Protein AF-0000000086877017 (afdb_homodimer)

Structure (mmCIF, N/CA/C/O backbone):
data_AF-0000000086877017-model_v1
#
loop_
_entity.id
_entity.type
_entity.pdbx_description
1 polymer 'TIGR02391 family protein'
#
loop_
_atom_site.group_PDB
_atom_site.id
_atom_site.type_symbol
_atom_site.label_atom_id
_atom_site.label_alt_id
_atom_site.label_comp_id
_atom_site.label_asym_id
_atom_site.label_entity_id
_atom_site.label_seq_id
_atom_site.pdbx_PDB_ins_code
_atom_site.Cartn_x
_atom_site.Cartn_y
_atom_site.Cartn_z
_atom_site.occupancy
_atom_site.B_iso_or_equiv
_atom_site.auth_seq_id
_atom_site.auth_comp_id
_atom_site.auth_asym_id
_atom_site.auth_atom_id
_atom_site.pdbx_PDB_model_num
ATOM 1 N N . MET A 1 1 ? -16.703 -33.188 6.344 1 78.12 1 MET A N 1
ATOM 2 C CA . MET A 1 1 ? -17.344 -32 5.785 1 78.12 1 MET A CA 1
ATOM 3 C C . MET A 1 1 ? -18.734 -32.312 5.281 1 78.12 1 MET A C 1
ATOM 5 O O . MET A 1 1 ? -18.953 -33.375 4.66 1 78.12 1 MET A O 1
ATOM 9 N N . ASN A 1 2 ? -19.75 -31.562 5.836 1 84.25 2 ASN A N 1
ATOM 10 C CA . ASN A 1 2 ? -21.141 -31.766 5.438 1 84.25 2 ASN A CA 1
ATOM 11 C C . ASN A 1 2 ? -21.469 -31.047 4.137 1 84.25 2 ASN A C 1
ATOM 13 O O . ASN A 1 2 ? -21.984 -29.922 4.156 1 84.25 2 ASN A O 1
ATOM 17 N N . TYR A 1 3 ? -21.203 -31.781 3.043 1 90.75 3 TYR A N 1
ATOM 18 C CA . TYR A 1 3 ? -21.391 -31.188 1.721 1 90.75 3 TYR A CA 1
ATOM 19 C C . TYR A 1 3 ? -22.844 -30.828 1.474 1 90.75 3 TYR A C 1
ATOM 21 O O . TYR A 1 3 ? -23.141 -29.844 0.791 1 90.75 3 TYR A O 1
ATOM 29 N N . LYS A 1 4 ? -23.719 -31.688 2.062 1 89.94 4 LYS A N 1
ATOM 30 C CA . LYS A 1 4 ? -25.141 -31.422 1.882 1 89.94 4 LYS A CA 1
ATOM 31 C C . LYS A 1 4 ? -25.531 -30.078 2.486 1 89.94 4 LYS A C 1
ATOM 33 O O . LYS A 1 4 ? -26.203 -29.281 1.837 1 89.94 4 LYS A O 1
ATOM 38 N N . LEU A 1 5 ? -25.125 -29.828 3.676 1 88.88 5 LEU A N 1
ATOM 39 C CA . LEU A 1 5 ? -25.406 -28.578 4.348 1 88.88 5 LEU A CA 1
ATOM 40 C C . LEU A 1 5 ? -24.766 -27.406 3.611 1 88.88 5 LEU A C 1
ATOM 42 O O . LEU A 1 5 ? -25.391 -26.359 3.438 1 88.88 5 LEU A O 1
ATOM 46 N N . ILE A 1 6 ? -23.531 -27.594 3.188 1 93.19 6 ILE A N 1
ATOM 47 C CA . ILE A 1 6 ? -22.828 -26.562 2.443 1 93.19 6 ILE A CA 1
ATOM 48 C C . ILE A 1 6 ? -23.594 -26.234 1.164 1 93.19 6 ILE A C 1
ATOM 50 O O . ILE A 1 6 ? -23.812 -25.062 0.851 1 93.19 6 ILE A O 1
ATOM 54 N N . ALA A 1 7 ? -24.047 -27.25 0.493 1 93.5 7 ALA A N 1
ATOM 55 C CA . ALA A 1 7 ? -24.766 -27.078 -0.765 1 93.5 7 ALA A CA 1
ATOM 56 C C . ALA A 1 7 ? -26.047 -26.281 -0.555 1 93.5 7 ALA A C 1
ATOM 58 O O . ALA A 1 7 ? -26.375 -25.391 -1.347 1 93.5 7 ALA A O 1
ATOM 59 N N . ILE A 1 8 ? -26.734 -26.562 0.492 1 90.94 8 ILE A N 1
ATOM 60 C CA . ILE A 1 8 ? -27.984 -25.906 0.794 1 90.94 8 ILE A CA 1
ATOM 61 C C . ILE A 1 8 ? -27.734 -24.438 1.128 1 90.94 8 ILE A C 1
ATOM 63 O O . ILE A 1 8 ? -28.391 -23.547 0.59 1 90.94 8 ILE A O 1
ATOM 67 N N . LYS A 1 9 ? -26.75 -24.219 1.949 1 91.38 9 LYS A N 1
ATOM 68 C CA . LYS A 1 9 ? -26.453 -22.859 2.395 1 91.38 9 LYS A CA 1
ATOM 69 C C . LYS A 1 9 ? -25.922 -22 1.246 1 91.38 9 LYS A C 1
ATOM 71 O O . LYS A 1 9 ? -26.344 -20.859 1.081 1 91.38 9 LYS A O 1
ATOM 76 N N . ILE A 1 10 ? -25.016 -22.562 0.462 1 93.19 10 ILE A N 1
ATOM 77 C CA . ILE A 1 10 ? -24.453 -21.828 -0.669 1 93.19 10 ILE A CA 1
ATOM 78 C C . ILE A 1 10 ? -25.547 -21.547 -1.693 1 93.19 10 ILE A C 1
ATOM 80 O O . ILE A 1 10 ? -25.609 -20.453 -2.266 1 93.19 10 ILE A O 1
ATOM 84 N N . GLY A 1 11 ? -26.391 -22.484 -1.927 1 91.75 11 GLY A N 1
ATOM 85 C CA . GLY A 1 11 ? -27.516 -22.281 -2.822 1 91.75 11 GLY A CA 1
ATOM 86 C C . GLY A 1 11 ? -28.391 -21.109 -2.426 1 91.75 11 GLY A C 1
ATOM 87 O O . GLY A 1 11 ? -28.859 -20.359 -3.283 1 91.75 11 GLY A O 1
ATOM 88 N N . SER A 1 12 ? -28.562 -20.906 -1.195 1 89.31 12 SER A N 1
ATOM 89 C CA . SER A 1 12 ? -29.422 -19.844 -0.686 1 89.31 12 SER A CA 1
ATOM 90 C C . SER A 1 12 ? -28.781 -18.469 -0.893 1 89.31 12 SER A C 1
ATOM 92 O O . SER A 1 12 ? -29.484 -17.453 -0.874 1 89.31 12 SER A O 1
ATOM 94 N N . VAL A 1 13 ? -27.438 -18.453 -1.007 1 89.5 13 VAL A N 1
ATOM 95 C CA . VAL A 1 13 ? -26.734 -17.188 -1.194 1 89.5 13 VAL A CA 1
ATOM 96 C C . VAL A 1 13 ? -27 -16.641 -2.592 1 89.5 13 VAL A C 1
ATOM 98 O O . VAL A 1 13 ? -27.062 -15.422 -2.789 1 89.5 13 VAL A O 1
ATOM 101 N N . PHE A 1 14 ? -27.188 -17.469 -3.613 1 85.94 14 PHE A N 1
ATOM 102 C CA . PHE A 1 14 ? -27.234 -17.047 -5.008 1 85.94 14 PHE A CA 1
ATOM 103 C C . PHE A 1 14 ? -28.641 -17.25 -5.586 1 85.94 14 PHE A C 1
ATOM 105 O O . PHE A 1 14 ? -28.781 -17.625 -6.75 1 85.94 14 PHE A O 1
ATOM 112 N N . THR A 1 15 ? -29.656 -16.969 -4.926 1 73.69 15 THR A N 1
ATOM 113 C CA . THR A 1 15 ? -31.031 -17.172 -5.395 1 73.69 15 THR A CA 1
ATOM 114 C C . THR A 1 15 ? -31.406 -16.125 -6.43 1 73.69 15 THR A C 1
ATOM 116 O O . THR A 1 15 ? -32.281 -16.375 -7.273 1 73.69 15 THR A O 1
ATOM 119 N N . SER A 1 16 ? -30.703 -14.953 -6.48 1 68.44 16 SER A N 1
ATOM 120 C CA . SER A 1 16 ? -31.156 -13.891 -7.371 1 68.44 16 SER A CA 1
ATOM 121 C C . SER A 1 16 ? -30.016 -13.367 -8.227 1 68.44 16 SER A C 1
ATOM 123 O O . SER A 1 16 ? -30.234 -12.562 -9.141 1 68.44 16 SER A O 1
ATOM 125 N N . SER A 1 17 ? -28.828 -13.836 -8.125 1 63.28 17 SER A N 1
ATOM 126 C CA . SER A 1 17 ? -27.703 -13.094 -8.68 1 63.28 17 SER A CA 1
ATOM 127 C C . SER A 1 17 ? -27.156 -13.766 -9.93 1 63.28 17 SER A C 1
ATOM 129 O O . SER A 1 17 ? -26.516 -13.117 -10.766 1 63.28 17 SER A O 1
ATOM 131 N N . SER A 1 18 ? -27.344 -15.047 -10.109 1 70.25 18 SER A N 1
ATOM 132 C CA . SER A 1 18 ? -26.75 -15.742 -11.242 1 70.25 18 SER A CA 1
ATOM 133 C C . SER A 1 18 ? -27.797 -16.469 -12.062 1 70.25 18 SER A C 1
ATOM 135 O O . SER A 1 18 ? -28.859 -16.844 -11.547 1 70.25 18 SER A O 1
ATOM 137 N N . THR A 1 19 ? -27.578 -16.453 -13.391 1 76.31 19 THR A N 1
ATOM 138 C CA . THR A 1 19 ? -28.469 -17.266 -14.227 1 76.31 19 THR A CA 1
ATOM 139 C C . THR A 1 19 ? -28.078 -18.734 -14.156 1 76.31 19 THR A C 1
ATOM 141 O O . THR A 1 19 ? -26.953 -19.078 -13.789 1 76.31 19 THR A O 1
ATOM 144 N N . GLY A 1 20 ? -29.094 -19.625 -14.266 1 85.94 20 GLY A N 1
ATOM 145 C CA . GLY A 1 20 ? -28.844 -21.047 -14.297 1 85.94 20 GLY A CA 1
ATOM 146 C C . GLY A 1 20 ? -27.734 -21.438 -15.266 1 85.94 20 GLY A C 1
ATOM 147 O O . GLY A 1 20 ? -26.875 -22.25 -14.945 1 85.94 20 GLY A O 1
ATOM 148 N N . LYS A 1 21 ? -27.719 -20.766 -16.438 1 85.94 21 LYS A N 1
ATOM 149 C CA . LYS A 1 21 ? -26.703 -21.047 -17.453 1 85.94 21 LYS A CA 1
ATOM 150 C C . LYS A 1 21 ? -25.312 -20.656 -16.953 1 85.94 21 LYS A C 1
ATOM 152 O O . LYS A 1 21 ? -24.328 -21.359 -17.219 1 85.94 21 LYS A O 1
ATOM 157 N N . GLU A 1 22 ? -25.266 -19.594 -16.297 1 88.38 22 GLU A N 1
ATOM 158 C CA . GLU A 1 22 ? -23.984 -19.141 -15.75 1 88.38 22 GLU A CA 1
ATOM 159 C C . GLU A 1 22 ? -23.469 -20.109 -14.688 1 88.38 22 GLU A C 1
ATOM 161 O O . GLU A 1 22 ? -22.266 -20.406 -14.648 1 88.38 22 GLU A O 1
ATOM 166 N N . ILE A 1 23 ? -24.359 -20.562 -13.906 1 91.69 23 ILE A N 1
ATOM 167 C CA . ILE A 1 23 ? -24 -21.531 -12.867 1 91.69 23 ILE A CA 1
ATOM 168 C C . ILE A 1 23 ? -23.453 -22.797 -13.5 1 91.69 23 ILE A C 1
ATOM 170 O O . ILE A 1 23 ? -22.422 -23.328 -13.062 1 91.69 23 ILE A O 1
ATOM 174 N N . ASP A 1 24 ? -24.062 -23.266 -14.555 1 91.12 24 ASP A N 1
ATOM 175 C CA . ASP A 1 24 ? -23.641 -24.484 -15.258 1 91.12 24 ASP A CA 1
ATOM 176 C C . ASP A 1 24 ? -22.281 -24.266 -15.93 1 91.12 24 ASP A C 1
ATOM 178 O O . ASP A 1 24 ? -21.438 -25.156 -15.922 1 91.12 24 ASP A O 1
ATOM 182 N N . ARG A 1 25 ? -22.141 -23.125 -16.5 1 88.5 25 ARG A N 1
ATOM 183 C CA . ARG A 1 25 ? -20.875 -22.812 -17.125 1 88.5 25 ARG A CA 1
ATOM 184 C C . ARG A 1 25 ? -19.734 -22.828 -16.109 1 88.5 25 ARG A C 1
ATOM 186 O O . ARG A 1 25 ? -18.672 -23.391 -16.375 1 88.5 25 ARG A O 1
ATOM 193 N N . ILE A 1 26 ? -19.984 -22.25 -14.977 1 89.75 26 ILE A N 1
ATOM 194 C CA . ILE A 1 26 ? -18.969 -22.188 -13.922 1 89.75 26 ILE A CA 1
ATOM 195 C C . ILE A 1 26 ? -18.703 -23.578 -13.383 1 89.75 26 ILE A C 1
ATOM 197 O O . ILE A 1 26 ? -17.547 -23.984 -13.219 1 89.75 26 ILE A O 1
ATOM 201 N N . GLY A 1 27 ? -19.766 -24.359 -13.164 1 92.94 27 GLY A N 1
ATOM 202 C CA . GLY A 1 27 ? -19.594 -25.719 -12.672 1 92.94 27 GLY A CA 1
ATOM 203 C C . GLY A 1 27 ? -18.781 -26.594 -13.594 1 92.94 27 GLY A C 1
ATOM 204 O O . GLY A 1 27 ? -17.828 -27.234 -13.164 1 92.94 27 GLY A O 1
ATOM 205 N N . ASN A 1 28 ? -19.156 -26.531 -14.82 1 88.06 28 ASN A N 1
ATOM 206 C CA . ASN A 1 28 ? -18.438 -27.312 -15.828 1 88.06 28 ASN A CA 1
ATOM 207 C C . ASN A 1 28 ? -16.969 -26.875 -15.93 1 88.06 28 ASN A C 1
ATOM 209 O O . ASN A 1 28 ? -16.078 -27.719 -16.078 1 88.06 28 ASN A O 1
ATOM 213 N N . GLY A 1 29 ? -16.781 -25.656 -15.961 1 87.62 29 GLY A N 1
ATOM 214 C CA . GLY A 1 29 ? -15.438 -25.109 -16.078 1 87.62 29 GLY A CA 1
ATOM 215 C C . GLY A 1 29 ? -14.555 -25.438 -14.891 1 87.62 29 GLY A C 1
ATOM 216 O O . GLY A 1 29 ? -13.367 -25.734 -15.062 1 87.62 29 GLY A O 1
ATOM 217 N N . VAL A 1 30 ? -15.062 -25.375 -13.703 1 88.38 30 VAL A N 1
ATOM 218 C CA . VAL A 1 30 ? -14.289 -25.547 -12.477 1 88.38 30 VAL A CA 1
ATOM 219 C C . VAL A 1 30 ? -14.078 -27.031 -12.195 1 88.38 30 VAL A C 1
ATOM 221 O O . VAL A 1 30 ? -12.961 -27.453 -11.867 1 88.38 30 VAL A O 1
ATOM 224 N N . PHE A 1 31 ? -15.07 -27.875 -12.367 1 89.81 31 PHE A N 1
ATOM 225 C CA . PHE A 1 31 ? -15.008 -29.266 -11.93 1 89.81 31 PHE A CA 1
ATOM 226 C C . PHE A 1 31 ? -14.539 -30.156 -13.062 1 89.81 31 PHE A C 1
ATOM 228 O O . PHE A 1 31 ? -13.82 -31.141 -12.836 1 89.81 31 PHE A O 1
ATOM 235 N N . GLY A 1 32 ? -14.953 -29.875 -14.289 1 86.62 32 GLY A N 1
ATOM 236 C CA . GLY A 1 32 ? -14.516 -30.656 -15.438 1 86.62 32 GLY A CA 1
ATOM 237 C C . GLY A 1 32 ? -15.258 -31.969 -15.586 1 86.62 32 GLY A C 1
ATOM 238 O O . GLY A 1 32 ? -14.781 -32.875 -16.266 1 86.62 32 GLY A O 1
ATOM 239 N N . PHE A 1 33 ? -16.234 -32.25 -14.789 1 90.06 33 PHE A N 1
ATOM 240 C CA . PHE A 1 33 ? -17.078 -33.438 -14.914 1 90.06 33 PHE A CA 1
ATOM 241 C C . PHE A 1 33 ? -18.531 -33.031 -15.07 1 90.06 33 PHE A C 1
ATOM 243 O O . PHE A 1 33 ? -18.891 -31.875 -14.914 1 90.06 33 PHE A O 1
ATOM 250 N N . GLU A 1 34 ? -19.359 -34 -15.422 1 90.88 34 GLU A N 1
ATOM 251 C CA . GLU A 1 34 ? -20.781 -33.75 -15.625 1 90.88 34 GLU A CA 1
ATOM 252 C C . GLU A 1 34 ? -21.531 -33.719 -14.297 1 90.88 34 GLU A C 1
ATOM 254 O O . GLU A 1 34 ? -21.203 -34.469 -13.367 1 90.88 34 GLU A O 1
ATOM 259 N N . ARG A 1 35 ? -22.516 -32.875 -14.281 1 94.44 35 ARG A N 1
ATOM 260 C CA . ARG A 1 35 ? -23.344 -32.719 -13.094 1 94.44 35 ARG A CA 1
ATOM 261 C C . ARG A 1 35 ? -24.359 -33.844 -12.984 1 94.44 35 ARG A C 1
ATOM 263 O O . ARG A 1 35 ? -25.016 -34.219 -13.977 1 94.44 35 ARG A O 1
ATOM 270 N N . ASP A 1 36 ? -24.469 -34.438 -11.828 1 94.25 36 ASP A N 1
ATOM 271 C CA . ASP A 1 36 ? -25.5 -35.438 -11.547 1 94.25 36 ASP A CA 1
ATOM 272 C C . ASP A 1 36 ? -26.75 -34.781 -10.969 1 94.25 36 ASP A C 1
ATOM 274 O O . ASP A 1 36 ? -26.719 -33.625 -10.523 1 94.25 36 ASP A O 1
ATOM 278 N N . SER A 1 37 ? -27.844 -35.5 -11.094 1 92.5 37 SER A N 1
ATOM 279 C CA . SER A 1 37 ? -29.109 -35.031 -10.539 1 92.5 37 SER A CA 1
ATOM 280 C C . SER A 1 37 ? -29.312 -35.5 -9.109 1 92.5 37 SER A C 1
ATOM 282 O O . SER A 1 37 ? -29.156 -36.719 -8.836 1 92.5 37 SER A O 1
ATOM 284 N N . PHE A 1 38 ? -29.406 -34.594 -8.219 1 91.94 38 PHE A N 1
ATOM 285 C CA . PHE A 1 38 ? -29.734 -34.875 -6.828 1 91.94 38 PHE A CA 1
ATOM 286 C C . PHE A 1 38 ? -31.016 -34.156 -6.418 1 91.94 38 PHE A C 1
ATOM 288 O O . PHE A 1 38 ? -30.984 -33.125 -5.75 1 91.94 38 PHE A O 1
ATOM 295 N N . PRO A 1 39 ? -32.125 -34.719 -6.785 1 87.06 39 PRO A N 1
ATOM 296 C CA . PRO A 1 39 ? -33.406 -34.031 -6.52 1 87.06 39 PRO A CA 1
ATOM 297 C C . PRO A 1 39 ? -33.656 -33.844 -5.031 1 87.06 39 PRO A C 1
ATOM 299 O O . PRO A 1 39 ? -33.406 -34.75 -4.234 1 87.06 39 PRO A O 1
ATOM 302 N N . MET A 1 40 ? -33.938 -32.594 -4.633 1 84.25 40 MET A N 1
ATOM 303 C CA . MET A 1 40 ? -34.344 -32.219 -3.285 1 84.25 40 MET A CA 1
ATOM 304 C C . MET A 1 40 ? -35.594 -31.344 -3.33 1 84.25 40 MET A C 1
ATOM 306 O O . MET A 1 40 ? -35.5 -30.172 -3.734 1 84.25 40 MET A O 1
ATOM 310 N N . GLU A 1 41 ? -36.688 -31.812 -2.889 1 85.38 41 GLU A N 1
ATOM 311 C CA . GLU A 1 41 ? -38 -31.156 -3.035 1 85.38 41 GLU A CA 1
ATOM 312 C C . GLU A 1 41 ? -38.062 -29.875 -2.211 1 85.38 41 GLU A C 1
ATOM 314 O O . GLU A 1 41 ? -38.719 -28.906 -2.588 1 85.38 41 GLU A O 1
ATOM 319 N N . SER A 1 42 ? -37.344 -29.797 -1.201 1 85.62 42 SER A N 1
ATOM 320 C CA . SER A 1 42 ? -37.406 -28.672 -0.285 1 85.62 42 SER A CA 1
ATOM 321 C C . SER A 1 42 ? -36.719 -27.438 -0.862 1 85.62 42 SER A C 1
ATOM 323 O O . SER A 1 42 ? -36.906 -26.328 -0.37 1 85.62 42 SER A O 1
ATOM 325 N N . ILE A 1 43 ? -35.938 -27.641 -1.897 1 86.38 43 ILE A N 1
ATOM 326 C CA . ILE A 1 43 ? -35.312 -26.516 -2.57 1 86.38 43 ILE A CA 1
ATOM 327 C C . ILE A 1 43 ? -36.188 -26.047 -3.74 1 86.38 43 ILE A C 1
ATOM 329 O O . ILE A 1 43 ? -36.375 -26.797 -4.707 1 86.38 43 ILE A O 1
ATOM 333 N N . THR A 1 44 ? -36.688 -24.812 -3.652 1 85.31 44 THR A N 1
ATOM 334 C CA . THR A 1 44 ? -37.688 -24.344 -4.629 1 85.31 44 THR A CA 1
ATOM 335 C C . THR A 1 44 ? -37 -23.516 -5.711 1 85.31 44 THR A C 1
ATOM 337 O O . THR A 1 44 ? -37.438 -23.5 -6.859 1 85.31 44 THR A O 1
ATOM 340 N N . SER A 1 45 ? -35.938 -22.875 -5.355 1 87.44 45 SER A N 1
ATOM 341 C CA . SER A 1 45 ? -35.25 -22.031 -6.316 1 87.44 45 SER A CA 1
ATOM 342 C C . SER A 1 45 ? -34.469 -22.859 -7.332 1 87.44 45 SER A C 1
ATOM 344 O O . SER A 1 45 ? -33.719 -23.766 -6.957 1 87.44 45 SER A O 1
ATOM 346 N N . SER A 1 46 ? -34.719 -22.641 -8.578 1 88.31 46 SER A N 1
ATOM 347 C CA . SER A 1 46 ? -34.031 -23.359 -9.641 1 88.31 46 SER A CA 1
ATOM 348 C C . SER A 1 46 ? -32.5 -23.172 -9.539 1 88.31 46 SER A C 1
ATOM 350 O O . SER A 1 46 ? -31.75 -24.109 -9.789 1 88.31 46 SER A O 1
ATOM 352 N N . ARG A 1 47 ? -32.094 -22.031 -9.211 1 91.38 47 ARG A N 1
ATOM 353 C CA . ARG A 1 47 ? -30.656 -21.734 -9.078 1 91.38 47 ARG A CA 1
ATOM 354 C C . ARG A 1 47 ? -30.047 -22.5 -7.906 1 91.38 47 ARG A C 1
ATOM 356 O O . ARG A 1 47 ? -28.984 -23.094 -8.039 1 91.38 47 ARG A O 1
ATOM 363 N N . ALA A 1 48 ? -30.812 -22.453 -6.852 1 91.75 48 ALA A N 1
ATOM 364 C CA . ALA A 1 48 ? -30.359 -23.172 -5.668 1 91.75 48 ALA A CA 1
ATOM 365 C C . ALA A 1 48 ? -30.25 -24.656 -5.941 1 91.75 48 ALA A C 1
ATOM 367 O O . ALA A 1 48 ? -29.328 -25.328 -5.457 1 91.75 48 ALA A O 1
ATOM 368 N N . LYS A 1 49 ? -31.172 -25.156 -6.691 1 91.88 49 LYS A N 1
ATOM 369 C CA . LYS A 1 49 ? -31.156 -26.562 -7.059 1 91.88 49 LYS A CA 1
ATOM 370 C C . LYS A 1 49 ? -29.906 -26.906 -7.863 1 91.88 49 LYS A C 1
ATOM 372 O O . LYS A 1 49 ? -29.266 -27.938 -7.613 1 91.88 49 LYS A O 1
ATOM 377 N N . LEU A 1 50 ? -29.625 -26.094 -8.805 1 92.62 50 LEU A N 1
ATOM 378 C CA . LEU A 1 50 ? -28.453 -26.312 -9.648 1 92.62 50 LEU A CA 1
ATOM 379 C C . LEU A 1 50 ? -27.188 -26.312 -8.812 1 92.62 50 LEU A C 1
ATOM 381 O O . LEU A 1 50 ? -26.328 -27.188 -8.977 1 92.62 50 LEU A O 1
ATOM 385 N N . ILE A 1 51 ? -27.031 -25.344 -7.945 1 94.38 51 ILE A N 1
ATOM 386 C CA . ILE A 1 51 ? -25.859 -25.219 -7.094 1 94.38 51 ILE A CA 1
ATOM 387 C C . ILE A 1 51 ? -25.75 -26.438 -6.184 1 94.38 51 ILE A C 1
ATOM 389 O O . ILE A 1 51 ? -24.672 -27.016 -6.027 1 94.38 51 ILE A O 1
ATOM 393 N N . TYR A 1 52 ? -26.859 -26.859 -5.648 1 93.88 52 TYR A N 1
ATOM 394 C CA . TYR A 1 52 ? -26.922 -28.047 -4.816 1 93.88 52 TYR A CA 1
ATOM 395 C C . TYR A 1 52 ? -26.438 -29.266 -5.574 1 93.88 52 TYR A C 1
ATOM 397 O O . TYR A 1 52 ? -25.594 -30.031 -5.07 1 93.88 52 TYR A O 1
ATOM 405 N N . GLU A 1 53 ? -26.922 -29.422 -6.723 1 94.62 53 GLU A N 1
ATOM 406 C CA . GLU A 1 53 ? -26.578 -30.578 -7.531 1 94.62 53 GLU A CA 1
ATOM 407 C C . GLU A 1 53 ? -25.094 -30.578 -7.883 1 94.62 53 GLU A C 1
ATOM 409 O O . GLU A 1 53 ? -24.438 -31.641 -7.867 1 94.62 53 GLU A O 1
ATOM 414 N N . TRP A 1 54 ? -24.578 -29.484 -8.18 1 94.94 54 TRP A N 1
ATOM 415 C CA . TRP A 1 54 ? -23.156 -29.375 -8.5 1 94.94 54 TRP A CA 1
ATOM 416 C C . TRP A 1 54 ? -22.297 -29.75 -7.297 1 94.94 54 TRP A C 1
ATOM 418 O O . TRP A 1 54 ? -21.344 -30.531 -7.422 1 94.94 54 TRP A O 1
ATOM 428 N N . ILE A 1 55 ? -22.578 -29.219 -6.172 1 95.38 55 ILE A N 1
ATOM 429 C CA . ILE A 1 55 ? -21.781 -29.453 -4.973 1 95.38 55 ILE A CA 1
ATOM 430 C C . ILE A 1 55 ? -21.922 -30.906 -4.539 1 95.38 55 ILE A C 1
ATOM 432 O O . ILE A 1 55 ? -20.938 -31.547 -4.152 1 95.38 55 ILE A O 1
ATOM 436 N N . MET A 1 56 ? -23.094 -31.438 -4.684 1 94.25 56 MET A N 1
ATOM 437 C CA . MET A 1 56 ? -23.297 -32.844 -4.336 1 94.25 56 MET A CA 1
ATOM 438 C C . MET A 1 56 ? -22.562 -33.75 -5.309 1 94.25 56 MET A C 1
ATOM 440 O O . MET A 1 56 ? -22.078 -34.812 -4.918 1 94.25 56 MET A O 1
ATOM 444 N N . THR A 1 57 ? -22.562 -33.375 -6.582 1 95.06 57 THR A N 1
ATOM 445 C CA . THR A 1 57 ? -21.797 -34.125 -7.566 1 95.06 57 THR A CA 1
ATOM 446 C C . THR A 1 57 ? -20.328 -34.156 -7.195 1 95.06 57 THR A C 1
ATOM 448 O O . THR A 1 57 ? -19.688 -35.219 -7.227 1 95.06 57 THR A O 1
ATOM 451 N N . LEU A 1 58 ? -19.828 -32.969 -6.828 1 95.19 58 LEU A N 1
ATOM 452 C CA . LEU A 1 58 ? -18.438 -32.875 -6.383 1 95.19 58 LEU A CA 1
ATOM 453 C C . LEU A 1 58 ? -18.172 -33.812 -5.203 1 95.19 58 LEU A C 1
ATOM 455 O O . LEU A 1 58 ? -17.125 -34.469 -5.141 1 95.19 58 LEU A O 1
ATOM 459 N N . ALA A 1 59 ? -19.078 -33.906 -4.309 1 92.94 59 ALA A N 1
ATOM 460 C CA . ALA A 1 59 ? -18.953 -34.688 -3.098 1 92.94 59 ALA A CA 1
ATOM 461 C C . ALA A 1 59 ? -18.875 -36.188 -3.434 1 92.94 59 ALA A C 1
ATOM 463 O O . ALA A 1 59 ? -18.266 -36.969 -2.701 1 92.94 59 ALA A O 1
ATOM 464 N N . LYS A 1 60 ? -19.5 -36.5 -4.496 1 93.38 60 LYS A N 1
ATOM 465 C CA . LYS A 1 60 ? -19.609 -37.906 -4.887 1 93.38 60 LYS A CA 1
ATOM 466 C C . LYS A 1 60 ? -18.359 -38.375 -5.641 1 93.38 60 LYS A C 1
ATOM 468 O O . LYS A 1 60 ? -17.984 -39.531 -5.574 1 93.38 60 LYS A O 1
ATOM 473 N N . VAL A 1 61 ? -17.703 -37.5 -6.355 1 93.06 61 VAL A N 1
ATOM 474 C CA . VAL A 1 61 ? -16.547 -37.844 -7.188 1 93.06 61 VAL A CA 1
ATOM 475 C C . VAL A 1 61 ? -15.367 -38.25 -6.301 1 93.06 61 VAL A C 1
ATOM 477 O O . VAL A 1 61 ? -15.102 -37.594 -5.285 1 93.06 61 VAL A O 1
ATOM 480 N N . SER A 1 62 ? -14.695 -39.375 -6.621 1 92.31 62 SER A N 1
ATOM 481 C CA . SER A 1 62 ? -13.547 -39.844 -5.855 1 92.31 62 SER A CA 1
ATOM 482 C C . SER A 1 62 ? -12.32 -39 -6.109 1 92.31 62 SER A C 1
ATOM 484 O O . SER A 1 62 ? -11.82 -38.906 -7.234 1 92.31 62 SER A O 1
ATOM 486 N N . MET A 1 63 ? -11.914 -38.312 -5.125 1 91.56 63 MET A N 1
ATOM 487 C CA . MET A 1 63 ? -10.703 -37.5 -5.141 1 91.56 63 MET A CA 1
ATOM 488 C C . MET A 1 63 ? -10.211 -37.219 -3.723 1 91.56 63 MET A C 1
ATOM 490 O O . MET A 1 63 ? -10.891 -37.562 -2.752 1 91.56 63 MET A O 1
ATOM 494 N N . ASP A 1 64 ? -8.992 -36.844 -3.566 1 90.31 64 ASP A N 1
ATOM 495 C CA . ASP A 1 64 ? -8.484 -36.469 -2.244 1 90.31 64 ASP A CA 1
ATOM 496 C C . ASP A 1 64 ? -9.195 -35.25 -1.699 1 90.31 64 ASP A C 1
ATOM 498 O O . ASP A 1 64 ? -9.633 -34.375 -2.467 1 90.31 64 ASP A O 1
ATOM 502 N N . ASN A 1 65 ? -9.32 -35.062 -0.415 1 86.94 65 ASN A N 1
ATOM 503 C CA . ASN A 1 65 ? -10.086 -34.031 0.255 1 86.94 65 ASN A CA 1
ATOM 504 C C . ASN A 1 65 ? -9.547 -32.625 -0.063 1 86.94 65 ASN A C 1
ATOM 506 O O . ASN A 1 65 ? -10.312 -31.688 -0.21 1 86.94 65 ASN A O 1
ATOM 510 N N . GLU A 1 66 ? -8.227 -32.531 -0.14 1 84.12 66 GLU A N 1
ATOM 511 C CA . GLU A 1 66 ? -7.633 -31.219 -0.414 1 84.12 66 GLU A CA 1
ATOM 512 C C . GLU A 1 66 ? -8.039 -30.703 -1.79 1 84.12 66 GLU A C 1
ATOM 514 O O . GLU A 1 66 ? -8.422 -29.547 -1.936 1 84.12 66 GLU A O 1
ATOM 519 N N . SER A 1 67 ? -7.961 -31.547 -2.754 1 86.5 67 SER A N 1
ATOM 520 C CA . SER A 1 67 ? -8.375 -31.203 -4.109 1 86.5 67 SER A CA 1
ATOM 521 C C . SER A 1 67 ? -9.859 -30.875 -4.164 1 86.5 67 SER A C 1
ATOM 523 O O . SER A 1 67 ? -10.266 -29.906 -4.816 1 86.5 67 SER A O 1
ATOM 525 N N . ARG A 1 68 ? -10.641 -31.641 -3.443 1 90.94 68 ARG A N 1
ATOM 526 C CA . ARG A 1 68 ? -12.086 -31.406 -3.387 1 90.94 68 ARG A CA 1
ATOM 527 C C . ARG A 1 68 ? -12.406 -30.062 -2.766 1 90.94 68 ARG A C 1
ATOM 529 O O . ARG A 1 68 ? -13.25 -29.312 -3.275 1 90.94 68 ARG A O 1
ATOM 536 N N . ASP A 1 69 ? -11.68 -29.781 -1.699 1 89.44 69 ASP A N 1
ATOM 537 C CA . ASP A 1 69 ? -11.883 -28.5 -1.012 1 89.44 69 ASP A CA 1
ATOM 538 C C . ASP A 1 69 ? -11.539 -27.328 -1.92 1 89.44 69 ASP A C 1
ATOM 540 O O . ASP A 1 69 ? -12.273 -26.344 -1.974 1 89.44 69 ASP A O 1
ATOM 544 N N . LYS A 1 70 ? -10.484 -27.438 -2.645 1 86.69 70 LYS A N 1
ATOM 545 C CA . LYS A 1 70 ? -10.039 -26.391 -3.545 1 86.69 70 LYS A CA 1
ATOM 546 C C . LYS A 1 70 ? -11.055 -26.141 -4.656 1 86.69 70 LYS A C 1
ATOM 548 O O . LYS A 1 70 ? -11.359 -25 -4.996 1 86.69 70 LYS A O 1
ATOM 553 N N . LEU A 1 71 ? -11.586 -27.156 -5.148 1 89.69 71 LEU A N 1
ATOM 554 C CA . LEU A 1 71 ? -12.586 -27.047 -6.207 1 89.69 71 LEU A CA 1
ATOM 555 C C . LEU A 1 71 ? -13.875 -26.438 -5.684 1 89.69 71 LEU A C 1
ATOM 557 O O . LEU A 1 71 ? -14.484 -25.594 -6.348 1 89.69 71 LEU A O 1
ATOM 561 N N . LEU A 1 72 ? -14.273 -26.906 -4.516 1 93.56 72 LEU A N 1
ATOM 562 C CA . LEU A 1 72 ? -15.461 -26.344 -3.885 1 93.56 72 LEU A CA 1
ATOM 563 C C . LEU A 1 72 ? -15.305 -24.828 -3.68 1 93.56 72 LEU A C 1
ATOM 565 O O . LEU A 1 72 ? -16.188 -24.062 -4.043 1 93.56 72 LEU A O 1
ATOM 569 N N . ILE A 1 73 ? -14.133 -24.484 -3.145 1 90.75 73 ILE A N 1
ATOM 570 C CA . ILE A 1 73 ? -13.852 -23.078 -2.881 1 90.75 73 ILE A CA 1
ATOM 571 C C . ILE A 1 73 ? -13.867 -22.297 -4.191 1 90.75 73 ILE A C 1
ATOM 573 O O . ILE A 1 73 ? -14.508 -21.25 -4.285 1 90.75 73 ILE A O 1
ATOM 577 N N . LYS A 1 74 ? -13.203 -22.812 -5.176 1 87.88 74 LYS A N 1
ATOM 578 C CA . LYS A 1 74 ? -13.125 -22.141 -6.469 1 87.88 74 LYS A CA 1
ATOM 579 C C . LYS A 1 74 ? -14.516 -21.969 -7.078 1 87.88 74 LYS A C 1
ATOM 581 O O . LYS A 1 74 ? -14.852 -20.875 -7.566 1 87.88 74 LYS A O 1
ATOM 586 N N . PHE A 1 75 ? -15.336 -23 -6.992 1 92.5 75 PHE A N 1
ATOM 587 C CA . PHE A 1 75 ? -16.688 -22.953 -7.523 1 92.5 75 PHE A CA 1
ATOM 588 C C . PHE A 1 75 ? -17.516 -21.875 -6.82 1 92.5 75 PHE A C 1
ATOM 590 O O . PHE A 1 75 ? -18.141 -21.047 -7.477 1 92.5 75 PHE A O 1
ATOM 597 N N . CYS A 1 76 ? -17.453 -21.859 -5.547 1 92.38 76 CYS A N 1
ATOM 598 C CA . CYS A 1 76 ? -18.266 -20.922 -4.762 1 92.38 76 CYS A CA 1
ATOM 599 C C . CYS A 1 76 ? -17.781 -19.484 -4.961 1 92.38 76 CYS A C 1
ATOM 601 O O . CYS A 1 76 ? -18.594 -18.578 -5.066 1 92.38 76 CYS A O 1
ATOM 603 N N . LYS A 1 77 ? -16.5 -19.344 -5.016 1 88.06 77 LYS A N 1
ATOM 604 C CA . LYS A 1 77 ? -15.945 -18 -5.18 1 88.06 77 LYS A CA 1
ATOM 605 C C . LYS A 1 77 ? -16.25 -17.453 -6.57 1 88.06 77 LYS A C 1
ATOM 607 O O . LYS A 1 77 ? -16.5 -16.25 -6.73 1 88.06 77 LYS A O 1
ATOM 612 N N . GLU A 1 78 ? -16.188 -18.344 -7.562 1 86.31 78 GLU A N 1
ATOM 613 C CA . GLU A 1 78 ? -16.516 -17.922 -8.922 1 86.31 78 GLU A CA 1
ATOM 614 C C . GLU A 1 78 ? -17.969 -17.484 -9.031 1 86.31 78 GLU A C 1
ATOM 616 O O . GLU A 1 78 ? -18.312 -16.625 -9.828 1 86.31 78 GLU A O 1
ATOM 621 N N . LEU A 1 79 ? -18.812 -18.031 -8.234 1 89.56 79 LEU A N 1
ATOM 622 C CA . LEU A 1 79 ? -20.234 -17.688 -8.227 1 89.56 79 LEU A CA 1
ATOM 623 C C . LEU A 1 79 ? -20.453 -16.328 -7.555 1 89.56 79 LEU A C 1
ATOM 625 O O . LEU A 1 79 ? -21.406 -15.617 -7.887 1 89.56 79 LEU A O 1
ATOM 629 N N . ALA A 1 80 ? -19.531 -16.016 -6.609 1 87.31 80 ALA A N 1
ATOM 630 C CA . ALA A 1 80 ? -19.688 -14.789 -5.82 1 87.31 80 ALA A CA 1
ATOM 631 C C . ALA A 1 80 ? -19.156 -13.578 -6.582 1 87.31 80 ALA A C 1
ATOM 633 O O . ALA A 1 80 ? -17.938 -13.344 -6.617 1 87.31 80 ALA A O 1
ATOM 634 N N . THR A 1 81 ? -20.062 -12.797 -7.078 1 78.31 81 THR A N 1
ATOM 635 C CA . THR A 1 81 ? -19.656 -11.703 -7.945 1 78.31 81 THR A CA 1
ATOM 636 C C . THR A 1 81 ? -19.609 -10.383 -7.18 1 78.31 81 THR A C 1
ATOM 638 O O . THR A 1 81 ? -19.188 -9.359 -7.715 1 78.31 81 THR A O 1
ATOM 641 N N . THR A 1 82 ? -20.094 -10.375 -6 1 77.56 82 THR A N 1
ATOM 642 C CA . THR A 1 82 ? -20.078 -9.172 -5.172 1 77.56 82 THR A CA 1
ATOM 643 C C . THR A 1 82 ? -19.297 -9.414 -3.885 1 77.56 82 THR A C 1
ATOM 645 O O . THR A 1 82 ? -19.141 -10.555 -3.455 1 77.56 82 THR A O 1
ATOM 648 N N . ASP A 1 83 ? -18.875 -8.32 -3.287 1 74.81 83 ASP A N 1
ATOM 649 C CA . ASP A 1 83 ? -18.172 -8.414 -2.012 1 74.81 83 ASP A CA 1
ATOM 650 C C . ASP A 1 83 ? -19.047 -9.062 -0.946 1 74.81 83 ASP A C 1
ATOM 652 O O . ASP A 1 83 ? -18.562 -9.844 -0.122 1 74.81 83 ASP A O 1
ATOM 656 N N . GLU A 1 84 ? -20.281 -8.734 -0.994 1 79.12 84 GLU A N 1
ATOM 657 C CA . GLU A 1 84 ? -21.219 -9.258 -0.006 1 79.12 84 GLU A CA 1
ATOM 658 C C . GLU A 1 84 ? -21.375 -10.773 -0.144 1 79.12 84 GLU A C 1
ATOM 660 O O . GLU A 1 84 ? -21.297 -11.5 0.848 1 79.12 84 GLU A O 1
ATOM 665 N N . THR A 1 85 ? -21.531 -11.219 -1.38 1 86.19 85 THR A N 1
ATOM 666 C CA . THR A 1 85 ? -21.719 -12.656 -1.596 1 86.19 85 THR A CA 1
ATOM 667 C C . THR A 1 85 ? -20.422 -13.414 -1.301 1 86.19 85 THR A C 1
ATOM 669 O O . THR A 1 85 ? -20.453 -14.539 -0.797 1 86.19 85 THR A O 1
ATOM 672 N N . GLU A 1 86 ? -19.359 -12.789 -1.641 1 83.56 86 GLU A N 1
ATOM 673 C CA . GLU A 1 86 ? -18.078 -13.43 -1.342 1 83.56 86 GLU A CA 1
ATOM 674 C C . GLU A 1 86 ? -17.891 -13.617 0.162 1 83.56 86 GLU A C 1
ATOM 676 O O . GLU A 1 86 ? -17.453 -14.68 0.611 1 83.56 86 GLU A O 1
ATOM 681 N N . LYS A 1 87 ? -18.234 -12.695 0.944 1 81.75 87 LYS A N 1
ATOM 682 C CA . LYS A 1 87 ? -18.125 -12.781 2.398 1 81.75 87 LYS A CA 1
ATOM 683 C C . LYS A 1 87 ? -19.016 -13.898 2.947 1 81.75 87 LYS A C 1
ATOM 685 O O . LYS A 1 87 ? -18.609 -14.648 3.836 1 81.75 87 LYS A O 1
ATOM 690 N N . GLU A 1 88 ? -20.188 -13.938 2.395 1 85.44 88 GLU A N 1
ATOM 691 C CA . GLU A 1 88 ? -21.125 -14.969 2.832 1 85.44 88 GLU A CA 1
ATOM 692 C C . GLU A 1 88 ? -20.609 -16.359 2.488 1 85.44 88 GLU A C 1
ATOM 694 O O . GLU A 1 88 ? -20.688 -17.281 3.305 1 85.44 88 GLU A O 1
ATOM 699 N N . VAL A 1 89 ? -20.094 -16.5 1.317 1 89.38 89 VAL A N 1
ATOM 700 C CA . VAL A 1 89 ? -19.562 -17.781 0.863 1 89.38 89 VAL A CA 1
ATOM 701 C C . VAL A 1 89 ? -18.406 -18.203 1.765 1 89.38 89 VAL A C 1
ATOM 703 O O . VAL A 1 89 ? -18.359 -19.344 2.238 1 89.38 89 VAL A O 1
ATOM 706 N N . VAL A 1 90 ? -17.547 -17.281 1.989 1 86.12 90 VAL A N 1
ATOM 707 C CA . VAL A 1 90 ? -16.375 -17.562 2.82 1 86.12 90 VAL A CA 1
ATOM 708 C C . VAL A 1 90 ? -16.828 -17.969 4.223 1 86.12 90 VAL A C 1
ATOM 710 O O . VAL A 1 90 ? -16.297 -18.922 4.801 1 86.12 90 VAL A O 1
ATOM 713 N N . LYS A 1 91 ? -17.766 -17.281 4.715 1 84.19 91 LYS A N 1
ATOM 714 C CA . LYS A 1 91 ? -18.297 -17.578 6.039 1 84.19 91 LYS A CA 1
ATOM 715 C C . LYS A 1 91 ? -18.891 -18.984 6.09 1 84.19 91 LYS A C 1
ATOM 717 O O . LYS A 1 91 ? -18.578 -19.766 7.004 1 84.19 91 LYS A O 1
ATOM 722 N N . ILE A 1 92 ? -19.688 -19.312 5.125 1 88.81 92 ILE A N 1
ATOM 723 C CA . ILE A 1 92 ? -20.344 -20.625 5.062 1 88.81 92 ILE A CA 1
ATOM 724 C C . ILE A 1 92 ? -19.297 -21.719 4.984 1 88.81 92 ILE A C 1
ATOM 726 O O . ILE A 1 92 ? -19.359 -22.703 5.738 1 88.81 92 ILE A O 1
ATOM 730 N N . LEU A 1 93 ? -18.328 -21.547 4.152 1 90 93 LEU A N 1
ATOM 731 C CA . LEU A 1 93 ? -17.297 -22.562 3.959 1 90 93 LEU A CA 1
ATOM 732 C C . LEU A 1 93 ? -16.438 -22.719 5.207 1 90 93 LEU A C 1
ATOM 734 O O . LEU A 1 93 ? -16.188 -23.844 5.652 1 90 93 LEU A O 1
ATOM 738 N N . SER A 1 94 ? -16.078 -21.641 5.789 1 83.94 94 SER A N 1
ATOM 739 C CA . SER A 1 94 ? -15.227 -21.672 6.969 1 83.94 94 SER A CA 1
ATOM 740 C C . SER A 1 94 ? -15.945 -22.266 8.164 1 83.94 94 SER A C 1
ATOM 742 O O . SER A 1 94 ? -15.344 -22.969 8.977 1 83.94 94 SER A O 1
ATOM 744 N N . GLU A 1 95 ? -17.172 -22.016 8.242 1 82.69 95 GLU A N 1
ATOM 745 C CA . GLU A 1 95 ? -17.969 -22.516 9.359 1 82.69 95 GLU A CA 1
ATOM 746 C C . GLU A 1 95 ? -18.297 -24 9.188 1 82.69 95 GLU A C 1
ATOM 748 O O . GLU A 1 95 ? -18.688 -24.672 10.141 1 82.69 95 GLU A O 1
ATOM 753 N N . ASN A 1 96 ? -18.109 -24.5 7.988 1 84.44 96 ASN A N 1
ATOM 754 C CA . ASN A 1 96 ? -18.516 -25.875 7.719 1 84.44 96 ASN A CA 1
ATOM 755 C C . ASN A 1 96 ? -17.328 -26.766 7.367 1 84.44 96 ASN A C 1
ATOM 757 O O . ASN A 1 96 ? -17.438 -27.656 6.516 1 84.44 96 ASN A O 1
ATOM 761 N N . GLY A 1 97 ? -16.188 -26.406 7.91 1 78.25 97 GLY A N 1
ATOM 762 C CA . GLY A 1 97 ? -15.125 -27.391 7.969 1 78.25 97 GLY A CA 1
ATOM 763 C C . GLY A 1 97 ? -13.945 -27.062 7.078 1 78.25 97 GLY A C 1
ATOM 764 O O . GLY A 1 97 ? -12.922 -27.734 7.117 1 78.25 97 GLY A O 1
ATOM 765 N N . LEU A 1 98 ? -14.07 -26.141 6.215 1 84.31 98 LEU A N 1
ATOM 766 C CA . LEU A 1 98 ? -12.922 -25.766 5.395 1 84.31 98 LEU A CA 1
ATOM 767 C C . LEU A 1 98 ? -12.008 -24.812 6.152 1 84.31 98 LEU A C 1
ATOM 769 O O . LEU A 1 98 ? -12.477 -23.953 6.895 1 84.31 98 LEU A O 1
ATOM 773 N N . SER A 1 99 ? -10.727 -25.141 5.934 1 75.94 99 SER A N 1
ATOM 774 C CA . SER A 1 99 ? -9.734 -24.297 6.598 1 75.94 99 SER A CA 1
ATOM 775 C C . SER A 1 99 ? -9.867 -22.844 6.172 1 75.94 99 SER A C 1
ATOM 777 O O . SER A 1 99 ? -10.016 -22.547 4.984 1 75.94 99 SER A O 1
ATOM 779 N N . TYR A 1 100 ? -9.836 -22.031 7.219 1 74.19 100 TYR A N 1
ATOM 780 C CA . TYR A 1 100 ? -9.938 -20.594 6.988 1 74.19 100 TYR A CA 1
ATOM 781 C C . TYR A 1 100 ? -8.844 -20.109 6.043 1 74.19 100 TYR A C 1
ATOM 783 O O . TYR A 1 100 ? -9.094 -19.297 5.152 1 74.19 100 TYR A O 1
ATOM 791 N N . ASN A 1 101 ? -7.723 -20.703 6.176 1 71.12 101 ASN A N 1
ATOM 792 C CA . ASN A 1 101 ? -6.582 -20.312 5.352 1 71.12 101 ASN A CA 1
ATOM 793 C C . ASN A 1 101 ? -6.773 -20.734 3.896 1 71.12 101 ASN A C 1
ATOM 795 O O . ASN A 1 101 ? -6.348 -20.016 2.984 1 71.12 101 ASN A O 1
ATOM 799 N N . LEU A 1 102 ? -7.352 -21.812 3.801 1 75.31 102 LEU A N 1
ATOM 800 C CA . LEU A 1 102 ? -7.598 -22.281 2.443 1 75.31 102 LEU A CA 1
ATOM 801 C C . LEU A 1 102 ? -8.664 -21.438 1.76 1 75.31 102 LEU A C 1
ATOM 803 O O . LEU A 1 102 ? -8.516 -21.062 0.595 1 75.31 102 LEU A O 1
ATOM 807 N N . VAL A 1 103 ? -9.656 -21.062 2.516 1 77.88 103 VAL A N 1
ATOM 808 C CA . VAL A 1 103 ? -10.797 -20.328 1.971 1 77.88 103 VAL A CA 1
ATOM 809 C C . VAL A 1 103 ? -10.383 -18.891 1.668 1 77.88 103 VAL A C 1
ATOM 811 O O . VAL A 1 103 ? -10.812 -18.312 0.668 1 77.88 103 VAL A O 1
ATOM 814 N N . ASN A 1 104 ? -9.492 -18.391 2.486 1 77.38 104 ASN A N 1
ATOM 815 C CA . ASN A 1 104 ? -9.117 -16.984 2.363 1 77.38 104 ASN A CA 1
ATOM 816 C C . ASN A 1 104 ? -7.715 -16.828 1.781 1 77.38 104 ASN A C 1
ATOM 818 O O . ASN A 1 104 ? -7.047 -15.82 2.027 1 77.38 104 ASN A O 1
ATOM 822 N N . LYS A 1 105 ? -7.234 -17.812 1.091 1 75.5 105 LYS A N 1
ATOM 823 C CA . LYS A 1 105 ? -5.867 -17.828 0.583 1 75.5 105 LYS A CA 1
ATOM 824 C C . LYS A 1 105 ? -5.547 -16.531 -0.172 1 75.5 105 LYS A C 1
ATOM 826 O O . LYS A 1 105 ? -4.48 -15.953 0.014 1 75.5 105 LYS A O 1
ATOM 831 N N . ASP A 1 106 ? -6.492 -16.125 -0.992 1 75.81 106 ASP A N 1
ATOM 832 C CA . ASP A 1 106 ? -6.27 -14.93 -1.795 1 75.81 106 ASP A CA 1
ATOM 833 C C . ASP A 1 106 ? -6.168 -13.688 -0.913 1 75.81 106 ASP A C 1
ATOM 835 O O . ASP A 1 106 ? -5.305 -12.836 -1.125 1 75.81 106 ASP A O 1
ATOM 839 N N . GLU A 1 107 ? -7.023 -13.625 0.041 1 82.06 107 GLU A N 1
ATOM 840 C CA . GLU A 1 107 ? -6.996 -12.492 0.96 1 82.06 107 GLU A CA 1
ATOM 841 C C . GLU A 1 107 ? -5.723 -12.492 1.803 1 82.06 107 GLU A C 1
ATOM 843 O O . GLU A 1 107 ? -5.148 -11.438 2.074 1 82.06 107 GLU A O 1
ATOM 848 N N . ILE A 1 108 ? -5.32 -13.617 2.18 1 84 108 ILE A N 1
ATOM 849 C CA . ILE A 1 108 ? -4.105 -13.758 2.975 1 84 108 ILE A CA 1
ATOM 850 C C . ILE A 1 108 ? -2.898 -13.312 2.15 1 84 108 ILE A C 1
ATOM 852 O O . ILE A 1 108 ? -2.068 -12.531 2.621 1 84 108 ILE A O 1
ATOM 856 N N . GLN A 1 109 ? -2.838 -13.797 0.958 1 84.75 109 GLN A N 1
ATOM 857 C CA . GLN A 1 109 ? -1.732 -13.43 0.078 1 84.75 109 GLN A CA 1
ATOM 858 C C . GLN A 1 109 ? -1.727 -11.93 -0.207 1 84.75 109 GLN A C 1
ATOM 860 O O . GLN A 1 109 ? -0.67 -11.297 -0.201 1 84.75 109 GLN A O 1
ATOM 865 N N . THR A 1 110 ? -2.881 -11.406 -0.449 1 88.75 110 THR A N 1
ATOM 866 C CA . THR A 1 110 ? -3.018 -9.977 -0.711 1 88.75 110 THR A CA 1
ATOM 867 C C . THR A 1 110 ? -2.523 -9.164 0.478 1 88.75 110 THR A C 1
ATOM 869 O O . THR A 1 110 ? -1.802 -8.18 0.304 1 88.75 110 THR A O 1
ATOM 872 N N . PHE A 1 111 ? -2.869 -9.586 1.655 1 92.5 111 PHE A N 1
ATOM 873 C CA . PHE A 1 111 ? -2.482 -8.898 2.885 1 92.5 111 PHE A CA 1
ATOM 874 C C . PHE A 1 111 ? -0.97 -8.938 3.072 1 92.5 111 PHE A C 1
ATOM 876 O O . PHE A 1 111 ? -0.341 -7.91 3.312 1 92.5 111 PHE A O 1
ATOM 883 N N . TYR A 1 112 ? -0.342 -10.07 2.828 1 90 112 TYR A N 1
ATOM 884 C CA . TYR A 1 112 ? 1.076 -10.234 3.131 1 90 112 TYR A CA 1
ATOM 885 C C . TYR A 1 112 ? 1.941 -9.664 2.014 1 90 112 TYR A C 1
ATOM 887 O O . TYR A 1 112 ? 3.094 -9.289 2.242 1 90 112 TYR A O 1
ATOM 895 N N . ASN A 1 113 ? 1.369 -9.562 0.861 1 90.06 113 ASN A N 1
ATOM 896 C CA . ASN A 1 113 ? 2.092 -8.977 -0.262 1 90.06 113 ASN A CA 1
ATOM 897 C C . ASN A 1 113 ? 2.395 -7.504 -0.025 1 90.06 113 ASN A C 1
ATOM 899 O O . ASN A 1 113 ? 3.275 -6.934 -0.672 1 90.06 113 ASN A O 1
ATOM 903 N N . ARG A 1 114 ? 1.718 -6.926 0.894 1 94.75 114 ARG A N 1
ATOM 904 C CA . ARG A 1 114 ? 1.908 -5.504 1.16 1 94.75 114 ARG A CA 1
ATOM 905 C C . ARG A 1 114 ? 3.096 -5.273 2.088 1 94.75 114 ARG A C 1
ATOM 907 O O . ARG A 1 114 ? 3.604 -4.156 2.191 1 94.75 114 ARG A O 1
ATOM 914 N N . ASP A 1 115 ? 3.545 -6.289 2.781 1 95 115 ASP A N 1
ATOM 915 C CA . ASP A 1 115 ? 4.672 -6.219 3.707 1 95 115 ASP A CA 1
ATOM 916 C C . ASP A 1 115 ? 4.461 -5.117 4.746 1 95 115 ASP A C 1
ATOM 918 O O . ASP A 1 115 ? 5.316 -4.246 4.914 1 95 115 ASP A O 1
ATOM 922 N N . PHE A 1 116 ? 3.328 -5.219 5.367 1 97.88 116 PHE A N 1
ATOM 923 C CA . PHE A 1 116 ? 2.967 -4.254 6.395 1 97.88 116 PHE A CA 1
ATOM 924 C C . PHE A 1 116 ? 3.934 -4.328 7.57 1 97.88 116 PHE A C 1
ATOM 926 O O . PHE A 1 116 ? 4.562 -5.363 7.801 1 97.88 116 PHE A O 1
ATOM 933 N N . HIS A 1 117 ? 4.102 -3.236 8.258 1 98 117 HIS A N 1
ATOM 934 C CA . HIS A 1 117 ? 4.82 -3.213 9.523 1 98 117 HIS A CA 1
ATOM 935 C C . HIS A 1 117 ? 4.285 -4.27 10.484 1 98 117 HIS A C 1
ATOM 937 O O . HIS A 1 117 ? 3.072 -4.484 10.555 1 98 117 HIS A O 1
ATOM 943 N N . PRO A 1 118 ? 5.078 -4.91 11.281 1 97.62 118 PRO A N 1
ATOM 944 C CA . PRO A 1 118 ? 4.656 -5.984 12.18 1 97.62 118 PRO A CA 1
ATOM 945 C C . PRO A 1 118 ? 3.518 -5.559 13.109 1 97.62 118 PRO A C 1
ATOM 947 O O . PRO A 1 118 ? 2.617 -6.355 13.391 1 97.62 118 PRO A O 1
ATOM 950 N N . GLU A 1 119 ? 3.521 -4.371 13.586 1 98.19 119 GLU A N 1
ATOM 951 C CA . GLU A 1 119 ? 2.463 -3.9 14.477 1 98.19 119 GLU A CA 1
ATOM 952 C C . GLU A 1 119 ? 1.119 -3.852 13.75 1 98.19 119 GLU A C 1
ATOM 954 O O . GLU A 1 119 ? 0.073 -4.09 14.359 1 98.19 119 GLU A O 1
ATOM 959 N N . VAL A 1 120 ? 1.158 -3.488 12.492 1 98.56 120 VAL A N 1
ATOM 960 C CA . VAL A 1 120 ? -0.063 -3.475 11.695 1 98.56 120 VAL A CA 1
ATOM 961 C C . VAL A 1 120 ? -0.557 -4.902 11.477 1 98.56 120 VAL A C 1
ATOM 963 O O . VAL A 1 120 ? -1.753 -5.18 11.602 1 98.56 120 VAL A O 1
ATOM 966 N N . VAL A 1 121 ? 0.382 -5.777 11.188 1 97.12 121 VAL A N 1
ATOM 967 C CA . VAL A 1 121 ? 0.019 -7.18 11.008 1 97.12 121 VAL A CA 1
ATOM 968 C C . VAL A 1 121 ? -0.63 -7.715 12.281 1 97.12 121 VAL A C 1
ATOM 970 O O . VAL A 1 121 ? -1.695 -8.336 12.227 1 97.12 121 VAL A O 1
ATOM 973 N N . LYS A 1 122 ? -0.068 -7.469 13.383 1 96.81 122 LYS A N 1
ATOM 974 C CA . LYS A 1 122 ? -0.507 -7.953 14.688 1 96.81 122 LYS A CA 1
ATOM 975 C C . LYS A 1 122 ? -1.94 -7.523 14.984 1 96.81 122 LYS A C 1
ATOM 977 O O . LYS A 1 122 ? -2.746 -8.32 15.477 1 96.81 122 LYS A O 1
ATOM 982 N N . HIS A 1 123 ? -2.314 -6.352 14.57 1 97.5 123 HIS A N 1
ATOM 983 C CA . HIS A 1 123 ? -3.572 -5.781 15.039 1 97.5 123 HIS A CA 1
ATOM 984 C C . HIS A 1 123 ? -4.66 -5.895 13.977 1 97.5 123 HIS A C 1
ATOM 986 O O . HIS A 1 123 ? -5.848 -5.832 14.289 1 97.5 123 HIS A O 1
ATOM 992 N N . CYS A 1 124 ? -4.211 -6.105 12.719 1 97.31 124 CYS A N 1
ATOM 993 C CA . CYS A 1 124 ? -5.203 -5.871 11.68 1 97.31 124 CYS A CA 1
ATOM 994 C C . CYS A 1 124 ? -5.438 -7.129 10.852 1 97.31 124 CYS A C 1
ATOM 996 O O . CYS A 1 124 ? -6.445 -7.242 10.156 1 97.31 124 CYS A O 1
ATOM 998 N N . ARG A 1 125 ? -4.562 -8.117 10.867 1 93.81 125 ARG A N 1
ATOM 999 C CA . ARG A 1 125 ? -4.574 -9.266 9.969 1 93.81 125 ARG A CA 1
ATOM 1000 C C . ARG A 1 125 ? -5.918 -9.984 10.016 1 93.81 125 ARG A C 1
ATOM 1002 O O . ARG A 1 125 ? -6.547 -10.203 8.977 1 93.81 125 ARG A O 1
ATOM 1009 N N . GLU A 1 126 ? -6.379 -10.305 11.156 1 90.25 126 GLU A N 1
ATOM 1010 C CA . GLU A 1 126 ? -7.605 -11.086 11.305 1 90.25 126 GLU A CA 1
ATOM 1011 C C . GLU A 1 126 ? -8.812 -10.328 10.758 1 90.25 126 GLU A C 1
ATOM 1013 O O . GLU A 1 126 ? -9.656 -10.906 10.07 1 90.25 126 GLU A O 1
ATOM 1018 N N . PHE A 1 127 ? -8.875 -9.039 11.078 1 92.81 127 PHE A N 1
ATOM 1019 C CA . PHE A 1 127 ? -9.984 -8.227 10.602 1 92.81 127 PHE A CA 1
ATOM 1020 C C . PHE A 1 127 ? -9.992 -8.156 9.078 1 92.81 127 PHE A C 1
ATOM 1022 O O . PHE A 1 127 ? -11.039 -8.297 8.445 1 92.81 127 PHE A O 1
ATOM 1029 N N . PHE A 1 128 ? -8.844 -7.988 8.453 1 94.44 128 PHE A N 1
ATOM 1030 C CA . PHE A 1 128 ? -8.75 -7.875 7 1 94.44 128 PHE A CA 1
ATOM 1031 C C . PHE A 1 128 ? -9.156 -9.18 6.324 1 94.44 128 PHE A C 1
ATOM 1033 O O . PHE A 1 128 ? -9.938 -9.172 5.371 1 94.44 128 PHE A O 1
ATOM 1040 N N . ILE A 1 129 ? -8.609 -10.258 6.863 1 85.44 129 ILE A N 1
ATOM 1041 C CA . ILE A 1 129 ? -8.867 -11.555 6.258 1 85.44 129 ILE A CA 1
ATOM 1042 C C . ILE A 1 129 ? -10.352 -11.875 6.34 1 85.44 129 ILE A C 1
ATOM 1044 O O . ILE A 1 129 ? -10.922 -12.477 5.422 1 85.44 129 ILE A O 1
ATOM 1048 N N . GLN A 1 130 ? -11.016 -11.336 7.355 1 83.12 130 GLN A N 1
ATOM 1049 C CA . GLN A 1 130 ? -12.445 -11.562 7.543 1 83.12 130 GLN A CA 1
ATOM 1050 C C . GLN A 1 130 ? -13.266 -10.586 6.703 1 83.12 130 GLN A C 1
ATOM 1052 O O . GLN A 1 130 ? -14.5 -10.641 6.711 1 83.12 130 GLN A O 1
ATOM 1057 N N . GLY A 1 131 ? -12.625 -9.695 6.07 1 87.25 131 GLY A N 1
ATOM 1058 C CA . GLY A 1 131 ? -13.328 -8.742 5.223 1 87.25 131 GLY A CA 1
ATOM 1059 C C . GLY A 1 131 ? -13.859 -7.547 5.988 1 87.25 131 GLY A C 1
ATOM 1060 O O . GLY A 1 131 ? -14.688 -6.793 5.469 1 87.25 131 GLY A O 1
ATOM 1061 N N . ASN A 1 132 ? -13.445 -7.418 7.234 1 90.69 132 ASN A N 1
ATOM 1062 C CA . ASN A 1 132 ? -13.852 -6.27 8.039 1 90.69 132 ASN A CA 1
ATOM 1063 C C . ASN A 1 132 ? -12.852 -5.121 7.914 1 90.69 132 ASN A C 1
ATOM 1065 O O . ASN A 1 132 ? -12.125 -4.82 8.859 1 90.69 132 ASN A O 1
ATOM 1069 N N . TYR A 1 133 ? -12.891 -4.492 6.82 1 93.69 133 TYR A N 1
ATOM 1070 C CA . TYR A 1 133 ? -11.906 -3.469 6.488 1 93.69 133 TYR A CA 1
ATOM 1071 C C . TYR A 1 133 ? -12.047 -2.26 7.406 1 93.69 133 TYR A C 1
ATOM 1073 O O . TYR A 1 133 ? -11.047 -1.667 7.816 1 93.69 133 TYR A O 1
ATOM 1081 N N . PHE A 1 134 ? -13.266 -1.908 7.762 1 92.88 134 PHE A N 1
ATOM 1082 C CA . PHE A 1 134 ? -13.531 -0.802 8.672 1 92.88 134 PHE A CA 1
ATOM 1083 C C . PHE A 1 134 ? -12.828 -1.01 10 1 92.88 134 PHE A C 1
ATOM 1085 O O . PHE A 1 134 ? -12.094 -0.132 10.469 1 92.88 134 PHE A O 1
ATOM 1092 N N . HIS A 1 135 ? -12.953 -2.143 10.531 1 94.56 135 HIS A N 1
ATOM 1093 C CA . HIS A 1 135 ? -12.336 -2.443 11.82 1 94.56 135 HIS A CA 1
ATOM 1094 C C . HIS A 1 135 ? -10.82 -2.582 11.688 1 94.56 135 HIS A C 1
ATOM 1096 O O . HIS A 1 135 ? -10.086 -2.234 12.609 1 94.56 135 HIS A O 1
ATOM 1102 N N . ALA A 1 136 ? -10.367 -3.158 10.562 1 96.5 136 ALA A N 1
ATOM 1103 C CA . ALA A 1 136 ? -8.922 -3.266 10.344 1 96.5 136 ALA A CA 1
ATOM 1104 C C . ALA A 1 136 ? -8.258 -1.896 10.406 1 96.5 136 ALA A C 1
ATOM 1106 O O . ALA A 1 136 ? -7.27 -1.713 11.125 1 96.5 136 ALA A O 1
ATOM 1107 N N . VAL A 1 137 ? -8.82 -0.979 9.711 1 97.69 137 VAL A N 1
ATOM 1108 C CA . VAL A 1 137 ? -8.289 0.377 9.656 1 97.69 137 VAL A CA 1
ATOM 1109 C C . VAL A 1 137 ? -8.383 1.025 11.031 1 97.69 137 VAL A C 1
ATOM 1111 O O . VAL A 1 137 ? -7.441 1.681 11.492 1 97.69 137 VAL A O 1
ATOM 1114 N N . PHE A 1 138 ? -9.469 0.818 11.711 1 96.5 138 PHE A N 1
ATOM 1115 C CA . PHE A 1 138 ? -9.664 1.383 13.047 1 96.5 138 PHE A CA 1
ATOM 1116 C C . PHE A 1 138 ? -8.602 0.872 14.008 1 96.5 138 PHE A C 1
ATOM 1118 O O . PHE A 1 138 ? -7.977 1.656 14.727 1 96.5 138 PHE A O 1
ATOM 1125 N N . GLU A 1 139 ? -8.383 -0.403 14 1 97.62 139 GLU A N 1
ATOM 1126 C CA . GLU A 1 139 ? -7.406 -1.004 14.898 1 97.62 139 GLU A CA 1
ATOM 1127 C C . GLU A 1 139 ? -5.992 -0.514 14.586 1 97.62 139 GLU A C 1
ATOM 1129 O O . GLU A 1 139 ? -5.18 -0.331 15.492 1 97.62 139 GLU A O 1
ATOM 1134 N N . ALA A 1 140 ? -5.695 -0.364 13.328 1 98.44 140 ALA A N 1
ATOM 1135 C CA . ALA A 1 140 ? -4.387 0.146 12.938 1 98.44 140 ALA A CA 1
ATOM 1136 C C . ALA A 1 140 ? -4.141 1.536 13.516 1 98.44 140 ALA A C 1
ATOM 1138 O O . ALA A 1 140 ? -3.059 1.819 14.031 1 98.44 140 ALA A O 1
ATOM 1139 N N . THR A 1 141 ? -5.102 2.436 13.406 1 98.25 141 THR A N 1
ATOM 1140 C CA . THR A 1 141 ? -4.949 3.803 13.891 1 98.25 141 THR A CA 1
ATOM 1141 C C . THR A 1 141 ? -4.852 3.828 15.414 1 98.25 141 THR A C 1
ATOM 1143 O O . THR A 1 141 ? -4.098 4.625 15.977 1 98.25 141 THR A O 1
ATOM 1146 N N . LYS A 1 142 ? -5.602 2.953 16.094 1 97.88 142 LYS A N 1
ATOM 1147 C CA . LYS A 1 142 ? -5.5 2.838 17.547 1 97.88 142 LYS A CA 1
ATOM 1148 C C . LYS A 1 142 ? -4.102 2.402 17.969 1 97.88 142 LYS A C 1
ATOM 1150 O O . LYS A 1 142 ? -3.531 2.951 18.906 1 97.88 142 LYS A O 1
ATOM 1155 N N . ALA A 1 143 ? -3.686 1.401 17.266 1 98.56 143 ALA A N 1
ATOM 1156 C CA . ALA A 1 143 ? -2.354 0.884 17.578 1 98.56 143 ALA A CA 1
ATOM 1157 C C . ALA A 1 143 ? -1.294 1.971 17.422 1 98.56 143 ALA A C 1
ATOM 1159 O O . ALA A 1 143 ? -0.398 2.098 18.25 1 98.56 143 ALA A O 1
ATOM 1160 N N . TYR A 1 144 ? -1.351 2.709 16.391 1 98.75 144 TYR A N 1
ATOM 1161 C CA . TYR A 1 144 ? -0.391 3.781 16.156 1 98.75 144 TYR A CA 1
ATOM 1162 C C . TYR A 1 144 ? -0.496 4.852 17.234 1 98.75 144 TYR A C 1
ATOM 1164 O O . TYR A 1 144 ? 0.519 5.316 17.75 1 98.75 144 TYR A O 1
ATOM 1172 N N . ASN A 1 145 ? -1.741 5.238 17.531 1 98.56 145 ASN A N 1
ATOM 1173 C CA . ASN A 1 145 ? -1.98 6.215 18.578 1 98.56 145 ASN A CA 1
ATOM 1174 C C . ASN A 1 145 ? -1.375 5.762 19.906 1 98.56 145 ASN A C 1
ATOM 1176 O O . ASN A 1 145 ? -0.719 6.547 20.594 1 98.56 145 ASN A O 1
ATOM 1180 N N . TYR A 1 146 ? -1.567 4.566 20.219 1 98.19 146 TYR A N 1
ATOM 1181 C CA . TYR A 1 146 ? -1.053 4.016 21.469 1 98.19 146 TYR A CA 1
ATOM 1182 C C . TYR A 1 146 ? 0.471 4 21.469 1 98.19 146 TYR A C 1
ATOM 1184 O O . TYR A 1 146 ? 1.1 4.297 22.5 1 98.19 146 TYR A O 1
ATOM 1192 N N . ALA A 1 147 ? 1.035 3.623 20.391 1 98.44 147 ALA A N 1
ATOM 1193 C CA . ALA A 1 147 ? 2.49 3.564 20.297 1 98.44 147 ALA A CA 1
ATOM 1194 C C . ALA A 1 147 ? 3.111 4.945 20.5 1 98.44 147 ALA A C 1
ATOM 1196 O O . ALA A 1 147 ? 4.121 5.082 21.188 1 98.44 147 ALA A O 1
ATOM 1197 N N . ILE A 1 148 ? 2.506 5.957 19.875 1 98.56 148 ILE A N 1
ATOM 1198 C CA . ILE A 1 148 ? 2.986 7.328 20.016 1 98.56 148 ILE A CA 1
ATOM 1199 C C . ILE A 1 148 ? 2.84 7.77 21.469 1 98.56 148 ILE A C 1
ATOM 1201 O O . ILE A 1 148 ? 3.74 8.398 22.031 1 98.56 148 ILE A O 1
ATOM 1205 N N . LYS A 1 149 ? 1.713 7.457 22.047 1 97.75 149 LYS A N 1
ATOM 1206 C CA . LYS A 1 149 ? 1.456 7.801 23.438 1 97.75 149 LYS A CA 1
ATOM 1207 C C . LYS A 1 149 ? 2.504 7.184 24.359 1 97.75 149 LYS A C 1
ATOM 1209 O O . LYS A 1 149 ? 3.051 7.867 25.234 1 97.75 149 LYS A O 1
ATOM 1214 N N . ASP A 1 150 ? 2.752 6.027 24.141 1 97.69 150 ASP A N 1
ATOM 1215 C CA . ASP A 1 150 ? 3.691 5.285 24.969 1 97.69 150 ASP A CA 1
ATOM 1216 C C . ASP A 1 150 ? 5.109 5.828 24.812 1 97.69 150 ASP A C 1
ATOM 1218 O O . ASP A 1 150 ? 5.785 6.102 25.812 1 97.69 150 ASP A O 1
ATOM 1222 N N . LYS A 1 151 ? 5.551 6.008 23.578 1 97.5 151 LYS A N 1
ATOM 1223 C CA . LYS A 1 151 ? 6.922 6.438 23.312 1 97.5 151 LYS A CA 1
ATOM 1224 C C . LYS A 1 151 ? 7.145 7.875 23.766 1 97.5 151 LYS A C 1
ATOM 1226 O O . LYS A 1 151 ? 8.25 8.234 24.172 1 97.5 151 LYS A O 1
ATOM 1231 N N . SER A 1 152 ? 6.137 8.664 23.766 1 97.44 152 SER A N 1
ATOM 1232 C CA . SER A 1 152 ? 6.262 10.07 24.125 1 97.44 152 SER A CA 1
ATOM 1233 C C . SER A 1 152 ? 5.961 10.305 25.594 1 97.44 152 SER A C 1
ATOM 1235 O O . SER A 1 152 ? 6.156 11.414 26.109 1 97.44 152 SER A O 1
ATOM 1237 N N . LYS A 1 153 ? 5.336 9.305 26.266 1 96.12 153 LYS A N 1
ATOM 1238 C CA . LYS A 1 153 ? 4.938 9.398 27.656 1 96.12 153 LYS A CA 1
ATOM 1239 C C . LYS A 1 153 ? 3.943 10.539 27.875 1 96.12 153 LYS A C 1
ATOM 1241 O O . LYS A 1 153 ? 4.016 11.258 28.859 1 96.12 153 LYS A O 1
ATOM 1246 N N . SER A 1 154 ? 3.219 10.758 26.906 1 96.38 154 SER A N 1
ATOM 1247 C CA . SER A 1 154 ? 2.234 11.836 26.938 1 96.38 154 SER A CA 1
ATOM 1248 C C . SER A 1 154 ? 0.863 11.312 27.359 1 96.38 154 SER A C 1
ATOM 1250 O O . SER A 1 154 ? 0.553 10.141 27.156 1 96.38 154 SER A O 1
ATOM 1252 N N . GLN A 1 155 ? -0.014 12.211 27.828 1 96.31 155 GLN A N 1
ATOM 1253 C CA . GLN A 1 155 ? -1.375 11.859 28.203 1 96.31 155 GLN A CA 1
ATOM 1254 C C . GLN A 1 155 ? -2.389 12.367 27.188 1 96.31 155 GLN A C 1
ATOM 1256 O O . GLN A 1 155 ? -3.586 12.086 27.297 1 96.31 155 GLN A O 1
ATOM 1261 N N . ARG A 1 156 ? -1.899 13.023 26.234 1 96.81 156 ARG A N 1
ATOM 1262 C CA . ARG A 1 156 ? -2.793 13.516 25.203 1 96.81 156 ARG A CA 1
ATOM 1263 C C . ARG A 1 156 ? -3.256 12.391 24.281 1 96.81 156 ARG A C 1
ATOM 1265 O O . ARG A 1 156 ? -2.863 11.234 24.469 1 96.81 156 ARG A O 1
ATOM 1272 N N . ASP A 1 157 ? -4.195 12.812 23.391 1 97.38 157 ASP A N 1
ATOM 1273 C CA . ASP A 1 157 ? -4.77 11.789 22.531 1 97.38 157 ASP A CA 1
ATOM 1274 C C . ASP A 1 157 ? -5.074 12.344 21.141 1 97.38 157 ASP A C 1
ATOM 1276 O O . ASP A 1 157 ? -5.203 13.562 20.969 1 97.38 157 ASP A O 1
ATOM 1280 N N . GLY A 1 158 ? -5.086 11.43 20.172 1 96.94 158 GLY A N 1
ATOM 1281 C CA . GLY A 1 158 ? -5.57 11.766 18.844 1 96.94 158 GLY A CA 1
ATOM 1282 C C . GLY A 1 158 ? -4.734 12.82 18.156 1 96.94 158 GLY A C 1
ATOM 1283 O O . GLY A 1 158 ? -3.504 12.812 18.25 1 96.94 158 GLY A O 1
ATOM 1284 N N . SER A 1 159 ? -5.398 13.648 17.453 1 96.81 159 SER A N 1
ATOM 1285 C CA . SER A 1 159 ? -4.73 14.672 16.656 1 96.81 159 SER A CA 1
ATOM 1286 C C . SER A 1 159 ? -3.918 15.609 17.547 1 96.81 159 SER A C 1
ATOM 1288 O O . SER A 1 159 ? -2.811 16.016 17.188 1 96.81 159 SER A O 1
ATOM 1290 N N . SER A 1 160 ? -4.461 15.945 18.688 1 97.19 160 SER A N 1
ATOM 1291 C CA . SER A 1 160 ? -3.758 16.828 19.609 1 97.19 160 SER A CA 1
ATOM 1292 C C . SER A 1 160 ? -2.453 16.203 20.094 1 97.19 160 SER A C 1
ATOM 1294 O O . SER A 1 160 ? -1.45 16.906 20.266 1 97.19 160 SER A O 1
ATOM 1296 N N . LEU A 1 161 ? -2.447 14.969 20.359 1 98.25 161 LEU A N 1
ATOM 1297 C CA . LEU A 1 161 ? -1.241 14.227 20.719 1 98.25 161 LEU A CA 1
ATOM 1298 C C . LEU A 1 161 ? -0.175 14.367 19.641 1 98.25 161 LEU A C 1
ATOM 1300 O O . LEU A 1 161 ? 0.971 14.719 19.938 1 98.25 161 LEU A O 1
ATOM 1304 N N . MET A 1 162 ? -0.581 14.109 18.359 1 98.56 162 MET A N 1
ATOM 1305 C CA . MET A 1 162 ? 0.353 14.141 17.25 1 98.56 162 MET A CA 1
ATOM 1306 C C . MET A 1 162 ? 0.958 15.531 17.078 1 98.56 162 MET A C 1
ATOM 1308 O O . MET A 1 162 ? 2.17 15.672 16.906 1 98.56 162 MET A O 1
ATOM 1312 N N . MET A 1 163 ? 0.111 16.562 17.203 1 97.62 163 MET A N 1
ATOM 1313 C CA . MET A 1 163 ? 0.537 17.938 17.016 1 97.62 163 MET A CA 1
ATOM 1314 C C . MET A 1 163 ? 1.508 18.359 18.109 1 97.62 163 MET A C 1
ATOM 1316 O O . MET A 1 163 ? 2.389 19.188 17.891 1 97.62 163 MET A O 1
ATOM 1320 N N . ASP A 1 164 ? 1.364 17.781 19.172 1 97.62 164 ASP A N 1
ATOM 1321 C CA . ASP A 1 164 ? 2.182 18.156 20.328 1 97.62 164 ASP A CA 1
ATOM 1322 C C . ASP A 1 164 ? 3.518 17.422 20.312 1 97.62 164 ASP A C 1
ATOM 1324 O O . ASP A 1 164 ? 4.578 18.047 20.219 1 97.62 164 ASP A O 1
ATOM 1328 N N . VAL A 1 165 ? 3.527 16.172 20.25 1 98.25 165 VAL A N 1
ATOM 1329 C CA . VAL A 1 165 ? 4.711 15.383 20.562 1 98.25 165 VAL A CA 1
ATOM 1330 C C . VAL A 1 165 ? 5.637 15.32 19.359 1 98.25 165 VAL A C 1
ATOM 1332 O O . VAL A 1 165 ? 6.836 15.062 19.484 1 98.25 165 VAL A O 1
ATOM 1335 N N . LEU A 1 166 ? 5.137 15.594 18.141 1 98.12 166 LEU A N 1
ATOM 1336 C CA . LEU A 1 166 ? 5.938 15.461 16.938 1 98.12 166 LEU A CA 1
ATOM 1337 C C . LEU A 1 166 ? 6.355 16.844 16.406 1 98.12 166 LEU A C 1
ATOM 1339 O O . LEU A 1 166 ? 6.973 16.938 15.352 1 98.12 166 LEU A O 1
ATOM 1343 N N . ASP A 1 167 ? 5.992 17.875 17.156 1 97.5 167 ASP A N 1
ATOM 1344 C CA . ASP A 1 167 ? 6.359 19.219 16.75 1 97.5 167 ASP A CA 1
ATOM 1345 C C . ASP A 1 167 ? 7.879 19.375 16.656 1 97.5 167 ASP A C 1
ATOM 1347 O O . ASP A 1 167 ? 8.602 18.922 17.547 1 97.5 167 ASP A O 1
ATOM 1351 N N . ALA A 1 168 ? 8.352 19.984 15.586 1 96.31 168 ALA A N 1
ATOM 1352 C CA . ALA A 1 168 ? 9.789 20.078 15.359 1 96.31 168 ALA A CA 1
ATOM 1353 C C . ALA A 1 168 ? 10.461 20.906 16.453 1 96.31 168 ALA A C 1
ATOM 1355 O O . ALA A 1 168 ? 11.586 20.609 16.875 1 96.31 168 ALA A O 1
ATOM 1356 N N . LYS A 1 169 ? 9.82 21.875 16.938 1 94.94 169 LYS A N 1
ATOM 1357 C CA . LYS A 1 169 ? 10.43 22.812 17.875 1 94.94 169 LYS A CA 1
ATOM 1358 C C . LYS A 1 169 ? 10.273 22.328 19.312 1 94.94 169 LYS A C 1
ATOM 1360 O O . LYS A 1 169 ? 11.25 22.266 20.078 1 94.94 169 LYS A O 1
ATOM 1365 N N . ASN A 1 170 ? 9.047 21.875 19.656 1 94.44 170 ASN A N 1
ATOM 1366 C CA . ASN A 1 170 ? 8.75 21.672 21.062 1 94.44 170 ASN A CA 1
ATOM 1367 C C . ASN A 1 170 ? 8.391 20.203 21.344 1 94.44 170 ASN A C 1
ATOM 1369 O O . ASN A 1 170 ? 8.219 19.812 22.5 1 94.44 170 ASN A O 1
ATOM 1373 N N . GLY A 1 171 ? 8.297 19.359 20.359 1 96.62 171 GLY A N 1
ATOM 1374 C CA . GLY A 1 171 ? 7.863 17.984 20.562 1 96.62 171 GLY A CA 1
ATOM 1375 C C . GLY A 1 171 ? 8.922 17.125 21.219 1 96.62 171 GLY A C 1
ATOM 1376 O O . GLY A 1 171 ? 10.117 17.297 20.984 1 96.62 171 GLY A O 1
ATOM 1377 N N . VAL A 1 172 ? 8.461 16.125 21.875 1 97.5 172 VAL A N 1
ATOM 1378 C CA . VAL A 1 172 ? 9.375 15.297 22.641 1 97.5 172 VAL A CA 1
ATOM 1379 C C . VAL A 1 172 ? 9.82 14.094 21.812 1 97.5 172 VAL A C 1
ATOM 1381 O O . VAL A 1 172 ? 10.719 13.352 22.219 1 97.5 172 VAL A O 1
ATOM 1384 N N . LEU A 1 173 ? 9.164 13.852 20.703 1 97.81 173 LEU A N 1
ATOM 1385 C CA . LEU A 1 173 ? 9.57 12.773 19.812 1 97.81 173 LEU A CA 1
ATOM 1386 C C . LEU A 1 173 ? 10.18 13.328 18.531 1 97.81 173 LEU A C 1
ATOM 1388 O O . LEU A 1 173 ? 9.523 14.047 17.781 1 97.81 173 LEU A O 1
ATOM 1392 N N . LYS A 1 174 ? 11.422 12.984 18.297 1 97.88 174 LYS A N 1
ATOM 1393 C CA . LYS A 1 174 ? 12.117 13.484 17.109 1 97.88 174 LYS A CA 1
ATOM 1394 C C . LYS A 1 174 ? 12.445 12.352 16.141 1 97.88 174 LYS A C 1
ATOM 1396 O O . LYS A 1 174 ? 13.195 11.43 16.484 1 97.88 174 LYS A O 1
ATOM 1401 N N . ILE A 1 175 ? 11.891 12.445 14.961 1 95.88 175 ILE A N 1
ATOM 1402 C CA . ILE A 1 175 ? 12.164 11.477 13.898 1 95.88 175 ILE A CA 1
ATOM 1403 C C . ILE A 1 175 ? 13.43 11.891 13.141 1 95.88 175 ILE A C 1
ATOM 1405 O O . ILE A 1 175 ? 14.109 11.039 12.555 1 95.88 175 ILE A O 1
ATOM 1409 N N . THR A 1 176 ? 13.633 13.18 13.062 1 94.19 176 THR A N 1
ATOM 1410 C CA . THR A 1 176 ? 14.859 13.758 12.523 1 94.19 176 THR A CA 1
ATOM 1411 C C . THR A 1 176 ? 15.594 14.562 13.586 1 94.19 176 THR A C 1
ATOM 1413 O O . THR A 1 176 ? 15.07 14.781 14.68 1 94.19 176 THR A O 1
ATOM 1416 N N . LYS A 1 177 ? 16.922 15.055 13.344 1 92.81 177 LYS A N 1
ATOM 1417 C CA . LYS A 1 177 ? 17.672 15.883 14.281 1 92.81 177 LYS A CA 1
ATOM 1418 C C . LYS A 1 177 ? 17.156 17.312 14.273 1 92.81 177 LYS A C 1
ATOM 1420 O O . LYS A 1 177 ? 17.469 18.094 15.18 1 92.81 177 LYS A O 1
ATOM 1425 N N . CYS A 1 178 ? 16.328 17.656 13.328 1 94.38 178 CYS A N 1
ATOM 1426 C CA . CYS A 1 178 ? 15.766 18.984 13.18 1 94.38 178 CYS A CA 1
ATOM 1427 C C . CYS A 1 178 ? 16.859 20.047 13.156 1 94.38 178 CYS A C 1
ATOM 1429 O O . CYS A 1 178 ? 16.703 21.109 13.742 1 94.38 178 CYS A O 1
ATOM 1431 N N . SER A 1 179 ? 17.922 19.719 12.508 1 93.19 179 SER A N 1
ATOM 1432 C CA . SER A 1 179 ? 19.078 20.609 12.445 1 93.19 179 SER A CA 1
ATOM 1433 C C . SER A 1 179 ? 19.078 21.406 11.141 1 93.19 179 SER A C 1
ATOM 1435 O O . SER A 1 179 ? 19.688 22.484 11.07 1 93.19 179 SER A O 1
ATOM 1437 N N . THR A 1 180 ? 18.484 20.906 10.125 1 90.44 180 THR A N 1
ATOM 1438 C CA . THR A 1 180 ? 18.375 21.578 8.836 1 90.44 180 THR A CA 1
ATOM 1439 C C . THR A 1 180 ? 16.922 21.875 8.508 1 90.44 180 THR A C 1
ATOM 1441 O O . THR A 1 180 ? 16 21.344 9.133 1 90.44 180 THR A O 1
ATOM 1444 N N . GLU A 1 181 ? 16.75 22.75 7.598 1 89.38 181 GLU A N 1
ATOM 1445 C CA . GLU A 1 181 ? 15.398 23.094 7.16 1 89.38 181 GLU A CA 1
ATOM 1446 C C . GLU A 1 181 ? 14.672 21.859 6.629 1 89.38 181 GLU A C 1
ATOM 1448 O O . GLU A 1 181 ? 13.477 21.688 6.875 1 89.38 181 GLU A O 1
ATOM 1453 N N . SER A 1 182 ? 15.32 21.031 5.914 1 89.44 182 S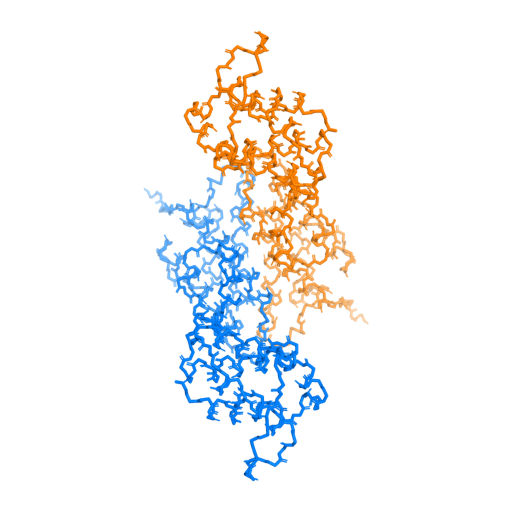ER A N 1
ATOM 1454 C CA . SER A 1 182 ? 14.734 19.812 5.355 1 89.44 182 SER A CA 1
ATOM 1455 C C . SER A 1 182 ? 14.305 18.859 6.457 1 89.44 182 SER A C 1
ATOM 1457 O O . SER A 1 182 ? 13.25 18.219 6.359 1 89.44 182 SER A O 1
ATOM 1459 N N . GLU A 1 183 ? 15.133 18.812 7.453 1 92.69 183 GLU A N 1
ATOM 1460 C CA . GLU A 1 183 ? 14.805 17.938 8.578 1 92.69 183 GLU A CA 1
ATOM 1461 C C . GLU A 1 183 ? 13.594 18.453 9.344 1 92.69 183 GLU A C 1
ATOM 1463 O O . GLU A 1 183 ? 12.758 17.672 9.797 1 92.69 183 GLU A O 1
ATOM 1468 N N . VAL A 1 184 ? 13.594 19.75 9.516 1 94.31 184 VAL A N 1
ATOM 1469 C CA . VAL A 1 184 ? 12.461 20.375 10.195 1 94.31 184 VAL A CA 1
ATOM 1470 C C . VAL A 1 184 ? 11.188 20.156 9.383 1 94.31 184 VAL A C 1
ATOM 1472 O O . VAL A 1 184 ? 10.133 19.844 9.945 1 94.31 184 VAL A O 1
ATOM 1475 N N . ASN A 1 185 ? 11.289 20.281 8.102 1 92.44 185 ASN A N 1
ATOM 1476 C CA . ASN A 1 185 ? 10.156 20.031 7.215 1 92.44 185 ASN A CA 1
ATOM 1477 C C . ASN A 1 185 ? 9.672 18.594 7.316 1 92.44 185 ASN A C 1
ATOM 1479 O O . ASN A 1 185 ? 8.469 18.328 7.375 1 92.44 185 ASN A O 1
ATOM 1483 N N . THR A 1 186 ? 10.586 17.688 7.305 1 94.25 186 THR A N 1
ATOM 1484 C CA . THR A 1 186 ? 10.234 16.281 7.402 1 94.25 186 THR A CA 1
ATOM 1485 C C . THR A 1 186 ? 9.547 15.977 8.734 1 94.25 186 THR A C 1
ATOM 1487 O O . THR A 1 186 ? 8.523 15.297 8.766 1 94.25 186 THR A O 1
ATOM 1490 N N . GLN A 1 187 ? 10.117 16.562 9.789 1 96.88 187 GLN A N 1
ATOM 1491 C CA . GLN A 1 187 ? 9.562 16.391 11.133 1 96.88 187 GLN A CA 1
ATOM 1492 C C . GLN A 1 187 ? 8.141 16.922 11.211 1 96.88 187 GLN A C 1
ATOM 1494 O O . GLN A 1 187 ? 7.234 16.234 11.664 1 96.88 187 GLN A O 1
ATOM 1499 N N . ASN A 1 188 ? 7.945 18.109 10.758 1 96.62 188 ASN A N 1
ATOM 1500 C CA . ASN A 1 188 ? 6.617 18.703 10.789 1 96.62 188 ASN A CA 1
ATOM 1501 C C . ASN A 1 188 ? 5.668 18.016 9.812 1 96.62 188 ASN A C 1
ATOM 1503 O O . ASN A 1 188 ? 4.469 17.906 10.078 1 96.62 188 ASN A O 1
ATOM 1507 N N . GLY A 1 189 ? 6.148 17.578 8.719 1 97.44 189 GLY A N 1
ATOM 1508 C CA . GLY A 1 189 ? 5.34 16.797 7.793 1 97.44 189 GLY A CA 1
ATOM 1509 C C . GLY A 1 189 ? 4.77 15.539 8.414 1 97.44 189 GLY A C 1
ATOM 1510 O O . GLY A 1 189 ? 3.59 15.234 8.234 1 97.44 189 GLY A O 1
ATOM 1511 N N . ILE A 1 190 ? 5.617 14.844 9.109 1 98.19 190 ILE A N 1
ATOM 1512 C CA . ILE A 1 190 ? 5.172 13.633 9.781 1 98.19 190 ILE A CA 1
ATOM 1513 C C . ILE A 1 190 ? 4.141 13.977 10.852 1 98.19 190 ILE A C 1
ATOM 1515 O O . ILE A 1 190 ? 3.186 13.227 11.062 1 98.19 190 ILE A O 1
ATOM 1519 N N . LYS A 1 191 ? 4.355 15.078 11.484 1 98 191 LYS A N 1
ATOM 1520 C CA . LYS A 1 191 ? 3.373 15.594 12.438 1 98 191 LYS A CA 1
ATOM 1521 C C . LYS A 1 191 ? 2.006 15.766 11.773 1 98 191 LYS A C 1
ATOM 1523 O O . LYS A 1 191 ? 0.994 15.305 12.305 1 98 191 LYS A O 1
ATOM 1528 N N . PHE A 1 192 ? 1.974 16.391 10.648 1 97.19 192 PHE A N 1
ATOM 1529 C CA . PHE A 1 192 ? 0.726 16.641 9.93 1 97.19 192 PHE A CA 1
ATOM 1530 C C . PHE A 1 192 ? 0.135 15.344 9.406 1 97.19 192 PHE A C 1
ATOM 1532 O O . PHE A 1 192 ? -1.078 15.133 9.469 1 97.19 192 PHE A O 1
ATOM 1539 N N . LEU A 1 193 ? 0.976 14.508 8.836 1 98.75 193 LEU A N 1
ATOM 1540 C CA . LEU A 1 193 ? 0.514 13.203 8.375 1 98.75 193 LEU A CA 1
ATOM 1541 C C . LEU A 1 193 ? -0.153 12.43 9.508 1 98.75 193 LEU A C 1
ATOM 1543 O O . LEU A 1 193 ? -1.241 11.883 9.328 1 98.75 193 LEU A O 1
ATOM 1547 N N . SER A 1 194 ? 0.525 12.438 10.656 1 98.75 194 SER A N 1
ATOM 1548 C CA . SER A 1 194 ? 0.008 11.711 11.805 1 98.75 194 SER A CA 1
ATOM 1549 C C . SER A 1 194 ? -1.293 12.32 12.312 1 98.75 194 SER A C 1
ATOM 1551 O O . SER A 1 194 ? -2.238 11.602 12.641 1 98.75 194 SER A O 1
ATOM 1553 N N . SER A 1 195 ? -1.314 13.586 12.383 1 98.19 195 SER A N 1
ATOM 1554 C CA . SER A 1 195 ? -2.529 14.273 12.82 1 98.19 195 SER A CA 1
ATOM 1555 C C . SER A 1 195 ? -3.678 14.023 11.844 1 98.19 195 SER A C 1
ATOM 1557 O O . SER A 1 195 ? -4.816 13.797 12.266 1 98.19 195 SER A O 1
ATOM 1559 N N . GLY A 1 196 ? -3.395 14.117 10.578 1 98.12 196 GLY A N 1
ATOM 1560 C CA . GLY A 1 196 ? -4.398 13.828 9.57 1 98.12 196 GLY A CA 1
ATOM 1561 C C . GLY A 1 196 ? -4.973 12.43 9.688 1 98.12 196 GLY A C 1
ATOM 1562 O O . GLY A 1 196 ? -6.172 12.227 9.492 1 98.12 196 GLY A O 1
ATOM 1563 N N . LEU A 1 197 ? -4.109 11.492 9.984 1 98.44 197 LEU A N 1
ATOM 1564 C CA . LEU A 1 197 ? -4.539 10.109 10.188 1 98.44 197 LEU A CA 1
ATOM 1565 C C . LEU A 1 197 ? -5.578 10.023 11.297 1 98.44 197 LEU A C 1
ATOM 1567 O O . LEU A 1 197 ? -6.598 9.352 11.156 1 98.44 197 LEU A O 1
ATOM 1571 N N . MET A 1 198 ? -5.383 10.688 12.375 1 98.19 198 MET A N 1
ATOM 1572 C CA . MET A 1 198 ? -6.305 10.672 13.508 1 98.19 198 MET A CA 1
ATOM 1573 C C . MET A 1 198 ? -7.633 11.32 13.141 1 98.19 198 MET A C 1
ATOM 1575 O O . MET A 1 198 ? -8.695 10.781 13.445 1 98.19 198 MET A O 1
ATOM 1579 N N . GLN A 1 199 ? -7.527 12.352 12.445 1 96.12 199 GLN A N 1
ATOM 1580 C CA . GLN A 1 199 ? -8.719 13.141 12.172 1 96.12 199 GLN A CA 1
ATOM 1581 C C . GLN A 1 199 ? -9.547 12.516 11.055 1 96.12 199 GLN A C 1
ATOM 1583 O O . GLN A 1 199 ? -10.766 12.383 11.172 1 96.12 199 GLN A O 1
ATOM 1588 N N . ALA A 1 200 ? -8.922 12.148 9.984 1 95.38 200 ALA A N 1
ATOM 1589 C CA . ALA A 1 200 ? -9.641 11.719 8.781 1 95.38 200 ALA A CA 1
ATOM 1590 C C . ALA A 1 200 ? -10.078 10.266 8.898 1 95.38 200 ALA A C 1
ATOM 1592 O O . ALA A 1 200 ? -11.055 9.852 8.273 1 95.38 200 ALA A O 1
ATOM 1593 N N . ILE A 1 201 ? -9.344 9.516 9.688 1 94.81 201 ILE A N 1
ATOM 1594 C CA . ILE A 1 201 ? -9.562 8.07 9.648 1 94.81 201 ILE A CA 1
ATOM 1595 C C . ILE A 1 201 ? -10 7.578 11.023 1 94.81 201 ILE A C 1
ATOM 1597 O O . ILE A 1 201 ? -11.078 6.988 11.172 1 94.81 201 ILE A O 1
ATOM 1601 N N . ARG A 1 202 ? -9.234 7.824 12.039 1 94.94 202 ARG A N 1
ATOM 1602 C CA . ARG A 1 202 ? -9.555 7.281 13.359 1 94.94 202 ARG A CA 1
ATOM 1603 C C . ARG A 1 202 ? -10.891 7.824 13.859 1 94.94 202 ARG A C 1
ATOM 1605 O O . ARG A 1 202 ? -11.72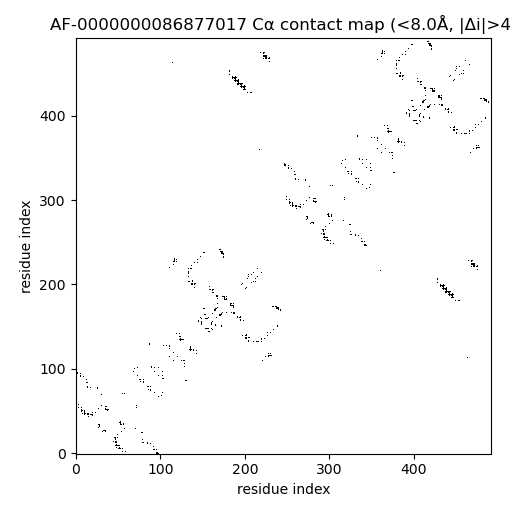7 7.062 14.352 1 94.94 202 ARG A O 1
ATOM 1612 N N . ASN A 1 203 ? -11.117 9.102 13.805 1 92.06 203 ASN A N 1
ATOM 1613 C CA . ASN A 1 203 ? -12.297 9.742 14.391 1 92.06 203 ASN A CA 1
ATOM 1614 C C . ASN A 1 203 ? -13.586 9.25 13.734 1 92.06 203 ASN A C 1
ATOM 1616 O O . ASN A 1 203 ? -14.5 8.805 14.422 1 92.06 203 ASN A O 1
ATOM 1620 N N . PRO A 1 204 ? -13.633 9.32 12.469 1 87.38 204 PRO A N 1
ATOM 1621 C CA . PRO A 1 204 ? -14.852 8.797 11.844 1 87.38 204 PRO A CA 1
ATOM 1622 C C . PRO A 1 204 ? -15.07 7.312 12.133 1 87.38 204 PRO A C 1
ATOM 1624 O O . PRO A 1 204 ? -16.219 6.875 12.312 1 87.38 204 PRO A O 1
ATOM 1627 N N . THR A 1 205 ? -14.016 6.562 12.195 1 86.06 205 THR A N 1
ATOM 1628 C CA . THR A 1 205 ? -14.156 5.137 12.469 1 86.06 205 THR A CA 1
ATOM 1629 C C . THR A 1 205 ? -14.609 4.902 13.906 1 86.06 205 THR A C 1
ATOM 1631 O O . THR A 1 205 ? -15.258 3.902 14.203 1 86.06 205 THR A O 1
ATOM 1634 N N . ALA A 1 206 ? -14.281 5.824 14.758 1 87.94 206 ALA A N 1
ATOM 1635 C CA . ALA A 1 206 ? -14.633 5.711 16.172 1 87.94 206 ALA A CA 1
ATOM 1636 C C . ALA A 1 206 ? -16.047 6.203 16.422 1 87.94 206 ALA A C 1
ATOM 1638 O O . ALA A 1 206 ? -16.75 5.676 17.297 1 87.94 206 ALA A O 1
ATOM 1639 N N . HIS A 1 207 ? -16.469 7.117 15.641 1 87.38 207 HIS A N 1
ATOM 1640 C CA . HIS A 1 207 ? -17.688 7.84 16.031 1 87.38 207 HIS A CA 1
ATOM 1641 C C . HIS A 1 207 ? -18.828 7.551 15.062 1 87.38 207 HIS A C 1
ATOM 1643 O O . HIS A 1 207 ? -19.984 7.816 15.375 1 87.38 207 HIS A O 1
ATOM 1649 N N . GLU A 1 208 ? -18.484 7.047 13.859 1 85.75 208 GLU A N 1
ATOM 1650 C CA . GLU A 1 208 ? -19.5 6.797 12.852 1 85.75 208 GLU A CA 1
ATOM 1651 C C . GLU A 1 20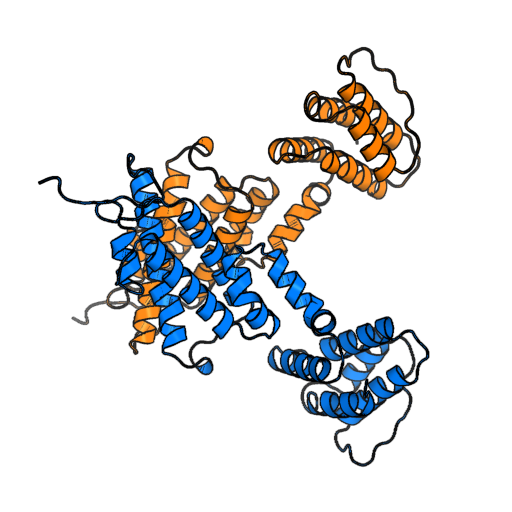8 ? -19.734 5.301 12.664 1 85.75 208 GLU A C 1
ATOM 1653 O O . GLU A 1 208 ? -18.797 4.508 12.727 1 85.75 208 GLU A O 1
ATOM 1658 N N . PRO A 1 209 ? -21.031 5.047 12.445 1 84.94 209 PRO A N 1
ATOM 1659 C CA . PRO A 1 209 ? -21.266 3.65 12.078 1 84.94 209 PRO A CA 1
ATOM 1660 C C . PRO A 1 209 ? -20.609 3.268 10.758 1 84.94 209 PRO A C 1
ATOM 1662 O O . PRO A 1 209 ? -20.453 4.113 9.867 1 84.94 209 PRO A O 1
ATOM 1665 N N . LYS A 1 210 ? -20.266 1.997 10.641 1 83 210 LYS A N 1
ATOM 1666 C CA . LYS A 1 210 ? -19.625 1.46 9.445 1 83 210 LYS A CA 1
ATOM 1667 C C . LYS A 1 210 ? -20.422 1.803 8.188 1 83 210 LYS A C 1
ATOM 1669 O O . LYS A 1 210 ? -19.828 2.088 7.141 1 83 210 LYS A O 1
ATOM 1674 N N . ILE A 1 211 ? -21.656 1.857 8.258 1 81.56 211 ILE A N 1
ATOM 1675 C CA . ILE A 1 211 ? -22.531 2.062 7.113 1 81.56 211 ILE A CA 1
ATOM 1676 C C . ILE A 1 211 ? -22.359 3.486 6.586 1 81.56 211 ILE A C 1
ATOM 1678 O O . ILE A 1 211 ? -22.484 3.729 5.383 1 81.56 211 ILE A O 1
ATOM 1682 N N . THR A 1 212 ? -22.031 4.402 7.434 1 81.31 212 THR A N 1
ATOM 1683 C CA . THR A 1 212 ? -21.938 5.805 7.043 1 81.31 212 THR A CA 1
ATOM 1684 C C . THR A 1 212 ? -20.516 6.148 6.59 1 81.31 212 THR A C 1
ATOM 1686 O O . THR A 1 212 ? -20.297 7.172 5.938 1 81.31 212 THR A O 1
ATOM 1689 N N . TRP A 1 213 ? -19.578 5.297 6.938 1 83 213 TRP A N 1
ATOM 1690 C CA . TRP A 1 213 ? -18.188 5.488 6.539 1 83 213 TRP A CA 1
ATOM 1691 C C . TRP A 1 213 ? -17.594 4.199 5.984 1 83 213 TRP A C 1
ATOM 1693 O O . TRP A 1 213 ? -16.703 3.607 6.594 1 83 213 TRP A O 1
ATOM 1703 N N . PRO A 1 214 ? -18.031 3.896 4.832 1 85.56 214 PRO A N 1
ATOM 1704 C CA . PRO A 1 214 ? -17.562 2.635 4.258 1 85.56 214 PRO A CA 1
ATOM 1705 C C . PRO A 1 214 ? -16.094 2.689 3.844 1 85.56 214 PRO A C 1
ATOM 1707 O O . PRO A 1 214 ? -15.625 3.715 3.338 1 85.56 214 PRO A O 1
ATOM 1710 N N . VAL A 1 215 ? -15.406 1.643 4.223 1 91.31 215 VAL A N 1
ATOM 1711 C CA . VAL A 1 215 ? -14.023 1.441 3.787 1 91.31 215 VAL A CA 1
ATOM 1712 C C . VAL A 1 215 ? -13.945 0.208 2.891 1 91.31 215 VAL A C 1
ATOM 1714 O O . VAL A 1 215 ? -14.211 -0.91 3.336 1 91.31 215 VAL A O 1
ATOM 1717 N N . ASN A 1 216 ? -13.609 0.422 1.607 1 91.88 216 ASN A N 1
ATOM 1718 C CA . ASN A 1 216 ? -13.461 -0.735 0.73 1 91.88 216 ASN A CA 1
ATOM 1719 C C . ASN A 1 216 ? -12.086 -1.372 0.864 1 91.88 216 ASN A C 1
ATOM 1721 O O . ASN A 1 216 ? -11.227 -0.855 1.579 1 91.88 216 ASN A O 1
ATOM 1725 N N . LYS A 1 217 ? -11.883 -2.494 0.229 1 92.12 217 LYS A N 1
ATOM 1726 C CA . LYS A 1 217 ? -10.664 -3.293 0.345 1 92.12 217 LYS A CA 1
ATOM 1727 C C . LYS A 1 217 ? -9.438 -2.486 -0.058 1 92.12 217 LYS A C 1
ATOM 1729 O O . LYS A 1 217 ? -8.438 -2.465 0.664 1 92.12 217 LYS A O 1
ATOM 1734 N N . GLN A 1 218 ? -9.492 -1.839 -1.198 1 94.75 218 GLN A N 1
ATOM 1735 C CA . GLN A 1 218 ? -8.352 -1.095 -1.723 1 94.75 218 GLN A CA 1
ATOM 1736 C C . GLN A 1 218 ? -7.961 0.048 -0.789 1 94.75 218 GLN A C 1
ATOM 1738 O O . GLN A 1 218 ? -6.781 0.238 -0.49 1 94.75 218 GLN A O 1
ATOM 1743 N N . ASP A 1 219 ? -8.922 0.774 -0.299 1 96.44 219 ASP A N 1
ATOM 1744 C CA . ASP A 1 219 ? -8.641 1.848 0.648 1 96.44 219 ASP A CA 1
ATOM 1745 C C . ASP A 1 219 ? -8.031 1.296 1.937 1 96.44 219 ASP A C 1
ATOM 1747 O O . ASP A 1 219 ? -7.105 1.887 2.496 1 96.44 219 ASP A O 1
ATOM 1751 N N . CYS A 1 220 ? -8.641 0.223 2.375 1 97.31 220 CYS A N 1
ATOM 1752 C CA . CYS A 1 220 ? -8.102 -0.415 3.57 1 97.31 220 CYS A CA 1
ATOM 1753 C C . CYS A 1 220 ? -6.621 -0.736 3.396 1 97.31 220 CYS A C 1
ATOM 1755 O O . CYS A 1 220 ? -5.801 -0.375 4.242 1 97.31 220 CYS A O 1
ATOM 1757 N N . LEU A 1 221 ? -6.273 -1.347 2.258 1 97.81 221 LEU A N 1
ATOM 1758 C CA . LEU A 1 221 ? -4.895 -1.738 1.978 1 97.81 221 LEU A CA 1
ATOM 1759 C C . LEU A 1 221 ? -3.988 -0.515 1.906 1 97.81 221 LEU A C 1
ATOM 1761 O O . LEU A 1 221 ? -2.879 -0.528 2.445 1 97.81 221 LEU A O 1
ATOM 1765 N N . ASP A 1 222 ? -4.402 0.495 1.319 1 98.38 222 ASP A N 1
ATOM 1766 C CA . ASP A 1 222 ? -3.607 1.709 1.176 1 98.38 222 ASP A CA 1
ATOM 1767 C C . ASP A 1 222 ? -3.404 2.395 2.525 1 98.38 222 ASP A C 1
ATOM 1769 O O . ASP A 1 222 ? -2.311 2.879 2.824 1 98.38 222 ASP A O 1
ATOM 1773 N N . ILE A 1 223 ? -4.43 2.473 3.326 1 98.38 223 ILE A N 1
ATOM 1774 C CA . ILE A 1 223 ? -4.348 3.1 4.641 1 98.38 223 ILE A CA 1
ATOM 1775 C C . ILE A 1 223 ? -3.406 2.295 5.535 1 98.38 223 ILE A C 1
ATOM 1777 O O . ILE A 1 223 ? -2.564 2.863 6.234 1 98.38 223 ILE A O 1
ATOM 1781 N N . LEU A 1 224 ? -3.58 0.98 5.492 1 98.75 224 LEU A N 1
ATOM 1782 C CA . LEU A 1 224 ? -2.693 0.141 6.293 1 98.75 224 LEU A CA 1
ATOM 1783 C C . LEU A 1 224 ? -1.242 0.313 5.855 1 98.75 224 LEU A C 1
ATOM 1785 O O . LEU A 1 224 ? -0.331 0.279 6.684 1 98.75 224 LEU A O 1
ATOM 1789 N N . SER A 1 225 ? -0.985 0.461 4.543 1 98.62 225 SER A N 1
ATOM 1790 C CA . SER A 1 225 ? 0.351 0.759 4.035 1 98.62 225 SER A CA 1
ATOM 1791 C C . SER A 1 225 ? 0.867 2.086 4.586 1 98.62 225 SER A C 1
ATOM 1793 O O . SER A 1 225 ? 2.033 2.191 4.973 1 98.62 225 SER A O 1
ATOM 1795 N N . PHE A 1 226 ? 0.027 3.029 4.582 1 98.56 226 PHE A N 1
ATOM 1796 C CA . PHE A 1 226 ? 0.371 4.352 5.086 1 98.56 226 PHE A CA 1
ATOM 1797 C C . PHE A 1 226 ? 0.717 4.293 6.57 1 98.56 226 PHE A C 1
ATOM 1799 O O . PHE A 1 226 ? 1.722 4.863 7.004 1 98.56 226 PHE A O 1
ATOM 1806 N N . VAL A 1 227 ? -0.135 3.607 7.359 1 98.81 227 VAL A N 1
ATOM 1807 C CA . VAL A 1 227 ? 0.126 3.449 8.789 1 98.81 227 VAL A CA 1
ATOM 1808 C C . VAL A 1 227 ? 1.442 2.703 8.992 1 98.81 227 VAL A C 1
ATOM 1810 O O . VAL A 1 227 ? 2.197 3.006 9.914 1 98.81 227 VAL A O 1
ATOM 1813 N N . SER A 1 228 ? 1.705 1.705 8.164 1 98.75 228 SER A N 1
ATOM 1814 C CA . SER A 1 228 ? 2.975 0.988 8.219 1 98.75 228 SER A CA 1
ATOM 1815 C C . SER A 1 228 ? 4.152 1.932 8 1 98.75 228 SER A C 1
ATOM 1817 O O . SER A 1 228 ? 5.168 1.838 8.688 1 98.75 228 SER A O 1
ATOM 1819 N N . TYR A 1 229 ? 4.023 2.824 7.012 1 98.44 229 TYR A N 1
ATOM 1820 C CA . TYR A 1 229 ? 5.047 3.836 6.773 1 98.44 229 TYR A CA 1
ATOM 1821 C C . TYR A 1 229 ? 5.27 4.688 8.016 1 98.44 229 TYR A C 1
ATOM 1823 O O . TYR A 1 229 ? 6.41 4.93 8.422 1 98.44 229 TYR A O 1
ATOM 1831 N N . LEU A 1 230 ? 4.188 5.117 8.648 1 98.69 230 LEU A N 1
ATOM 1832 C CA . LEU A 1 230 ? 4.281 5.957 9.836 1 98.69 230 LEU A CA 1
ATOM 1833 C C . LEU A 1 230 ? 4.945 5.203 10.984 1 98.69 230 LEU A C 1
ATOM 1835 O O . LEU A 1 230 ? 5.746 5.777 11.727 1 98.69 230 LEU A O 1
ATOM 1839 N N . PHE A 1 231 ? 4.613 3.912 11.148 1 98.69 231 PHE A N 1
ATOM 1840 C CA . PHE A 1 231 ? 5.25 3.096 12.172 1 98.69 231 PHE A CA 1
ATOM 1841 C C . PHE A 1 231 ? 6.754 3.021 11.945 1 98.69 231 PHE A C 1
ATOM 1843 O O . PHE A 1 231 ? 7.535 3.061 12.898 1 98.69 231 PHE A O 1
ATOM 1850 N N . ARG A 1 232 ? 7.164 2.873 10.711 1 97.69 232 ARG A N 1
ATOM 1851 C CA . ARG A 1 232 ? 8.594 2.803 10.438 1 97.69 232 ARG A CA 1
ATOM 1852 C C . ARG A 1 232 ? 9.281 4.125 10.766 1 97.69 232 ARG A C 1
ATOM 1854 O O . ARG A 1 232 ? 10.438 4.137 11.203 1 97.69 232 ARG A O 1
ATOM 1861 N N . GLN A 1 233 ? 8.578 5.254 10.508 1 97.12 233 GLN A N 1
ATOM 1862 C CA . GLN A 1 233 ? 9.117 6.535 10.961 1 97.12 233 GLN A CA 1
ATOM 1863 C C . GLN A 1 233 ? 9.227 6.57 12.484 1 97.12 233 GLN A C 1
ATOM 1865 O O . GLN A 1 233 ? 10.219 7.07 13.023 1 97.12 233 GLN A O 1
ATOM 1870 N N . LEU A 1 234 ? 8.227 6.066 13.164 1 97.81 234 LEU A N 1
ATOM 1871 C CA . LEU A 1 234 ? 8.211 6.047 14.625 1 97.81 234 LEU A CA 1
ATOM 1872 C C . LEU A 1 234 ? 9.359 5.195 15.164 1 97.81 234 LEU A C 1
ATOM 1874 O O . LEU A 1 234 ? 9.93 5.504 16.203 1 97.81 234 LEU A O 1
ATOM 1878 N N . ASP A 1 235 ? 9.656 4.109 14.438 1 97.19 235 ASP A N 1
ATOM 1879 C CA . ASP A 1 235 ? 10.75 3.23 14.852 1 97.19 235 ASP A CA 1
ATOM 1880 C C . ASP A 1 235 ? 12.055 4.004 14.969 1 97.19 235 ASP A C 1
ATOM 1882 O O . ASP A 1 235 ? 12.914 3.664 15.797 1 97.19 235 ASP A O 1
ATOM 1886 N N . LYS A 1 236 ? 12.172 5.059 14.172 1 94 236 LYS A N 1
ATOM 1887 C CA . LYS A 1 236 ? 13.398 5.855 14.133 1 94 236 LYS A CA 1
ATOM 1888 C C . LYS A 1 236 ? 13.352 6.977 15.172 1 94 236 LYS A C 1
ATOM 1890 O O . LYS A 1 236 ? 14.375 7.59 15.469 1 94 236 LYS A O 1
ATOM 1895 N N . ALA A 1 237 ? 12.227 7.18 15.727 1 96.56 237 ALA A N 1
ATOM 1896 C CA . ALA A 1 237 ? 12.023 8.344 16.578 1 96.56 237 ALA A CA 1
ATOM 1897 C C . ALA A 1 237 ? 12.742 8.172 17.922 1 96.56 237 ALA A C 1
ATOM 1899 O O . ALA A 1 237 ? 12.805 7.07 18.469 1 96.56 237 ALA A O 1
ATOM 1900 N N . VAL A 1 238 ? 13.281 9.266 18.422 1 96.44 238 VAL A N 1
ATOM 1901 C CA . VAL A 1 238 ? 13.977 9.305 19.719 1 96.44 238 VAL A CA 1
ATOM 1902 C C . VAL A 1 238 ? 13.25 10.25 20.656 1 96.44 238 VAL A C 1
ATOM 1904 O O . VAL A 1 238 ? 12.797 11.328 20.25 1 96.44 238 VAL A O 1
ATOM 1907 N N . TYR A 1 239 ? 13.117 9.836 21.844 1 96.69 239 TYR A N 1
ATOM 1908 C CA . TYR A 1 239 ? 12.531 10.688 22.875 1 96.69 239 TYR A CA 1
ATOM 1909 C C . TYR A 1 239 ? 13.539 11.719 23.375 1 96.69 239 TYR A C 1
ATOM 1911 O O . TYR A 1 239 ? 14.672 11.375 23.719 1 96.69 239 TYR A O 1
ATOM 1919 N N . VAL A 1 240 ? 13.133 12.953 23.312 1 93.5 240 VAL A N 1
ATOM 1920 C CA . VAL A 1 240 ? 13.984 14.047 23.781 1 93.5 240 VAL A CA 1
ATOM 1921 C C . VAL A 1 240 ? 13.297 14.766 24.938 1 93.5 240 VAL A C 1
ATOM 1923 O O . VAL A 1 240 ? 12.164 15.234 24.812 1 93.5 240 VAL A O 1
ATOM 1926 N N . ASN A 1 241 ? 13.914 14.734 26.109 1 84.06 241 ASN A N 1
ATOM 1927 C CA . ASN A 1 241 ? 13.391 15.414 27.297 1 84.06 241 ASN A CA 1
ATOM 1928 C C . ASN A 1 241 ? 13.562 16.922 27.203 1 84.06 241 ASN A C 1
ATOM 1930 O O . ASN A 1 241 ? 14.688 17.422 27.078 1 84.06 241 ASN A O 1
ATOM 1934 N N . MET A 1 242 ? 12.523 17.688 26.969 1 69.38 242 MET A N 1
ATOM 1935 C CA . MET A 1 242 ? 12.602 19.141 26.828 1 69.38 242 MET A CA 1
ATOM 1936 C C . MET A 1 242 ? 12.633 19.812 28.203 1 69.38 242 MET A C 1
ATOM 1938 O O . MET A 1 242 ? 11.688 20.5 28.578 1 69.38 242 MET A O 1
ATOM 1942 N N . THR A 1 243 ? 13.008 19.359 29.328 1 60.31 243 THR A N 1
ATOM 1943 C CA . THR A 1 243 ? 13.102 20.062 30.594 1 60.31 243 THR A CA 1
ATOM 1944 C C . THR A 1 243 ? 13.898 21.344 30.438 1 60.31 243 THR A C 1
ATOM 1946 O O . THR A 1 243 ? 15.023 21.328 29.938 1 60.31 243 THR A O 1
ATOM 1949 N N . PRO A 1 244 ? 13.25 22.594 30.688 1 52.78 244 PRO A N 1
ATOM 1950 C CA . PRO A 1 244 ? 13.969 23.859 30.797 1 52.78 244 PRO A CA 1
ATOM 1951 C C . PRO A 1 244 ? 15.148 23.797 31.766 1 52.78 244 PRO A C 1
ATOM 1953 O O . PRO A 1 244 ? 15.07 23.109 32.781 1 52.78 244 PRO A O 1
ATOM 1956 N N . GLU A 1 245 ? 16.359 23.719 31.25 1 43 245 GLU A N 1
ATOM 1957 C CA . GLU A 1 245 ? 17.406 23.984 32.219 1 43 245 GLU A CA 1
ATOM 1958 C C . GLU A 1 245 ? 17.047 25.156 33.125 1 43 245 GLU A C 1
ATOM 1960 O O . GLU A 1 245 ? 16.797 26.266 32.656 1 43 245 GLU A O 1
ATOM 1965 N N . ILE A 1 246 ? 16.5 24.906 34.312 1 38.03 246 ILE A N 1
ATOM 1966 C CA . ILE A 1 246 ? 16.562 25.906 35.344 1 38.03 246 ILE A CA 1
ATOM 1967 C C . ILE A 1 246 ? 18.016 26.172 35.75 1 38.03 246 ILE A C 1
ATOM 1969 O O . ILE A 1 246 ? 18.781 25.219 35.938 1 38.03 246 ILE A O 1
ATOM 1973 N N . MET B 1 1 ? 21.094 -11.977 -29.172 1 77.88 1 MET B N 1
ATOM 1974 C CA . MET B 1 1 ? 21.594 -11.625 -27.844 1 77.88 1 MET B CA 1
ATOM 1975 C C . MET B 1 1 ? 23.062 -12.008 -27.688 1 77.88 1 MET B C 1
ATOM 1977 O O . MET B 1 1 ? 23.484 -13.086 -28.125 1 77.88 1 MET B O 1
ATOM 1981 N N . ASN B 1 2 ? 23.891 -10.953 -27.375 1 84.19 2 ASN B N 1
ATOM 1982 C CA . ASN B 1 2 ? 25.328 -11.188 -27.203 1 84.19 2 ASN B CA 1
ATOM 1983 C C . ASN B 1 2 ? 25.656 -11.742 -25.828 1 84.19 2 ASN B C 1
ATOM 1985 O O . ASN B 1 2 ? 26 -10.992 -24.906 1 84.19 2 ASN B O 1
ATOM 1989 N N . TYR B 1 3 ? 25.578 -13.086 -25.75 1 90.75 3 TYR B N 1
ATOM 1990 C CA . TYR B 1 3 ? 25.781 -13.766 -24.469 1 90.75 3 TYR B CA 1
ATOM 1991 C C . TYR B 1 3 ? 27.188 -13.539 -23.953 1 90.75 3 TYR B C 1
ATOM 1993 O O . TYR B 1 3 ? 27.406 -13.469 -22.734 1 90.75 3 TYR B O 1
ATOM 2001 N N . LYS B 1 4 ? 28.125 -13.453 -24.906 1 89.94 4 LYS B N 1
ATOM 2002 C CA . LYS B 1 4 ? 29.516 -13.234 -24.5 1 89.94 4 LYS B CA 1
ATOM 2003 C C . LYS B 1 4 ? 29.672 -11.906 -23.766 1 89.94 4 LYS B C 1
ATOM 2005 O O . LYS B 1 4 ? 30.266 -11.852 -22.688 1 89.94 4 LYS B O 1
ATOM 2010 N N . LEU B 1 5 ? 29.141 -10.875 -24.328 1 89.06 5 LEU B N 1
ATOM 2011 C CA . LEU B 1 5 ? 29.188 -9.555 -23.703 1 89.06 5 LEU B CA 1
ATOM 2012 C C . LEU B 1 5 ? 28.453 -9.547 -22.375 1 89.06 5 LEU B C 1
ATOM 2014 O O . LEU B 1 5 ? 28.938 -8.977 -21.391 1 89.06 5 LEU B O 1
ATOM 2018 N N . ILE B 1 6 ? 27.281 -10.172 -22.359 1 93.19 6 ILE B N 1
ATOM 2019 C CA . ILE B 1 6 ? 26.5 -10.258 -21.125 1 93.19 6 ILE B CA 1
ATOM 2020 C C . ILE B 1 6 ? 27.312 -10.969 -20.047 1 93.19 6 ILE B C 1
ATOM 2022 O O . ILE B 1 6 ? 27.391 -10.5 -18.906 1 93.19 6 ILE B O 1
ATOM 2026 N N . ALA B 1 7 ? 27.953 -12.039 -20.422 1 93.56 7 ALA B N 1
ATOM 2027 C CA . ALA B 1 7 ? 28.734 -12.836 -19.484 1 93.56 7 ALA B CA 1
ATOM 2028 C C . ALA B 1 7 ? 29.875 -12.016 -18.891 1 93.56 7 ALA B C 1
ATOM 2030 O O . ALA B 1 7 ? 30.125 -12.078 -17.688 1 93.56 7 ALA B O 1
ATOM 2031 N N . ILE B 1 8 ? 30.5 -11.25 -19.688 1 90.94 8 ILE B N 1
ATOM 2032 C CA . ILE B 1 8 ? 31.641 -10.43 -19.266 1 90.94 8 ILE B CA 1
ATOM 2033 C C . ILE B 1 8 ? 31.141 -9.344 -18.312 1 90.94 8 ILE B C 1
ATOM 2035 O O . ILE B 1 8 ? 31.719 -9.148 -17.234 1 90.94 8 ILE B O 1
ATOM 2039 N N .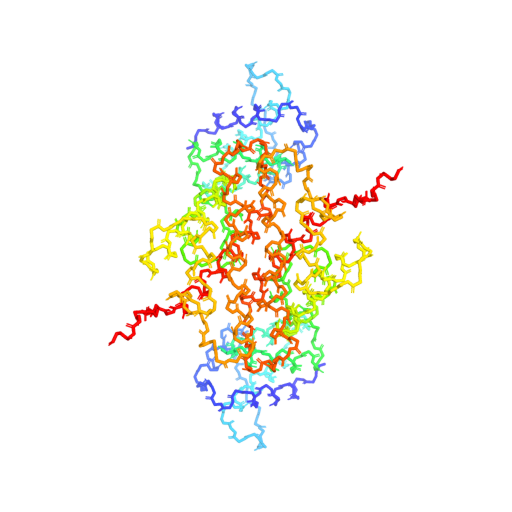 LYS B 1 9 ? 30.078 -8.703 -18.703 1 91.38 9 LYS B N 1
ATOM 2040 C CA . LYS B 1 9 ? 29.562 -7.598 -17.906 1 91.38 9 LYS B CA 1
ATOM 2041 C C . LYS B 1 9 ? 29.016 -8.086 -16.562 1 91.38 9 LYS B C 1
ATOM 2043 O O . LYS B 1 9 ? 29.281 -7.484 -15.523 1 91.38 9 LYS B O 1
ATOM 2048 N N . ILE B 1 10 ? 28.25 -9.172 -16.609 1 93.12 10 ILE B N 1
ATOM 2049 C CA . ILE B 1 10 ? 27.688 -9.727 -15.383 1 93.12 10 ILE B CA 1
ATOM 2050 C C . ILE B 1 10 ? 28.797 -10.211 -14.469 1 93.12 10 ILE B C 1
ATOM 2052 O O . ILE B 1 10 ? 28.75 -10.016 -13.25 1 93.12 10 ILE B O 1
ATOM 2056 N N . GLY B 1 11 ? 29.781 -10.828 -15.016 1 91.69 11 GLY B N 1
ATOM 2057 C CA . GLY B 1 11 ? 30.938 -11.258 -14.234 1 91.69 11 GLY B CA 1
ATOM 2058 C C . GLY B 1 11 ? 31.594 -10.125 -13.484 1 91.69 11 GLY B C 1
ATOM 2059 O O . GLY B 1 11 ? 32.031 -10.305 -12.344 1 91.69 11 GLY B O 1
ATOM 2060 N N . SER B 1 12 ? 31.641 -9 -14.047 1 89.25 12 SER B N 1
ATOM 2061 C CA . SER B 1 12 ? 32.312 -7.852 -13.453 1 89.25 12 SER B CA 1
ATOM 2062 C C . SER B 1 12 ? 31.5 -7.301 -12.273 1 89.25 12 SER B C 1
ATOM 2064 O O . SER B 1 12 ? 32.031 -6.574 -11.438 1 89.25 12 SER B O 1
ATOM 2066 N N . VAL B 1 13 ? 30.172 -7.586 -12.281 1 89.5 13 VAL B N 1
ATOM 2067 C CA . VAL B 1 13 ? 29.312 -7.098 -11.211 1 89.5 13 VAL B CA 1
ATOM 2068 C C . VAL B 1 13 ? 29.609 -7.848 -9.922 1 89.5 13 VAL B C 1
ATOM 2070 O O . VAL B 1 13 ? 29.516 -7.285 -8.828 1 89.5 13 VAL B O 1
ATOM 2073 N N . PHE B 1 14 ? 29.969 -9.117 -9.953 1 85.69 14 PHE B N 1
ATOM 2074 C CA . PHE B 1 14 ? 30.062 -9.977 -8.773 1 85.69 14 PHE B CA 1
ATOM 2075 C C . PHE B 1 14 ? 31.516 -10.344 -8.5 1 85.69 14 PHE B C 1
ATOM 2077 O O . PHE B 1 14 ? 31.812 -11.469 -8.086 1 85.69 14 PHE B O 1
ATOM 2084 N N . THR B 1 15 ? 32.438 -9.508 -8.602 1 72.94 15 THR B N 1
ATOM 2085 C CA . THR B 1 15 ? 33.844 -9.812 -8.398 1 72.94 15 THR B CA 1
ATOM 2086 C C . THR B 1 15 ? 34.188 -9.969 -6.918 1 72.94 15 THR B C 1
ATOM 2088 O O . THR B 1 15 ? 35.125 -10.656 -6.551 1 72.94 15 THR B O 1
ATOM 2091 N N . SER B 1 16 ? 33.312 -9.422 -6 1 68.19 16 SER B N 1
ATOM 2092 C CA . SER B 1 16 ? 33.688 -9.445 -4.594 1 68.19 16 SER B CA 1
ATOM 2093 C C . SER B 1 16 ? 32.562 -9.992 -3.727 1 68.19 16 SER B C 1
ATOM 2095 O O . SER B 1 16 ? 32.75 -10.242 -2.533 1 68.19 16 SER B O 1
ATOM 2097 N N . SER B 1 17 ? 31.438 -10.32 -4.238 1 63.62 17 SER B N 1
ATOM 2098 C CA . SER B 1 17 ? 30.266 -10.5 -3.371 1 63.62 17 SER B CA 1
ATOM 2099 C C . SER B 1 17 ? 29.938 -11.969 -3.195 1 63.62 17 SER B C 1
ATOM 2101 O O . SER B 1 17 ? 29.312 -12.359 -2.205 1 63.62 17 SER B O 1
ATOM 2103 N N . SER B 1 18 ? 30.281 -12.805 -4.113 1 70.5 18 SER B N 1
ATOM 2104 C CA . SER B 1 18 ? 29.875 -14.203 -4.035 1 70.5 18 SER B CA 1
ATOM 2105 C C . SER B 1 18 ? 31.078 -15.133 -4.055 1 70.5 18 SER B C 1
ATOM 2107 O O . SER B 1 18 ? 32.125 -14.789 -4.605 1 70.5 18 SER B O 1
ATOM 2109 N N . THR B 1 19 ? 30.969 -16.219 -3.256 1 76.12 19 THR B N 1
ATOM 2110 C CA . THR B 1 19 ? 32.031 -17.219 -3.332 1 76.12 19 THR B CA 1
ATOM 2111 C C . THR B 1 19 ? 31.859 -18.094 -4.578 1 76.12 19 THR B C 1
ATOM 2113 O O . THR B 1 19 ? 30.766 -18.172 -5.145 1 76.12 19 THR B O 1
ATOM 2116 N N . GLY B 1 20 ? 33 -18.562 -5.141 1 86.06 20 GLY B N 1
ATOM 2117 C CA . GLY B 1 20 ? 32.938 -19.469 -6.281 1 86.06 20 GLY B CA 1
ATOM 2118 C C . GLY B 1 20 ? 32 -20.625 -6.078 1 86.06 20 GLY B C 1
ATOM 2119 O O . GLY B 1 20 ? 31.234 -20.984 -6.984 1 86.06 20 GLY B O 1
ATOM 2120 N N . LYS B 1 21 ? 31.984 -21.156 -4.848 1 86.19 21 LYS B N 1
ATOM 2121 C CA . LYS B 1 21 ? 31.109 -22.281 -4.531 1 86.19 21 LYS B CA 1
ATOM 2122 C C . LYS B 1 21 ? 29.641 -21.859 -4.609 1 86.19 21 LYS B C 1
ATOM 2124 O O . LYS B 1 21 ? 28.797 -22.641 -5.082 1 86.19 21 LYS B O 1
ATOM 2129 N N . GLU B 1 22 ? 29.375 -20.719 -4.16 1 88.75 22 GLU B N 1
ATOM 2130 C CA . GLU B 1 22 ? 28.016 -20.219 -4.215 1 88.75 22 GLU B CA 1
ATOM 2131 C C . GLU B 1 22 ? 27.547 -20.016 -5.66 1 88.75 22 GLU B C 1
ATOM 2133 O O . GLU B 1 22 ? 26.422 -20.344 -6.008 1 88.75 22 GLU B O 1
ATOM 2138 N N . ILE B 1 23 ? 28.438 -19.531 -6.438 1 91.88 23 ILE B N 1
ATOM 2139 C CA . ILE B 1 23 ? 28.141 -19.312 -7.848 1 91.88 23 ILE B CA 1
ATOM 2140 C C . ILE B 1 23 ? 27.828 -20.641 -8.523 1 91.88 23 ILE B C 1
ATOM 2142 O O . ILE B 1 23 ? 26.844 -20.75 -9.266 1 91.88 23 ILE B O 1
ATOM 2146 N N . ASP B 1 24 ? 28.594 -21.672 -8.219 1 91.25 24 ASP B N 1
ATOM 2147 C CA . ASP B 1 24 ? 28.391 -23 -8.797 1 91.25 24 ASP B CA 1
ATOM 2148 C C . ASP B 1 24 ? 27.078 -23.609 -8.312 1 91.25 24 ASP B C 1
ATOM 2150 O O . ASP B 1 24 ? 26.375 -24.25 -9.086 1 91.25 24 ASP B O 1
ATOM 2154 N N . ARG B 1 25 ? 26.828 -23.422 -7.066 1 89 25 ARG B N 1
ATOM 2155 C CA . ARG B 1 25 ? 25.578 -23.922 -6.52 1 89 25 ARG B CA 1
ATOM 2156 C C . ARG B 1 25 ? 24.375 -23.297 -7.211 1 89 25 ARG B C 1
ATOM 2158 O O . ARG B 1 25 ? 23.422 -23.984 -7.578 1 89 25 ARG B O 1
ATOM 2165 N N . ILE B 1 26 ? 24.438 -22.016 -7.414 1 89.94 26 ILE B N 1
ATOM 2166 C CA . ILE B 1 26 ? 23.359 -21.297 -8.055 1 89.94 26 ILE B CA 1
ATOM 2167 C C . ILE B 1 26 ? 23.25 -21.719 -9.523 1 89.94 26 ILE B C 1
ATOM 2169 O O . ILE B 1 26 ? 22.141 -21.984 -10.016 1 89.94 26 ILE B O 1
ATOM 2173 N N . GLY B 1 27 ? 24.391 -21.828 -10.203 1 93.06 27 GLY B N 1
ATOM 2174 C CA . GLY B 1 27 ? 24.391 -22.266 -11.594 1 93.06 27 GLY B CA 1
ATOM 2175 C C . GLY B 1 27 ? 23.766 -23.641 -11.789 1 93.06 27 GLY B C 1
ATOM 2176 O O . GLY B 1 27 ? 22.891 -23.812 -12.633 1 93.06 27 GLY B O 1
ATOM 2177 N N . ASN B 1 28 ? 24.219 -24.531 -10.984 1 88.38 28 ASN B N 1
ATOM 2178 C CA . ASN B 1 28 ? 23.703 -25.891 -11.047 1 88.38 28 ASN B CA 1
ATOM 2179 C C . ASN B 1 28 ? 22.203 -25.938 -10.742 1 88.38 28 ASN B C 1
ATOM 2181 O O . ASN B 1 28 ? 21.453 -26.672 -11.391 1 88.38 28 ASN B O 1
ATOM 2185 N N . GLY B 1 29 ? 21.828 -25.281 -9.766 1 87.88 29 GLY B N 1
ATOM 2186 C CA . GLY B 1 29 ? 20.438 -25.25 -9.344 1 87.88 29 GLY B CA 1
ATOM 2187 C C . GLY B 1 29 ? 19.516 -24.625 -10.375 1 87.88 29 GLY B C 1
ATOM 2188 O O . GLY B 1 29 ? 18.406 -25.094 -10.594 1 87.88 29 GLY B O 1
ATOM 2189 N N . VAL B 1 30 ? 19.938 -23.562 -11.008 1 88.62 30 VAL B N 1
ATOM 2190 C CA . VAL B 1 30 ? 19.094 -22.797 -11.93 1 88.62 30 VAL B CA 1
ATOM 2191 C C . VAL B 1 30 ? 19.078 -23.469 -13.297 1 88.62 30 VAL B C 1
ATOM 2193 O O . VAL B 1 30 ? 18.016 -23.625 -13.906 1 88.62 30 VAL B O 1
ATOM 2196 N N . PHE B 1 31 ? 20.203 -23.953 -13.797 1 90.06 31 PHE B N 1
ATOM 2197 C CA . PHE B 1 31 ? 20.297 -24.422 -15.164 1 90.06 31 PHE B CA 1
ATOM 2198 C C . PHE B 1 31 ? 20.047 -25.922 -15.242 1 90.06 31 PHE B C 1
ATOM 2200 O O . PHE B 1 31 ? 19.469 -26.422 -16.203 1 90.06 31 PHE B O 1
ATOM 2207 N N . GLY B 1 32 ? 20.5 -26.672 -14.242 1 86.75 32 GLY B N 1
ATOM 2208 C CA . GLY B 1 32 ? 20.266 -28.109 -14.211 1 86.75 32 GLY B CA 1
ATOM 2209 C C . GLY B 1 32 ? 21.188 -28.891 -15.125 1 86.75 32 GLY B C 1
ATOM 2210 O O . GLY B 1 32 ? 20.906 -30.031 -15.484 1 86.75 32 GLY B O 1
ATOM 2211 N N . PHE B 1 33 ? 22.125 -28.281 -15.773 1 90.31 33 PHE B N 1
ATOM 2212 C CA . PHE B 1 33 ? 23.141 -28.953 -16.594 1 90.31 33 PHE B CA 1
ATOM 2213 C C . PHE B 1 33 ? 24.547 -28.625 -16.078 1 90.31 33 PHE B C 1
ATOM 2215 O O . PHE B 1 33 ? 24.719 -27.766 -15.219 1 90.31 33 PHE B O 1
ATOM 2222 N N . GLU B 1 34 ? 25.516 -29.344 -16.562 1 91 34 GLU B N 1
ATOM 2223 C CA . GLU B 1 34 ? 26.906 -29.172 -16.156 1 91 34 GLU B CA 1
ATOM 2224 C C . GLU B 1 34 ? 27.531 -27.984 -16.859 1 91 34 GLU B C 1
ATOM 2226 O O . GLU B 1 34 ? 27.25 -27.719 -18.031 1 91 34 GLU B O 1
ATOM 2231 N N . ARG B 1 35 ? 28.375 -27.328 -16.125 1 94.5 35 ARG B N 1
ATOM 2232 C CA . ARG B 1 35 ? 29.094 -26.172 -16.672 1 94.5 35 ARG B CA 1
ATOM 2233 C C . ARG B 1 35 ? 30.25 -26.594 -17.562 1 94.5 35 ARG B C 1
ATOM 2235 O O . ARG B 1 35 ? 31 -27.5 -17.219 1 94.5 35 ARG B O 1
ATOM 2242 N N . ASP B 1 36 ? 30.344 -26 -18.719 1 94.31 36 ASP B N 1
ATOM 2243 C CA . ASP B 1 36 ? 31.484 -26.219 -19.609 1 94.31 36 ASP B CA 1
ATOM 2244 C C . ASP B 1 36 ? 32.594 -25.188 -19.359 1 94.31 36 ASP B C 1
ATOM 2246 O O . ASP B 1 36 ? 32.344 -24.156 -18.719 1 94.31 36 ASP B O 1
ATOM 2250 N N . SER B 1 37 ? 33.75 -25.547 -19.781 1 92.56 37 SER B N 1
ATOM 2251 C CA . SER B 1 37 ? 34.906 -24.641 -19.656 1 92.56 37 SER B CA 1
ATOM 2252 C C . SER B 1 37 ? 35.031 -23.766 -20.891 1 92.56 37 SER B C 1
ATOM 2254 O O . SER B 1 37 ? 35.031 -24.266 -22.016 1 92.56 37 SER B O 1
ATOM 2256 N N . PHE B 1 38 ? 34.969 -22.5 -20.688 1 91.94 38 PHE B N 1
ATOM 2257 C CA . PHE B 1 38 ? 35.219 -21.516 -21.734 1 91.94 38 PHE B CA 1
ATOM 2258 C C . PHE B 1 38 ? 36.375 -20.594 -21.344 1 91.94 38 PHE B C 1
ATOM 2260 O O . PHE B 1 38 ? 36.125 -19.453 -20.922 1 91.94 38 PHE B O 1
ATOM 2267 N N . PRO B 1 39 ? 37.562 -21.047 -21.484 1 86.94 39 PRO B N 1
ATOM 2268 C CA . PRO B 1 39 ? 38.688 -20.25 -21.016 1 86.94 39 PRO B CA 1
ATOM 2269 C C . PRO B 1 39 ? 38.812 -18.906 -21.734 1 86.94 39 PRO B C 1
ATOM 2271 O O . PRO B 1 39 ? 38.656 -18.844 -22.953 1 86.94 39 PRO B O 1
ATOM 2274 N N . MET B 1 40 ? 38.875 -17.844 -20.969 1 84.12 40 MET B N 1
ATOM 2275 C CA . MET B 1 40 ? 39.125 -16.484 -21.453 1 84.12 40 MET B CA 1
ATOM 2276 C C . MET B 1 40 ? 40.219 -15.82 -20.625 1 84.12 40 MET B C 1
ATOM 2278 O O . MET B 1 40 ? 40 -15.445 -19.469 1 84.12 40 MET B O 1
ATOM 2282 N N . GLU B 1 41 ? 41.312 -15.57 -21.203 1 85.25 41 GLU B N 1
ATOM 2283 C CA . GLU B 1 41 ? 42.531 -15.109 -20.484 1 85.25 41 GLU B CA 1
ATOM 2284 C C . GLU B 1 41 ? 42.344 -13.695 -19.969 1 85.25 41 GLU B C 1
ATOM 2286 O O . GLU B 1 41 ? 42.906 -13.328 -18.938 1 85.25 41 GLU B O 1
ATOM 2291 N N . SER B 1 42 ? 41.562 -12.953 -20.578 1 85.5 42 SER B N 1
ATOM 2292 C CA . SER B 1 42 ? 41.406 -11.547 -20.219 1 85.5 42 SER B CA 1
ATOM 2293 C C . SER B 1 42 ? 40.562 -11.391 -18.938 1 85.5 42 SER B C 1
ATOM 2295 O O . SER B 1 42 ? 40.562 -10.312 -18.344 1 85.5 42 SER B O 1
ATOM 2297 N N . ILE B 1 43 ? 39.938 -12.445 -18.516 1 86.38 43 ILE B N 1
ATOM 2298 C CA . ILE B 1 43 ? 39.188 -12.406 -17.266 1 86.38 43 ILE B CA 1
ATOM 2299 C C . ILE B 1 43 ? 40.062 -12.945 -16.141 1 86.38 43 ILE B C 1
ATOM 2301 O O . ILE B 1 43 ? 40.438 -14.125 -16.125 1 86.38 43 ILE B O 1
ATOM 2305 N N . THR B 1 44 ? 40.406 -12.07 -15.164 1 85.06 44 THR B N 1
ATOM 2306 C CA . THR B 1 44 ? 41.375 -12.43 -14.141 1 85.06 44 THR B CA 1
ATOM 2307 C C . THR B 1 44 ? 40.688 -12.898 -12.867 1 85.06 44 THR B C 1
ATOM 2309 O O . THR B 1 44 ? 41.219 -13.734 -12.133 1 85.06 44 THR B O 1
ATOM 2312 N N . SER B 1 45 ? 39.531 -12.383 -12.641 1 87.19 45 SER B N 1
ATOM 2313 C CA . SER B 1 45 ? 38.812 -12.758 -11.438 1 87.19 45 SER B CA 1
ATOM 2314 C C . SER B 1 45 ? 38.25 -14.172 -11.547 1 87.19 45 SER B C 1
ATOM 2316 O O . SER B 1 45 ? 37.594 -14.508 -12.539 1 87.19 45 SER B O 1
ATOM 2318 N N . SER B 1 46 ? 38.531 -14.992 -10.602 1 88.19 46 SER B N 1
ATOM 2319 C CA . SER B 1 46 ? 38.031 -16.359 -10.586 1 88.19 46 SER B CA 1
ATOM 2320 C C . SER B 1 46 ? 36.5 -16.391 -10.594 1 88.19 46 SER B C 1
ATOM 2322 O O . SER B 1 46 ? 35.906 -17.25 -11.234 1 88.19 46 SER B O 1
ATOM 2324 N N . ARG B 1 47 ? 35.906 -15.531 -9.906 1 91.38 47 ARG B N 1
ATOM 2325 C CA . ARG B 1 47 ? 34.438 -15.461 -9.852 1 91.38 47 ARG B CA 1
ATOM 2326 C C . ARG B 1 47 ? 33.875 -15.07 -11.203 1 91.38 47 ARG B C 1
ATOM 2328 O O . ARG B 1 47 ? 32.906 -15.68 -11.672 1 91.38 47 ARG B O 1
ATOM 2335 N N . ALA B 1 48 ? 34.531 -14.07 -11.742 1 91.5 48 ALA B N 1
ATOM 2336 C CA . ALA B 1 48 ? 34.094 -13.617 -13.055 1 91.5 48 ALA B CA 1
ATOM 2337 C C . ALA B 1 48 ? 34.219 -14.734 -14.086 1 91.5 48 ALA B C 1
ATOM 2339 O O . ALA B 1 48 ? 33.344 -14.875 -14.969 1 91.5 48 ALA B O 1
ATOM 2340 N N . LYS B 1 49 ? 35.25 -15.484 -13.969 1 91.75 49 LYS B N 1
ATOM 2341 C CA . LYS B 1 49 ? 35.469 -16.609 -14.875 1 91.75 49 LYS B CA 1
ATOM 2342 C C . LYS B 1 49 ? 34.344 -17.641 -14.75 1 91.75 49 LYS B C 1
ATOM 2344 O O . LYS B 1 49 ? 33.844 -18.141 -15.758 1 91.75 49 LYS B O 1
ATOM 2349 N N . LEU B 1 50 ? 34.031 -17.922 -13.555 1 92.56 50 LEU B N 1
ATOM 2350 C CA . LEU B 1 50 ? 32.969 -18.906 -13.297 1 92.56 50 LEU B CA 1
ATOM 2351 C C . LEU B 1 50 ? 31.656 -18.438 -13.891 1 92.56 50 LEU B C 1
ATOM 2353 O O . LEU B 1 50 ? 30.953 -19.203 -14.539 1 92.56 50 LEU B O 1
ATOM 2357 N N . ILE B 1 51 ? 31.297 -17.203 -13.625 1 94.38 51 ILE B N 1
ATOM 2358 C CA . ILE B 1 51 ? 30.062 -16.625 -14.117 1 94.38 51 ILE B CA 1
ATOM 2359 C C . ILE B 1 51 ? 30.047 -16.625 -15.648 1 94.38 51 ILE B C 1
ATOM 2361 O O . ILE B 1 51 ? 29.062 -17 -16.266 1 94.38 51 ILE B O 1
ATOM 2365 N N . TYR B 1 52 ? 31.156 -16.281 -16.234 1 93.81 52 TYR B N 1
ATOM 2366 C CA . TYR B 1 52 ? 31.328 -16.297 -17.688 1 93.81 52 TYR B CA 1
ATOM 2367 C C . TYR B 1 52 ? 31.062 -17.703 -18.234 1 93.81 52 TYR B C 1
ATOM 2369 O O . TYR B 1 52 ? 30.312 -17.859 -19.203 1 93.81 52 TYR B O 1
ATOM 2377 N N . GLU B 1 53 ? 31.672 -18.641 -17.625 1 94.56 53 GLU B N 1
ATOM 2378 C CA . GLU B 1 53 ? 31.547 -20.016 -18.094 1 94.56 53 GLU B CA 1
ATOM 2379 C C . GLU B 1 53 ? 30.109 -20.516 -17.984 1 94.56 53 GLU B C 1
ATOM 2381 O O . GLU B 1 53 ? 29.625 -21.219 -18.859 1 94.56 53 GLU B O 1
ATOM 2386 N N . TRP B 1 54 ? 29.469 -20.172 -16.953 1 95.06 54 TRP B N 1
ATOM 2387 C CA . TRP B 1 54 ? 28.078 -20.578 -16.766 1 95.06 54 TRP B CA 1
ATOM 2388 C C . TRP B 1 54 ? 27.203 -19.969 -17.844 1 95.06 54 TRP B C 1
ATOM 2390 O O . TRP B 1 54 ? 26.375 -20.656 -18.453 1 95.06 54 TRP B O 1
ATOM 2400 N N . ILE B 1 55 ? 27.312 -18.703 -18.078 1 95.44 55 ILE B N 1
ATOM 2401 C CA . ILE B 1 55 ? 26.469 -18 -19.031 1 95.44 55 ILE B CA 1
ATOM 2402 C C . ILE B 1 55 ? 26.766 -18.5 -20.453 1 95.44 55 ILE B C 1
ATOM 2404 O O . ILE B 1 55 ? 25.859 -18.703 -21.25 1 95.44 55 ILE B O 1
ATOM 2408 N N . MET B 1 56 ? 28.016 -18.75 -20.719 1 94.31 56 MET B N 1
ATOM 2409 C CA . MET B 1 56 ? 28.391 -19.266 -22.031 1 94.31 56 MET B CA 1
ATOM 2410 C C . MET B 1 56 ? 27.875 -20.688 -22.219 1 94.31 56 MET B C 1
ATOM 2412 O O . MET B 1 56 ? 27.516 -21.062 -23.328 1 94.31 56 MET B O 1
ATOM 2416 N N . THR B 1 57 ? 27.922 -21.469 -21.141 1 95.06 57 THR B N 1
ATOM 2417 C CA . THR B 1 57 ? 27.359 -22.812 -21.219 1 95.06 57 THR B CA 1
ATOM 2418 C C . THR B 1 57 ? 25.875 -22.75 -21.547 1 95.06 57 THR B C 1
ATOM 2420 O O . THR B 1 57 ? 25.391 -23.484 -22.422 1 95.06 57 THR B O 1
ATOM 2423 N N . LEU B 1 58 ? 25.188 -21.844 -20.859 1 95.31 58 LEU B N 1
ATOM 2424 C CA . LEU B 1 58 ? 23.766 -21.641 -21.156 1 95.31 58 LEU B CA 1
ATOM 2425 C C . LEU B 1 58 ? 23.562 -21.281 -22.609 1 95.31 58 LEU B C 1
ATOM 2427 O O . LEU B 1 58 ? 22.609 -21.766 -23.25 1 95.31 58 LEU B O 1
ATOM 2431 N N . ALA B 1 59 ? 24.391 -20.484 -23.156 1 93 59 ALA B N 1
ATOM 2432 C CA . ALA B 1 59 ? 24.281 -20 -24.531 1 93 59 ALA B CA 1
ATOM 2433 C C . ALA B 1 59 ? 24.438 -21.156 -25.516 1 93 59 ALA B C 1
ATOM 2435 O O . ALA B 1 59 ? 23.875 -21.125 -26.625 1 93 59 ALA B O 1
ATOM 2436 N N . LYS B 1 60 ? 25.188 -22.094 -25.094 1 93.44 60 LYS B N 1
ATOM 2437 C CA . LYS B 1 60 ? 25.516 -23.219 -25.969 1 93.44 60 LYS B CA 1
ATOM 2438 C C . LYS B 1 60 ? 24.406 -24.266 -25.969 1 93.44 60 LYS B C 1
ATOM 2440 O O . LYS B 1 60 ? 24.188 -24.953 -26.969 1 93.44 60 LYS B O 1
ATOM 2445 N N . VAL B 1 61 ? 23.703 -24.438 -24.906 1 93.06 61 VAL B N 1
ATOM 2446 C CA . VAL B 1 61 ? 22.688 -25.453 -24.734 1 93.06 61 VAL B CA 1
ATOM 2447 C C . VAL B 1 61 ? 21.516 -25.172 -25.672 1 93.06 61 VAL B C 1
ATOM 2449 O O . VAL B 1 61 ? 21.062 -24.016 -25.781 1 93.06 61 VAL B O 1
ATOM 2452 N N . SER B 1 62 ? 21.031 -26.203 -26.438 1 92.12 62 SER B N 1
ATOM 2453 C CA . SER B 1 62 ? 19.906 -26.031 -27.359 1 92.12 62 SER B CA 1
ATOM 2454 C C . SER B 1 62 ? 18.594 -25.906 -26.609 1 92.12 62 SER B C 1
ATOM 2456 O O . SER B 1 62 ? 18.172 -26.828 -25.922 1 92.12 62 SER B O 1
ATOM 2458 N N . MET B 1 63 ? 18.016 -24.781 -26.688 1 91.56 63 MET B N 1
ATOM 2459 C CA . MET B 1 63 ? 16.703 -24.5 -26.109 1 91.56 63 MET B CA 1
ATOM 2460 C C . MET B 1 63 ? 16.078 -23.281 -26.781 1 91.56 63 MET B C 1
ATOM 2462 O O . MET B 1 63 ? 16.719 -22.594 -27.578 1 91.56 63 MET B O 1
ATOM 2466 N N . ASP B 1 64 ? 14.805 -23.094 -26.641 1 90 64 ASP B N 1
ATOM 2467 C CA . ASP B 1 64 ? 14.156 -21.906 -27.188 1 90 64 ASP B CA 1
ATOM 2468 C C . ASP B 1 64 ? 14.633 -20.656 -26.484 1 90 64 ASP B C 1
ATOM 2470 O O . ASP B 1 64 ? 15 -20.703 -25.297 1 90 64 ASP B O 1
ATOM 2474 N N . ASN B 1 65 ? 14.648 -19.5 -27.094 1 86.62 65 ASN B N 1
ATOM 2475 C CA . ASN B 1 65 ? 15.211 -18.25 -26.609 1 86.62 65 ASN B CA 1
ATOM 2476 C C . ASN B 1 65 ? 14.492 -17.766 -25.359 1 86.62 65 ASN B C 1
ATOM 2478 O O . ASN B 1 65 ? 15.125 -17.203 -24.453 1 86.62 65 ASN B O 1
ATOM 2482 N N . GLU B 1 66 ? 13.188 -17.953 -25.328 1 83.69 66 GLU B N 1
ATOM 2483 C CA . GLU B 1 66 ? 12.43 -17.5 -24.156 1 83.69 66 GLU B CA 1
ATOM 2484 C C . GLU B 1 66 ? 12.867 -18.234 -22.891 1 83.69 66 GLU B C 1
ATOM 2486 O O . GLU B 1 66 ? 13.086 -17.609 -21.859 1 83.69 66 GLU B O 1
ATOM 2491 N N . SER B 1 67 ? 12.969 -19.5 -23 1 86.25 67 SER B N 1
ATOM 2492 C CA . SER B 1 67 ? 13.43 -20.312 -21.875 1 86.25 67 SER B CA 1
ATOM 2493 C C . SER B 1 67 ? 14.859 -19.953 -21.484 1 86.25 67 SER B C 1
ATOM 2495 O O . SER B 1 67 ? 15.164 -19.844 -20.281 1 86.25 67 SER B O 1
ATOM 2497 N N . ARG B 1 68 ? 15.68 -19.719 -22.469 1 90.88 68 ARG B N 1
ATOM 2498 C CA . ARG B 1 68 ? 17.062 -19.328 -22.219 1 90.88 68 ARG B CA 1
ATOM 2499 C C . ARG B 1 68 ? 17.141 -18 -21.484 1 90.88 68 ARG B C 1
ATOM 2501 O O . ARG B 1 68 ? 17.906 -17.844 -20.531 1 90.88 68 ARG B O 1
ATOM 2508 N N . ASP B 1 69 ? 16.312 -17.078 -21.953 1 89.12 69 ASP B N 1
ATOM 2509 C CA . ASP B 1 69 ? 16.281 -15.758 -21.344 1 89.12 69 ASP B CA 1
ATOM 2510 C C . ASP B 1 69 ? 15.836 -15.844 -19.875 1 89.12 69 ASP B C 1
ATOM 2512 O O . ASP B 1 69 ? 16.422 -15.195 -19.016 1 89.12 69 ASP B O 1
ATOM 2516 N N . LYS B 1 70 ? 14.859 -16.641 -19.609 1 86.5 70 LYS B N 1
ATOM 2517 C CA . LYS B 1 70 ? 14.336 -16.797 -18.266 1 86.5 70 LYS B CA 1
ATOM 2518 C C . LYS B 1 70 ? 15.391 -17.391 -17.328 1 86.5 70 LYS B C 1
ATOM 2520 O O . LYS B 1 70 ? 15.547 -16.953 -16.188 1 86.5 70 LYS B O 1
ATOM 2525 N N . LEU B 1 71 ? 16.094 -18.312 -17.812 1 89.75 71 LEU B N 1
ATOM 2526 C CA . LEU B 1 71 ? 17.141 -18.938 -17.016 1 89.75 71 LEU B CA 1
ATOM 2527 C C . LEU B 1 71 ? 18.297 -17.969 -16.75 1 89.75 71 LEU B C 1
ATOM 2529 O O . LEU B 1 71 ? 18.828 -17.922 -15.633 1 89.75 71 LEU B O 1
ATOM 2533 N N . LEU B 1 72 ? 18.672 -17.25 -17.797 1 93.5 72 LEU B N 1
ATOM 2534 C CA . LEU B 1 72 ? 19.703 -16.25 -17.625 1 93.5 72 LEU B CA 1
ATOM 2535 C C . LEU B 1 72 ? 19.328 -15.227 -16.562 1 93.5 72 LEU B C 1
ATOM 2537 O O . LEU B 1 72 ? 20.109 -14.93 -15.672 1 93.5 72 LEU B O 1
ATOM 2541 N N . ILE B 1 73 ? 18.078 -14.773 -16.703 1 90.62 73 ILE B N 1
ATOM 2542 C CA . ILE B 1 73 ? 17.578 -13.781 -15.758 1 90.62 73 ILE B CA 1
ATOM 2543 C C . ILE B 1 73 ? 17.578 -14.359 -14.344 1 90.62 73 ILE B C 1
ATOM 2545 O O . ILE B 1 73 ? 18.062 -13.727 -13.406 1 90.62 73 ILE B O 1
ATOM 2549 N N . LYS B 1 74 ? 17.062 -15.539 -14.211 1 87.75 74 LYS B N 1
ATOM 2550 C CA . LYS B 1 74 ? 16.984 -16.188 -12.906 1 87.75 74 LYS B CA 1
ATOM 2551 C C . LYS B 1 74 ? 18.375 -16.359 -12.305 1 87.75 74 LYS B C 1
ATOM 2553 O O . LYS B 1 74 ? 18.594 -16.078 -11.125 1 87.75 74 LYS B O 1
ATOM 2558 N N . PHE B 1 75 ? 19.328 -16.797 -13.109 1 92.56 75 PHE B N 1
ATOM 2559 C CA . PHE B 1 75 ? 20.703 -16.984 -12.664 1 92.56 75 PHE B CA 1
ATOM 2560 C C . PHE B 1 75 ? 21.312 -15.68 -12.172 1 92.56 75 PHE B C 1
ATOM 2562 O O . PHE B 1 75 ? 21.859 -15.617 -11.062 1 92.56 75 PHE B O 1
ATOM 2569 N N . CYS B 1 76 ? 21.156 -14.648 -12.922 1 92.31 76 CYS B N 1
ATOM 2570 C CA . CYS B 1 76 ? 21.75 -13.359 -12.594 1 92.31 76 CYS B CA 1
ATOM 2571 C C . CYS B 1 76 ? 21.094 -12.75 -11.359 1 92.31 76 CYS B C 1
ATOM 2573 O O . CYS B 1 76 ? 21.781 -12.18 -10.508 1 92.31 76 CYS B O 1
ATOM 2575 N N . LYS B 1 77 ? 19.812 -12.898 -11.305 1 87.94 77 LYS B N 1
ATOM 2576 C CA . LYS B 1 77 ? 19.078 -12.328 -10.172 1 87.94 77 LYS B CA 1
ATOM 2577 C C . LYS B 1 77 ? 19.406 -13.07 -8.883 1 87.94 77 LYS B C 1
ATOM 2579 O O . LYS B 1 77 ? 19.5 -12.461 -7.812 1 87.94 77 LYS B O 1
ATOM 2584 N N . GLU B 1 78 ? 19.547 -14.383 -9 1 86.25 78 GLU B N 1
ATOM 2585 C CA . GLU B 1 78 ? 19.922 -15.172 -7.824 1 86.25 78 GLU B CA 1
ATOM 2586 C C . GLU B 1 78 ? 21.297 -14.789 -7.316 1 86.25 78 GLU B C 1
ATOM 2588 O O . GLU B 1 78 ? 21.578 -14.867 -6.113 1 86.25 78 GLU B O 1
ATOM 2593 N N . LEU B 1 79 ? 22.156 -14.359 -8.164 1 89.5 79 LEU B N 1
ATOM 2594 C CA . LEU B 1 79 ? 23.5 -13.938 -7.785 1 89.5 79 LEU B CA 1
ATOM 2595 C C . LEU B 1 79 ? 23.469 -12.57 -7.102 1 89.5 79 LEU B C 1
ATOM 2597 O O . LEU B 1 79 ? 24.328 -12.273 -6.27 1 89.5 79 LEU B O 1
ATOM 2601 N N . ALA B 1 80 ? 22.453 -11.766 -7.5 1 87.31 80 ALA B N 1
ATOM 2602 C CA . ALA B 1 80 ? 22.359 -10.398 -7 1 87.31 80 ALA B CA 1
ATOM 2603 C C . ALA B 1 80 ? 21.719 -10.352 -5.621 1 87.31 80 ALA B C 1
ATOM 2605 O O . ALA B 1 80 ? 20.484 -10.367 -5.5 1 87.31 80 ALA B O 1
ATOM 2606 N N . THR B 1 81 ? 22.562 -10.188 -4.629 1 78.44 81 THR B N 1
ATOM 2607 C CA . THR B 1 81 ? 22.047 -10.305 -3.266 1 78.44 81 THR B CA 1
ATOM 2608 C C . THR B 1 81 ? 21.766 -8.922 -2.678 1 78.44 81 THR B C 1
ATOM 2610 O O . THR B 1 81 ? 21.25 -8.805 -1.569 1 78.44 81 THR B O 1
ATOM 2613 N N . THR B 1 82 ? 22.172 -7.91 -3.336 1 77.25 82 THR B N 1
ATOM 2614 C CA . THR B 1 82 ? 21.938 -6.547 -2.873 1 77.25 82 THR B CA 1
ATOM 2615 C C . THR B 1 82 ? 21.094 -5.773 -3.889 1 77.25 82 THR B C 1
ATOM 2617 O O . THR B 1 82 ? 21.062 -6.121 -5.07 1 77.25 82 THR B O 1
ATOM 2620 N N . ASP B 1 83 ? 20.469 -4.719 -3.4 1 74.5 83 ASP B N 1
ATOM 2621 C CA . ASP B 1 83 ? 19.688 -3.861 -4.289 1 74.5 83 ASP B CA 1
ATOM 2622 C C . ASP B 1 83 ? 20.562 -3.266 -5.383 1 74.5 83 ASP B C 1
ATOM 2624 O O . ASP B 1 83 ? 20.141 -3.133 -6.531 1 74.5 83 ASP B O 1
ATOM 2628 N N . GLU B 1 84 ? 21.75 -2.926 -5.016 1 79 84 GLU B N 1
ATOM 2629 C CA . GLU B 1 84 ? 22.672 -2.311 -5.969 1 79 84 GLU B CA 1
ATOM 2630 C C . GLU B 1 84 ? 23.031 -3.283 -7.082 1 79 84 GLU B C 1
ATOM 2632 O O . GLU B 1 84 ? 22.984 -2.932 -8.266 1 79 84 GLU B O 1
ATOM 2637 N N . THR B 1 85 ? 23.359 -4.512 -6.684 1 85.94 85 THR B N 1
ATOM 2638 C CA . THR B 1 85 ? 23.766 -5.496 -7.688 1 85.94 85 THR B CA 1
ATOM 2639 C C . THR B 1 85 ? 22.562 -5.895 -8.555 1 85.94 85 THR B C 1
ATOM 2641 O O . THR B 1 85 ? 22.719 -6.145 -9.75 1 85.94 85 THR B O 1
ATOM 2644 N N . GLU B 1 86 ? 21.438 -5.961 -7.922 1 83.19 86 GLU B N 1
ATOM 2645 C CA . GLU B 1 86 ? 20.25 -6.281 -8.695 1 83.19 86 GLU B CA 1
ATOM 2646 C C . GLU B 1 86 ? 19.969 -5.223 -9.758 1 83.19 86 GLU B C 1
ATOM 2648 O O . GLU B 1 86 ? 19.672 -5.551 -10.906 1 83.19 86 GLU B O 1
ATOM 2653 N N . LYS B 1 87 ? 20.125 -4.012 -9.477 1 81.38 87 LYS B N 1
ATOM 2654 C CA . LYS B 1 87 ? 19.922 -2.918 -10.422 1 81.38 87 LYS B CA 1
ATOM 2655 C C . LYS B 1 87 ? 20.922 -3.002 -11.578 1 81.38 87 LYS B C 1
ATOM 2657 O O . LYS B 1 87 ? 20.547 -2.793 -12.734 1 81.38 87 LYS B O 1
ATOM 2662 N N . GLU B 1 88 ? 22.125 -3.291 -11.195 1 85.06 88 GLU B N 1
ATOM 2663 C CA . GLU B 1 88 ? 23.156 -3.406 -12.219 1 85.06 88 GLU B CA 1
ATOM 2664 C C . GLU B 1 88 ? 22.875 -4.574 -13.164 1 85.06 88 GLU B C 1
ATOM 2666 O O . GLU B 1 88 ? 23.031 -4.449 -14.375 1 85.06 88 GLU B O 1
ATOM 2671 N N . VAL B 1 89 ? 22.484 -5.664 -12.609 1 89.19 89 VAL B N 1
ATOM 2672 C CA . VAL B 1 89 ? 22.172 -6.855 -13.398 1 89.19 89 VAL B CA 1
ATOM 2673 C C . VAL B 1 89 ? 21.016 -6.555 -14.352 1 89.19 89 VAL B C 1
ATOM 2675 O O . VAL B 1 89 ? 21.094 -6.852 -15.547 1 89.19 89 VAL B O 1
ATOM 2678 N N . VAL B 1 90 ? 20.031 -5.98 -13.812 1 85.88 90 VAL B N 1
ATOM 2679 C CA . VAL B 1 90 ? 18.844 -5.656 -14.617 1 85.88 90 VAL B CA 1
ATOM 2680 C C . VAL B 1 90 ? 19.234 -4.711 -15.75 1 85.88 90 VAL B C 1
ATOM 2682 O O . VAL B 1 90 ? 18.812 -4.891 -16.891 1 85.88 90 VAL B O 1
ATOM 2685 N N . LYS B 1 91 ? 20.016 -3.775 -15.43 1 83.81 91 LYS B N 1
ATOM 2686 C CA . LYS B 1 91 ? 20.484 -2.816 -16.422 1 83.81 91 LYS B CA 1
ATOM 2687 C C . LYS B 1 91 ? 21.25 -3.516 -17.547 1 83.81 91 LYS B C 1
ATOM 2689 O O . LYS B 1 91 ? 20.984 -3.281 -18.719 1 83.81 91 LYS B O 1
ATOM 2694 N N . ILE B 1 92 ? 22.172 -4.34 -17.172 1 88.5 92 ILE B N 1
ATOM 2695 C CA . ILE B 1 92 ? 23.016 -5.059 -18.125 1 88.5 92 ILE B CA 1
ATOM 2696 C C . ILE B 1 92 ? 22.141 -5.922 -19.031 1 88.5 92 ILE B C 1
ATOM 2698 O O . ILE B 1 92 ? 22.281 -5.883 -20.266 1 88.5 92 ILE B O 1
ATOM 2702 N N . LEU B 1 93 ? 21.219 -6.621 -18.453 1 89.88 93 LEU B N 1
ATOM 2703 C CA . LEU B 1 93 ? 20.375 -7.527 -19.219 1 89.88 93 LEU B CA 1
ATOM 2704 C C . LEU B 1 93 ? 19.453 -6.746 -20.156 1 89.88 93 LEU B C 1
ATOM 2706 O O . LEU B 1 93 ? 19.312 -7.09 -21.328 1 89.88 93 LEU B O 1
ATOM 2710 N N . SER B 1 94 ? 18.891 -5.707 -19.656 1 83.12 94 SER B N 1
ATOM 2711 C CA . SER B 1 94 ? 17.953 -4.91 -20.438 1 83.12 94 SER B CA 1
ATOM 2712 C C . SER B 1 94 ? 18.672 -4.211 -21.594 1 83.12 94 SER B C 1
ATOM 2714 O O . SER B 1 94 ? 18.094 -4.074 -22.688 1 83.12 94 SER B O 1
ATOM 2716 N N . GLU B 1 95 ? 19.828 -3.811 -21.344 1 82.12 95 GLU B N 1
ATOM 2717 C CA . GLU B 1 95 ? 20.594 -3.096 -22.359 1 82.12 95 GLU B CA 1
ATOM 2718 C C . GLU B 1 95 ? 21.141 -4.051 -23.422 1 82.12 95 GLU B C 1
ATOM 2720 O O . GLU B 1 95 ? 21.547 -3.625 -24.5 1 82.12 95 GLU B O 1
ATOM 2725 N N . ASN B 1 96 ? 21.109 -5.332 -23.125 1 83.62 96 ASN B N 1
ATOM 2726 C CA . ASN B 1 96 ? 21.734 -6.289 -24.047 1 83.62 96 ASN B CA 1
ATOM 2727 C C . ASN B 1 96 ? 20.703 -7.254 -24.625 1 83.62 96 ASN B C 1
ATOM 2729 O O . ASN B 1 96 ? 21 -8.438 -24.828 1 83.62 96 ASN B O 1
ATOM 2733 N N . GLY B 1 97 ? 19.5 -6.77 -24.719 1 78 97 GLY B N 1
ATOM 2734 C CA . GLY B 1 97 ? 18.594 -7.449 -25.625 1 78 97 GLY B CA 1
ATOM 2735 C C . GLY B 1 97 ? 17.453 -8.141 -24.906 1 78 97 GLY B C 1
ATOM 2736 O O . GLY B 1 97 ? 16.531 -8.664 -25.531 1 78 97 GLY B O 1
ATOM 2737 N N . LEU B 1 98 ? 17.516 -8.297 -23.641 1 83.62 98 LEU B N 1
ATOM 2738 C CA . LEU B 1 98 ? 16.391 -8.898 -22.938 1 83.62 98 LEU B CA 1
ATOM 2739 C C . LEU B 1 98 ? 15.297 -7.875 -22.688 1 83.62 98 LEU B C 1
ATOM 2741 O O . LEU B 1 98 ? 15.578 -6.707 -22.406 1 83.62 98 LEU B O 1
ATOM 2745 N N . SER B 1 99 ? 14.102 -8.43 -22.906 1 75.56 99 SER B N 1
ATOM 2746 C CA . SER B 1 99 ? 12.945 -7.555 -22.719 1 75.56 99 SER B CA 1
ATOM 2747 C C . SER B 1 99 ? 12.898 -7.016 -21.281 1 75.56 99 SER B C 1
ATOM 2749 O O . SER B 1 99 ? 13.094 -7.766 -20.328 1 75.56 99 SER B O 1
ATOM 2751 N N . TYR B 1 100 ? 12.672 -5.727 -21.266 1 73.06 100 TYR B N 1
ATOM 2752 C CA . TYR B 1 100 ? 12.586 -5.051 -19.984 1 73.06 100 TYR B CA 1
ATOM 2753 C C . TYR B 1 100 ? 11.508 -5.688 -19.094 1 73.06 100 TYR B C 1
ATOM 2755 O O . TYR B 1 100 ? 11.719 -5.879 -17.906 1 73.06 100 TYR B O 1
ATOM 2763 N N . ASN B 1 101 ? 10.484 -6.09 -19.719 1 70.69 101 ASN B N 1
ATOM 2764 C CA . ASN B 1 101 ? 9.375 -6.688 -19 1 70.69 101 ASN B CA 1
ATOM 2765 C C . ASN B 1 101 ? 9.734 -8.062 -18.438 1 70.69 101 ASN B C 1
ATOM 2767 O O . ASN B 1 101 ? 9.281 -8.438 -17.359 1 70.69 101 ASN B O 1
ATOM 2771 N N . LEU B 1 102 ? 10.469 -8.688 -19.203 1 74.88 102 LEU B N 1
ATOM 2772 C CA . LEU B 1 102 ? 10.891 -10.008 -18.75 1 74.88 102 LEU B CA 1
ATOM 2773 C C . LEU B 1 102 ? 11.875 -9.891 -17.594 1 74.88 102 LEU B C 1
ATOM 2775 O O . LEU B 1 102 ? 11.766 -10.617 -16.609 1 74.88 102 LEU B O 1
ATOM 2779 N N . VAL B 1 103 ? 12.742 -8.93 -17.688 1 77.31 103 VAL B N 1
ATOM 2780 C CA . VAL B 1 103 ? 13.797 -8.766 -16.688 1 77.31 103 VAL B CA 1
ATOM 2781 C C . VAL B 1 103 ? 13.211 -8.219 -15.398 1 77.31 103 VAL B C 1
ATOM 2783 O O . VAL B 1 103 ? 13.633 -8.602 -14.305 1 77.31 103 VAL B O 1
ATOM 2786 N N . ASN B 1 104 ? 12.203 -7.402 -15.547 1 76.88 104 ASN B N 1
ATOM 2787 C CA . ASN B 1 104 ? 11.641 -6.723 -14.383 1 76.88 104 ASN B CA 1
ATOM 2788 C C . ASN B 1 104 ? 10.281 -7.301 -14 1 76.88 104 ASN B C 1
ATOM 2790 O O . ASN B 1 104 ? 9.461 -6.613 -13.383 1 76.88 104 ASN B O 1
ATOM 2794 N N . LYS B 1 105 ? 10.008 -8.492 -14.406 1 75.25 105 LYS B N 1
ATOM 2795 C CA . LYS B 1 105 ? 8.703 -9.109 -14.203 1 75.25 105 LYS B CA 1
ATOM 2796 C C . LYS B 1 105 ? 8.258 -8.992 -12.742 1 75.25 105 LYS B C 1
ATOM 2798 O O . LYS B 1 105 ? 7.105 -8.656 -12.469 1 75.25 105 LYS B O 1
ATOM 2803 N N . ASP B 1 106 ? 9.195 -9.258 -11.867 1 75.19 106 ASP B N 1
ATOM 2804 C CA . ASP B 1 106 ? 8.867 -9.219 -10.445 1 75.19 106 ASP B CA 1
ATOM 2805 C C . ASP B 1 106 ? 8.523 -7.801 -10 1 75.19 106 ASP B C 1
ATOM 2807 O O . ASP B 1 106 ? 7.562 -7.594 -9.258 1 75.19 106 ASP B O 1
ATOM 2811 N N . GLU B 1 107 ? 9.281 -6.883 -10.469 1 81.06 107 GLU B N 1
ATOM 2812 C CA . GLU B 1 107 ? 9.023 -5.488 -10.125 1 81.06 107 GLU B CA 1
ATOM 2813 C C . GLU B 1 107 ? 7.703 -5.008 -10.727 1 81.06 107 GLU B C 1
ATOM 2815 O O . GLU B 1 107 ? 6.965 -4.25 -10.094 1 81.06 107 GLU B O 1
ATOM 2820 N N . ILE B 1 108 ? 7.449 -5.438 -11.875 1 83.62 108 ILE B N 1
ATOM 2821 C CA . ILE B 1 108 ? 6.211 -5.066 -12.555 1 83.62 108 ILE B CA 1
ATOM 2822 C C . ILE B 1 108 ? 5.02 -5.637 -11.789 1 83.62 108 ILE B C 1
ATOM 2824 O O . ILE B 1 108 ? 4.051 -4.926 -11.516 1 83.62 108 ILE B O 1
ATOM 2828 N N . GLN B 1 109 ? 5.113 -6.875 -11.453 1 84.69 109 GLN B N 1
ATOM 2829 C CA . GLN B 1 109 ? 4.035 -7.516 -10.711 1 84.69 109 GLN B CA 1
ATOM 2830 C C . GLN B 1 109 ? 3.836 -6.859 -9.352 1 84.69 109 GLN B C 1
ATOM 2832 O O . GLN B 1 109 ? 2.701 -6.633 -8.93 1 84.69 109 GLN B O 1
ATOM 2837 N N . THR B 1 110 ? 4.914 -6.574 -8.703 1 88.62 110 THR B N 1
ATOM 2838 C CA . THR B 1 110 ? 4.863 -5.918 -7.406 1 88.62 110 THR B CA 1
ATOM 2839 C C . THR B 1 110 ? 4.168 -4.562 -7.512 1 88.62 110 THR B C 1
ATOM 2841 O O . THR B 1 110 ? 3.326 -4.223 -6.676 1 88.62 110 THR B O 1
ATOM 2844 N N . PHE B 1 111 ? 4.488 -3.836 -8.531 1 92.5 111 PHE B N 1
ATOM 2845 C CA . PHE B 1 111 ? 3.918 -2.514 -8.766 1 92.5 111 PHE B CA 1
ATOM 2846 C C . PHE B 1 111 ? 2.418 -2.609 -9.016 1 92.5 111 PHE B C 1
ATOM 2848 O O . PHE B 1 111 ? 1.629 -1.902 -8.391 1 92.5 111 PHE B O 1
ATOM 2855 N N . TYR B 1 112 ? 1.978 -3.561 -9.812 1 90 112 TYR B N 1
ATOM 2856 C CA . TYR B 1 112 ? 0.581 -3.625 -10.227 1 90 112 TYR B CA 1
ATOM 2857 C C . TYR B 1 112 ? -0.274 -4.305 -9.164 1 90 112 TYR B C 1
ATOM 2859 O O . TYR B 1 112 ? -1.483 -4.074 -9.094 1 90 112 TYR B O 1
ATOM 2867 N N . ASN B 1 113 ? 0.356 -5.07 -8.344 1 90.06 113 ASN B N 1
ATOM 2868 C CA . ASN B 1 113 ? -0.361 -5.723 -7.258 1 90.06 113 ASN B CA 1
ATOM 2869 C C . ASN B 1 113 ? -0.89 -4.707 -6.246 1 90.06 113 ASN B C 1
ATOM 2871 O O . ASN B 1 113 ? -1.793 -5.012 -5.465 1 90.06 113 ASN B O 1
ATOM 2875 N N . ARG B 1 114 ? -0.365 -3.533 -6.297 1 94.69 114 ARG B N 1
ATOM 2876 C CA . ARG B 1 114 ? -0.777 -2.51 -5.34 1 94.69 114 ARG B CA 1
ATOM 2877 C C . ARG B 1 114 ? -2.053 -1.812 -5.801 1 94.69 114 ARG B C 1
ATOM 2879 O O . ARG B 1 114 ? -2.723 -1.146 -5.008 1 94.69 114 ARG B O 1
ATOM 2886 N N . ASP B 1 115 ? -2.4 -1.929 -7.062 1 95.12 115 ASP B N 1
ATOM 2887 C CA . ASP B 1 115 ? -3.594 -1.315 -7.641 1 95.12 115 ASP B CA 1
ATOM 2888 C C . ASP B 1 115 ? -3.619 0.189 -7.379 1 95.12 115 ASP B C 1
ATOM 2890 O O . ASP B 1 115 ? -4.598 0.716 -6.848 1 95.12 115 ASP B O 1
ATOM 2894 N N . PHE B 1 116 ? -2.537 0.792 -7.754 1 97.94 116 PHE B N 1
ATOM 2895 C CA . PHE B 1 116 ? -2.395 2.234 -7.582 1 97.94 116 PHE B CA 1
ATOM 2896 C C . PHE B 1 116 ? -3.422 2.982 -8.422 1 97.94 116 PHE B C 1
ATOM 2898 O O . PHE B 1 116 ? -3.912 2.459 -9.422 1 97.94 116 PHE B O 1
ATOM 2905 N N . HIS B 1 117 ? -3.791 4.145 -7.984 1 98.06 117 HIS B N 1
ATOM 2906 C CA . HIS B 1 117 ? -4.598 5.062 -8.781 1 98.06 117 HIS B CA 1
ATOM 2907 C C . HIS B 1 117 ? -3.984 5.277 -10.164 1 98.06 117 HIS B C 1
ATOM 2909 O O . HIS B 1 117 ? -2.762 5.383 -10.289 1 98.06 117 HIS B O 1
ATOM 2915 N N . PRO B 1 118 ? -4.738 5.414 -11.211 1 97.62 118 PRO B N 1
ATOM 2916 C CA . PRO B 1 118 ? -4.227 5.555 -12.578 1 97.62 118 PRO B CA 1
ATOM 2917 C C . PRO B 1 118 ? -3.232 6.707 -12.719 1 97.62 118 PRO B C 1
ATOM 2919 O O . PRO B 1 118 ? -2.25 6.59 -13.461 1 97.62 118 PRO B O 1
ATOM 2922 N N . GLU B 1 119 ? -3.449 7.793 -12.062 1 98.19 119 GLU B N 1
ATOM 2923 C CA . GLU B 1 119 ? -2.537 8.93 -12.156 1 98.19 119 GLU B CA 1
ATOM 2924 C C . GLU B 1 119 ? -1.166 8.578 -11.578 1 98.19 119 GLU B C 1
ATOM 2926 O O . GLU B 1 119 ? -0.142 9.07 -12.062 1 98.19 119 GLU B O 1
ATOM 2931 N N . VAL B 1 120 ? -1.17 7.785 -10.531 1 98.56 120 VAL B N 1
ATOM 2932 C CA . VAL B 1 120 ? 0.091 7.34 -9.945 1 98.56 120 VAL B CA 1
ATOM 2933 C C . VAL B 1 120 ? 0.802 6.395 -10.914 1 98.56 120 VAL B C 1
ATOM 2935 O O . VAL B 1 120 ? 2.014 6.504 -11.117 1 98.56 120 VAL B O 1
ATOM 2938 N N . VAL B 1 121 ? 0.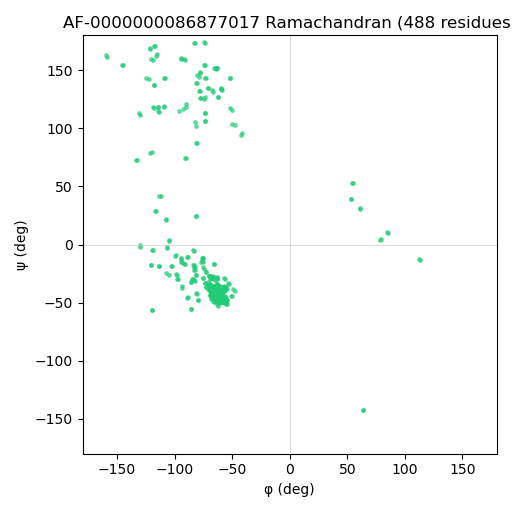034 5.516 -11.508 1 97.12 121 VAL B N 1
ATOM 2939 C CA . VAL B 1 121 ? 0.608 4.594 -12.484 1 97.12 121 VAL B CA 1
ATOM 2940 C C . VAL B 1 121 ? 1.234 5.383 -13.633 1 97.12 121 VAL B C 1
ATOM 2942 O O . VAL B 1 121 ? 2.381 5.129 -14.008 1 97.12 121 VAL B O 1
ATOM 2945 N N . LYS B 1 122 ? 0.562 6.316 -14.141 1 96.75 122 LYS B N 1
ATOM 2946 C CA . LYS B 1 122 ? 0.972 7.125 -15.281 1 96.75 122 LYS B CA 1
ATOM 2947 C C . LYS B 1 122 ? 2.301 7.824 -15.016 1 96.75 122 LYS B C 1
ATOM 2949 O O . LYS B 1 122 ? 3.176 7.863 -15.883 1 96.75 122 LYS B O 1
ATOM 2954 N N . HIS B 1 123 ? 2.531 8.25 -13.812 1 97.44 123 HIS B N 1
ATOM 2955 C CA . HIS B 1 123 ? 3.654 9.141 -13.547 1 97.44 123 HIS B CA 1
ATOM 2956 C C . HIS B 1 123 ? 4.82 8.383 -12.914 1 97.44 123 HIS B C 1
ATOM 2958 O O . HIS B 1 123 ? 5.965 8.844 -12.969 1 97.44 123 HIS B O 1
ATOM 2964 N N . CYS B 1 124 ? 4.5 7.199 -12.359 1 97.25 124 CYS B N 1
ATOM 2965 C CA . CYS B 1 124 ? 5.52 6.652 -11.469 1 97.25 124 CYS B CA 1
ATOM 2966 C C . CYS B 1 124 ? 5.992 5.289 -11.953 1 97.25 124 CYS B C 1
ATOM 2968 O O . CYS B 1 124 ? 7.055 4.812 -11.555 1 97.25 124 CYS B O 1
ATOM 2970 N N . ARG B 1 125 ? 5.281 4.598 -12.812 1 93.62 125 ARG B N 1
ATOM 2971 C CA . ARG B 1 125 ? 5.523 3.207 -13.188 1 93.62 125 ARG B CA 1
ATOM 2972 C C . ARG B 1 125 ? 6.949 3.016 -13.688 1 93.62 125 ARG B C 1
ATOM 2974 O O . ARG B 1 125 ? 7.676 2.152 -13.195 1 93.62 125 ARG B O 1
ATOM 2981 N N . GLU B 1 126 ? 7.371 3.812 -14.602 1 89.75 126 GLU B N 1
ATOM 2982 C CA . GLU B 1 126 ? 8.68 3.65 -15.211 1 89.75 126 GLU B CA 1
ATOM 2983 C C . GLU B 1 126 ? 9.797 3.838 -14.195 1 89.75 126 GLU B C 1
ATOM 2985 O O . GLU B 1 126 ? 10.766 3.076 -14.18 1 89.75 126 GLU B O 1
ATOM 2990 N N . PHE B 1 127 ? 9.656 4.852 -13.352 1 92.5 127 PHE B N 1
ATOM 2991 C CA . PHE B 1 127 ? 10.664 5.117 -12.336 1 92.5 127 PHE B CA 1
ATOM 2992 C C . PHE B 1 127 ? 10.773 3.949 -11.359 1 92.5 127 PHE B C 1
ATOM 2994 O O . PHE B 1 127 ? 11.875 3.52 -11.016 1 92.5 127 PHE B O 1
ATOM 3001 N N . PHE B 1 128 ? 9.656 3.377 -10.945 1 94.31 128 PHE B N 1
ATOM 3002 C CA . PHE B 1 128 ? 9.648 2.277 -9.984 1 94.31 128 PHE B CA 1
ATOM 3003 C C . PHE B 1 128 ? 10.297 1.034 -10.586 1 94.31 128 PHE B C 1
ATOM 3005 O O . PHE B 1 128 ? 11.133 0.393 -9.945 1 94.31 128 PHE B O 1
ATOM 3012 N N . ILE B 1 129 ? 9.867 0.752 -11.805 1 85 129 ILE B N 1
ATOM 3013 C CA . ILE B 1 129 ? 10.352 -0.459 -12.453 1 85 129 ILE B CA 1
ATOM 3014 C C . ILE B 1 129 ? 11.867 -0.367 -12.648 1 85 129 ILE B C 1
ATOM 3016 O O . ILE B 1 129 ? 12.57 -1.369 -12.531 1 85 129 ILE B O 1
ATOM 3020 N N . GLN B 1 130 ? 12.359 0.854 -12.789 1 82.44 130 GLN B N 1
ATOM 3021 C CA . GLN B 1 130 ? 13.789 1.081 -12.969 1 82.44 130 GLN B CA 1
ATOM 3022 C C . GLN B 1 130 ? 14.523 1.106 -11.633 1 82.44 130 GLN B C 1
ATOM 3024 O O . GLN B 1 130 ? 15.742 1.26 -11.586 1 82.44 130 GLN B O 1
ATOM 3029 N N . GLY B 1 131 ? 13.805 1.04 -10.586 1 86.81 131 GLY B N 1
ATOM 3030 C CA . GLY B 1 131 ? 14.422 1.031 -9.266 1 86.81 131 GLY B CA 1
ATOM 3031 C C . GLY B 1 131 ? 14.719 2.422 -8.734 1 86.81 131 GLY B C 1
ATOM 3032 O O . GLY B 1 131 ? 15.453 2.578 -7.766 1 86.81 131 GLY B O 1
ATOM 3033 N N . ASN B 1 132 ? 14.211 3.424 -9.422 1 90.31 132 ASN B N 1
ATOM 3034 C CA . ASN B 1 132 ? 14.375 4.801 -8.969 1 90.31 132 ASN B CA 1
ATOM 3035 C C . ASN B 1 132 ? 13.234 5.23 -8.055 1 90.31 132 ASN B C 1
ATOM 3037 O O . ASN B 1 132 ? 12.398 6.055 -8.438 1 90.31 132 ASN B O 1
ATOM 3041 N N . TYR B 1 133 ? 13.266 4.742 -6.887 1 93.31 133 TYR B N 1
ATOM 3042 C CA . TYR B 1 133 ? 12.172 4.938 -5.945 1 93.31 133 TYR B CA 1
ATOM 3043 C C . TYR B 1 133 ? 12.062 6.398 -5.531 1 93.31 133 TYR B C 1
ATOM 3045 O O . TYR B 1 133 ? 10.961 6.93 -5.375 1 93.31 133 TYR B O 1
ATOM 3053 N N . PHE B 1 134 ? 13.188 7.059 -5.383 1 92.62 134 PHE B N 1
ATOM 3054 C CA . PHE B 1 134 ? 13.234 8.477 -5.035 1 92.62 134 PHE B CA 1
ATOM 3055 C C . PHE B 1 134 ? 12.461 9.305 -6.051 1 92.62 134 PHE B C 1
ATOM 3057 O O . PHE B 1 134 ? 11.578 10.086 -5.684 1 92.62 134 PHE B O 1
ATOM 3064 N N . HIS B 1 135 ? 12.711 9.078 -7.258 1 94.31 135 HIS B N 1
ATOM 3065 C CA . HIS B 1 135 ? 12.055 9.836 -8.32 1 94.31 135 HIS B CA 1
ATOM 3066 C C . HIS B 1 135 ? 10.594 9.43 -8.461 1 94.31 135 HIS B C 1
ATOM 3068 O O . HIS B 1 135 ? 9.742 10.266 -8.797 1 94.31 135 HIS B O 1
ATOM 3074 N N . ALA B 1 136 ? 10.305 8.133 -8.273 1 96.31 136 ALA B N 1
ATOM 3075 C CA . ALA B 1 136 ? 8.914 7.68 -8.328 1 96.31 136 ALA B CA 1
ATOM 3076 C C . ALA B 1 136 ? 8.047 8.445 -7.324 1 96.31 136 ALA B C 1
ATOM 3078 O O . ALA B 1 136 ? 6.996 8.977 -7.684 1 96.31 136 ALA B O 1
ATOM 3079 N N . VAL B 1 137 ? 8.531 8.508 -6.133 1 97.62 137 VAL B N 1
ATOM 3080 C CA . VAL B 1 137 ? 7.809 9.188 -5.062 1 97.62 137 VAL B CA 1
ATOM 3081 C C . VAL B 1 137 ? 7.711 10.68 -5.371 1 97.62 137 VAL B C 1
ATOM 3083 O O . VAL B 1 137 ? 6.652 11.289 -5.195 1 97.62 137 VAL B O 1
ATOM 3086 N N . PHE B 1 138 ? 8.758 11.258 -5.871 1 96.44 138 PHE B N 1
ATOM 3087 C CA . PHE B 1 138 ? 8.766 12.672 -6.207 1 96.44 138 PHE B CA 1
ATOM 3088 C C . PHE B 1 138 ? 7.719 12.984 -7.273 1 96.44 138 PHE B C 1
ATOM 3090 O O . PHE B 1 138 ? 6.941 13.93 -7.133 1 96.44 138 PHE B O 1
ATOM 3097 N N . GLU B 1 139 ? 7.703 12.188 -8.305 1 97.62 139 GLU B N 1
ATOM 3098 C CA . GLU B 1 139 ? 6.758 12.406 -9.398 1 97.62 139 GLU B CA 1
ATOM 3099 C C . GLU B 1 139 ? 5.316 12.242 -8.922 1 97.62 139 GLU B C 1
ATOM 3101 O O . GLU B 1 139 ? 4.418 12.953 -9.383 1 97.62 139 GLU B O 1
ATOM 3106 N N . ALA B 1 140 ? 5.094 11.289 -8.055 1 98.44 140 ALA B N 1
ATOM 3107 C CA . ALA B 1 140 ? 3.752 11.094 -7.512 1 98.44 140 ALA B CA 1
ATOM 3108 C C . ALA B 1 140 ? 3.27 12.336 -6.773 1 98.44 140 ALA B C 1
ATOM 3110 O O . ALA B 1 140 ? 2.123 12.758 -6.938 1 98.44 140 ALA B O 1
ATOM 3111 N N . THR B 1 141 ? 4.09 12.922 -5.926 1 98.19 141 THR B N 1
ATOM 3112 C CA . THR B 1 141 ? 3.707 14.094 -5.141 1 98.19 141 THR B CA 1
ATOM 3113 C C . THR B 1 141 ? 3.496 15.305 -6.047 1 98.19 141 THR B C 1
ATOM 3115 O O . THR B 1 141 ? 2.598 16.109 -5.809 1 98.19 141 THR B O 1
ATOM 3118 N N . LYS B 1 142 ? 4.32 15.43 -7.102 1 97.88 142 LYS B N 1
ATOM 3119 C CA . LYS B 1 142 ? 4.133 16.5 -8.078 1 97.88 142 LYS B CA 1
ATOM 3120 C C . LYS B 1 142 ? 2.783 16.375 -8.773 1 97.88 142 LYS B C 1
ATOM 3122 O O . LYS B 1 142 ? 2.074 17.375 -8.953 1 97.88 142 LYS B O 1
ATOM 3127 N N . ALA B 1 143 ? 2.564 15.164 -9.18 1 98.56 143 ALA B N 1
ATOM 3128 C CA . ALA B 1 143 ? 1.304 14.914 -9.875 1 98.56 143 ALA B CA 1
ATOM 3129 C C . ALA B 1 143 ? 0.111 15.273 -9 1 98.56 143 ALA B C 1
ATOM 3131 O O . ALA B 1 143 ? -0.852 15.891 -9.469 1 98.56 143 ALA B O 1
ATOM 3132 N N . TYR B 1 144 ? 0.138 14.898 -7.781 1 98.75 144 TYR B N 1
ATOM 3133 C CA . TYR B 1 144 ? -0.949 15.211 -6.859 1 98.75 144 TYR B CA 1
ATOM 3134 C C . TYR B 1 144 ? -1.078 16.719 -6.656 1 98.75 144 TYR B C 1
ATOM 3136 O O . 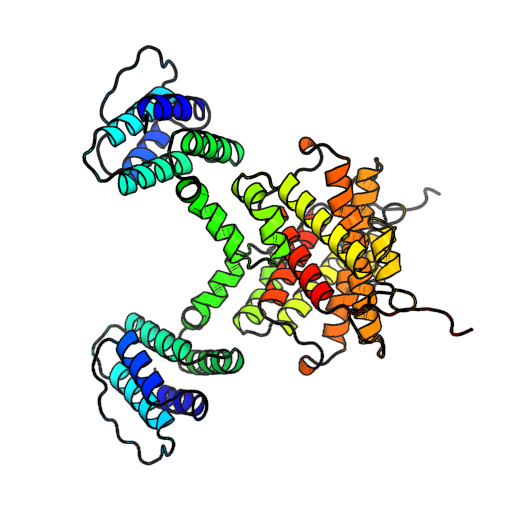TYR B 1 144 ? -2.186 17.266 -6.676 1 98.75 144 TYR B O 1
ATOM 3144 N N . ASN B 1 145 ? 0.067 17.359 -6.441 1 98.56 145 ASN B N 1
ATOM 3145 C CA . ASN B 1 145 ? 0.084 18.812 -6.289 1 98.56 145 ASN B CA 1
ATOM 3146 C C . ASN B 1 145 ? -0.543 19.5 -7.492 1 98.56 145 ASN B C 1
ATOM 3148 O O . ASN B 1 145 ? -1.357 20.422 -7.332 1 98.56 145 ASN B O 1
ATOM 3152 N N . TYR B 1 146 ? -0.194 19.078 -8.609 1 98.19 146 TYR B N 1
ATOM 3153 C CA . TYR B 1 146 ? -0.712 19.672 -9.844 1 98.19 146 TYR B CA 1
ATOM 3154 C C . TYR B 1 146 ? -2.215 19.438 -9.969 1 98.19 146 TYR B C 1
ATOM 3156 O O . TYR B 1 146 ? -2.951 20.328 -10.391 1 98.19 146 TYR B O 1
ATOM 3164 N N . ALA B 1 147 ? -2.643 18.281 -9.648 1 98.44 147 ALA B N 1
ATOM 3165 C CA . ALA B 1 147 ? -4.062 17.953 -9.742 1 98.44 147 ALA B CA 1
ATOM 3166 C C . ALA B 1 147 ? -4.891 18.844 -8.812 1 98.44 147 ALA B C 1
ATOM 3168 O O . ALA B 1 147 ? -5.957 19.328 -9.195 1 98.44 147 ALA B O 1
ATOM 3169 N N . ILE B 1 148 ? -4.398 19.031 -7.59 1 98.56 148 ILE B N 1
ATOM 3170 C CA . ILE B 1 148 ? -5.082 19.891 -6.629 1 98.56 148 ILE B CA 1
ATOM 3171 C C . ILE B 1 148 ? -5.105 21.328 -7.145 1 98.56 148 ILE B C 1
ATOM 3173 O O . ILE B 1 148 ? -6.129 22 -7.043 1 98.56 148 ILE B O 1
ATOM 3177 N N . LYS B 1 149 ? -3.986 21.75 -7.652 1 97.75 149 LYS B N 1
ATOM 3178 C CA . LYS B 1 149 ? -3.883 23.109 -8.195 1 97.75 149 LYS B CA 1
ATOM 3179 C C . LYS B 1 149 ? -4.895 23.328 -9.32 1 97.75 149 LYS B C 1
ATOM 3181 O O . LYS B 1 149 ? -5.598 24.344 -9.344 1 97.75 149 LYS B O 1
ATOM 3186 N N . ASP B 1 150 ? -4.957 22.438 -10.117 1 97.69 150 ASP B N 1
ATOM 3187 C CA . ASP B 1 150 ? -5.836 22.516 -11.281 1 97.69 150 ASP B CA 1
ATOM 3188 C C . ASP B 1 150 ? -7.301 22.516 -10.859 1 97.69 150 ASP B C 1
ATOM 3190 O O . ASP B 1 150 ? -8.086 23.359 -11.289 1 97.69 150 ASP B O 1
ATOM 3194 N N . LYS B 1 151 ? -7.676 21.578 -10.008 1 97.56 151 LYS B N 1
ATOM 3195 C CA . LYS B 1 151 ? -9.07 21.422 -9.602 1 97.56 151 LYS B CA 1
ATOM 3196 C C . LYS B 1 151 ? -9.539 22.594 -8.758 1 97.56 151 LYS B C 1
ATOM 3198 O O . LYS B 1 151 ? -10.711 22.969 -8.789 1 97.56 151 LYS B O 1
ATOM 3203 N N . SER B 1 152 ? -8.656 23.188 -8.062 1 97.44 152 SER B N 1
ATOM 3204 C CA . SER B 1 152 ? -9.016 24.281 -7.156 1 97.44 152 SER B CA 1
ATOM 3205 C C . SER B 1 152 ? -8.859 25.641 -7.84 1 97.44 152 SER B C 1
ATOM 3207 O O . SER B 1 152 ? -9.242 26.672 -7.281 1 97.44 152 SER B O 1
ATOM 3209 N N . LYS B 1 153 ? -8.148 25.672 -8.984 1 96.19 153 LYS B N 1
ATOM 32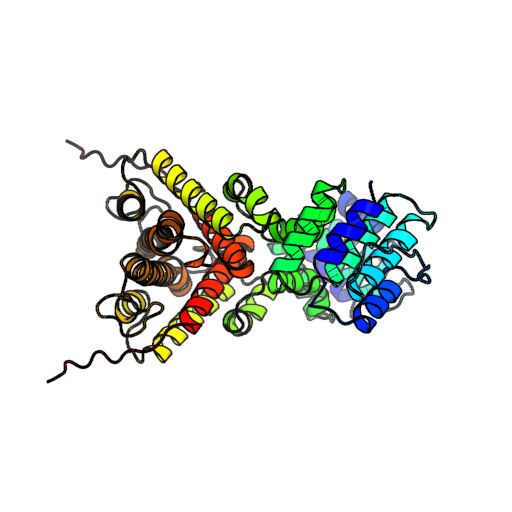10 C CA . LYS B 1 153 ? -7.871 26.906 -9.719 1 96.19 153 LYS B CA 1
ATOM 3211 C C . LYS B 1 153 ? -7.062 27.891 -8.875 1 96.19 153 LYS B C 1
ATOM 3213 O O . LYS B 1 153 ? -7.312 29.094 -8.906 1 96.19 153 LYS B O 1
ATOM 3218 N N . SER B 1 154 ? -6.316 27.328 -8.062 1 96.38 154 SER B N 1
ATOM 3219 C CA . SER B 1 154 ? -5.504 28.141 -7.164 1 96.38 154 SER B CA 1
ATOM 3220 C C . SER B 1 154 ? -4.109 28.375 -7.73 1 96.38 154 SER B C 1
ATOM 3222 O O . SER B 1 154 ? -3.617 27.562 -8.523 1 96.38 154 SER B O 1
ATOM 3224 N N . GLN B 1 155 ? -3.408 29.406 -7.23 1 96.38 155 GLN B N 1
ATOM 3225 C CA . GLN B 1 155 ? -2.041 29.703 -7.648 1 96.38 155 GLN B CA 1
ATOM 3226 C C . GLN B 1 155 ? -1.04 29.328 -6.559 1 96.38 155 GLN B C 1
ATOM 3228 O O . GLN B 1 155 ? 0.172 29.438 -6.762 1 96.38 155 GLN B O 1
ATOM 3233 N N . ARG B 1 156 ? -1.541 28.891 -5.496 1 96.81 156 ARG B N 1
ATOM 3234 C CA . ARG B 1 156 ? -0.656 28.484 -4.41 1 96.81 156 ARG B CA 1
ATOM 3235 C C . ARG B 1 156 ? 0.03 27.172 -4.723 1 96.81 156 ARG B C 1
ATOM 3237 O O . ARG B 1 156 ? -0.206 26.578 -5.777 1 96.81 156 ARG B O 1
ATOM 3244 N N . ASP B 1 157 ? 0.963 26.844 -3.783 1 97.38 157 ASP B N 1
ATOM 3245 C CA . ASP B 1 157 ? 1.741 25.641 -4.035 1 97.38 157 ASP B CA 1
ATOM 3246 C C . ASP B 1 157 ? 2.061 24.922 -2.73 1 97.38 157 ASP B C 1
ATOM 3248 O O . ASP B 1 157 ? 2.02 25.516 -1.653 1 97.38 157 ASP B O 1
ATOM 3252 N N . GLY B 1 158 ? 2.273 23.609 -2.879 1 96.88 158 GLY B N 1
ATOM 3253 C CA . GLY B 1 158 ? 2.799 22.812 -1.778 1 96.88 158 GLY B CA 1
ATOM 3254 C C . GLY B 1 158 ? 1.87 22.766 -0.579 1 96.88 158 GLY B C 1
ATOM 3255 O O . GLY B 1 158 ? 0.652 22.656 -0.734 1 96.88 158 GLY B O 1
ATOM 3256 N N . SER B 1 159 ? 2.459 22.797 0.546 1 96.81 159 SER B N 1
ATOM 3257 C CA . SER B 1 159 ? 1.707 22.672 1.792 1 96.81 159 SER B CA 1
ATOM 3258 C C . SER B 1 159 ? 0.708 23.812 1.945 1 96.81 159 SER B C 1
ATOM 3260 O O . SER B 1 159 ? -0.417 23.609 2.404 1 96.81 159 SER B O 1
ATOM 3262 N N . SER B 1 160 ? 1.114 25 1.564 1 97.19 160 SER B N 1
ATOM 3263 C CA . SER B 1 160 ? 0.226 26.156 1.663 1 97.19 160 SER B CA 1
ATOM 3264 C C . SER B 1 160 ? -1.005 25.984 0.78 1 97.19 160 SER B C 1
ATOM 3266 O O . SER B 1 160 ? -2.107 26.375 1.157 1 97.19 160 SER B O 1
ATOM 3268 N N . LEU B 1 161 ? -0.848 25.453 -0.368 1 98.31 161 LEU B N 1
ATOM 3269 C CA . LEU B 1 161 ? -1.958 25.141 -1.259 1 98.31 161 LEU B CA 1
ATOM 3270 C C . LEU B 1 161 ? -2.953 24.203 -0.575 1 98.31 161 LEU B C 1
ATOM 3272 O O . LEU B 1 161 ? -4.156 24.484 -0.556 1 98.31 161 LEU B O 1
ATOM 3276 N N . MET B 1 162 ? -2.43 23.094 0.025 1 98.56 162 MET B N 1
ATOM 3277 C CA . MET B 1 162 ? -3.275 22.094 0.662 1 98.56 162 MET B CA 1
ATOM 3278 C C . MET B 1 162 ? -4.062 22.703 1.819 1 98.56 162 MET B C 1
ATOM 3280 O O . MET B 1 162 ? -5.266 22.453 1.95 1 98.56 162 MET B O 1
ATOM 3284 N N . MET B 1 163 ? -3.377 23.516 2.617 1 97.62 163 MET B N 1
ATOM 3285 C CA . MET B 1 163 ? -3.984 24.125 3.797 1 97.62 163 MET B CA 1
ATOM 3286 C C . MET B 1 163 ? -5.082 25.109 3.398 1 97.62 163 MET B C 1
ATOM 3288 O O . MET B 1 163 ? -6.055 25.297 4.137 1 97.62 163 MET B O 1
ATOM 3292 N N . ASP B 1 164 ? -4.934 25.625 2.309 1 97.62 164 ASP B N 1
ATOM 3293 C CA . ASP B 1 164 ? -5.879 26.641 1.851 1 97.62 164 ASP B CA 1
ATOM 3294 C C . ASP B 1 164 ? -7.09 26 1.176 1 97.62 164 ASP B C 1
ATOM 3296 O O . ASP B 1 164 ? -8.211 26.125 1.666 1 97.62 164 ASP B O 1
ATOM 3300 N N . VAL B 1 165 ? -6.914 25.219 0.226 1 98.25 165 VAL B N 1
ATOM 3301 C CA . VAL B 1 165 ? -7.992 24.828 -0.681 1 98.25 165 VAL B CA 1
ATOM 3302 C C . VAL B 1 165 ? -8.805 23.688 -0.068 1 98.25 165 VAL B C 1
ATOM 3304 O O . VAL B 1 165 ? -9.961 23.484 -0.439 1 98.25 165 VAL B O 1
ATOM 3307 N N . LEU B 1 166 ? -8.266 22.969 0.905 1 98.12 166 LEU B N 1
ATOM 3308 C CA . LEU B 1 166 ? -8.953 21.812 1.479 1 98.12 166 LEU B CA 1
ATOM 3309 C C . LEU B 1 166 ? -9.523 22.156 2.852 1 98.12 166 LEU B C 1
ATOM 3311 O O . LEU B 1 166 ? -10.07 21.281 3.529 1 98.12 166 LEU B O 1
ATOM 3315 N N . ASP B 1 167 ? -9.367 23.406 3.248 1 97.5 167 ASP B N 1
ATOM 3316 C CA . ASP B 1 167 ? -9.891 23.828 4.543 1 97.5 167 ASP B CA 1
ATOM 3317 C C . ASP B 1 167 ? -11.406 23.625 4.613 1 97.5 167 ASP B C 1
ATOM 3319 O O . ASP B 1 167 ? -12.125 23.953 3.67 1 97.5 167 ASP B O 1
ATOM 3323 N N . ALA B 1 168 ? -11.891 23.062 5.703 1 96.38 168 ALA B N 1
ATOM 3324 C CA . ALA B 1 168 ? -13.305 22.734 5.82 1 96.38 168 ALA B CA 1
ATOM 3325 C C . ALA B 1 168 ? -14.172 23.984 5.777 1 96.38 168 ALA B C 1
ATOM 3327 O O . ALA B 1 168 ? -15.266 23.969 5.211 1 96.38 168 ALA B O 1
ATOM 3328 N N . LYS B 1 169 ? -13.711 25.047 6.293 1 95 169 LYS B N 1
ATOM 3329 C CA . LYS B 1 169 ? -14.508 26.25 6.43 1 95 169 LYS B CA 1
ATOM 3330 C C . LYS B 1 169 ? -14.391 27.125 5.188 1 95 169 LYS B C 1
ATOM 3332 O O . LYS B 1 169 ? -15.398 27.547 4.621 1 95 169 LYS B O 1
ATOM 3337 N N . ASN B 1 170 ? -13.148 27.312 4.727 1 94.56 170 ASN B N 1
ATOM 3338 C CA . ASN B 1 170 ? -12.93 28.344 3.725 1 94.56 170 ASN B CA 1
ATOM 3339 C C . ASN B 1 170 ? -12.391 27.766 2.42 1 94.56 170 ASN B C 1
ATOM 3341 O O . ASN B 1 170 ? -12.25 28.484 1.428 1 94.56 170 ASN B O 1
ATOM 3345 N N . GLY B 1 171 ? -12.094 26.5 2.352 1 96.62 171 GLY B N 1
ATOM 3346 C CA . GLY B 1 171 ? -11.477 25.922 1.168 1 96.62 171 GLY B CA 1
ATOM 3347 C C . GLY B 1 171 ? -12.445 25.766 0.007 1 96.62 171 GLY B C 1
ATOM 3348 O O . GLY B 1 171 ? -13.633 25.516 0.211 1 96.62 171 GLY B O 1
ATOM 3349 N N . VAL B 1 172 ? -11.891 25.766 -1.151 1 97.56 172 VAL B N 1
ATOM 3350 C CA . VAL B 1 172 ? -12.727 25.766 -2.344 1 97.56 172 VAL B CA 1
ATOM 3351 C C . VAL B 1 172 ? -12.93 24.344 -2.832 1 97.56 172 VAL B C 1
ATOM 3353 O O . VAL B 1 172 ? -13.734 24.094 -3.734 1 97.56 172 VAL B O 1
ATOM 3356 N N . LEU B 1 173 ? -12.18 23.391 -2.305 1 97.81 173 LEU B N 1
ATOM 3357 C CA . LEU B 1 173 ? -12.344 21.984 -2.654 1 97.81 173 LEU B CA 1
ATOM 3358 C C . LEU B 1 173 ? -12.938 21.203 -1.487 1 97.81 173 LEU B C 1
ATOM 3360 O O . LEU B 1 173 ? -12.328 21.125 -0.417 1 97.81 173 LEU B O 1
ATOM 3364 N N . LYS B 1 174 ? -14.086 20.641 -1.709 1 97.88 174 LYS B N 1
ATOM 3365 C CA . LYS B 1 174 ? -14.766 19.906 -0.651 1 97.88 174 LYS B CA 1
ATOM 3366 C C . LYS B 1 174 ? -14.859 18.422 -0.993 1 97.88 174 LYS B C 1
ATOM 3368 O O . LYS B 1 174 ? -15.484 18.047 -1.982 1 97.88 174 LYS B O 1
ATOM 3373 N N . ILE B 1 175 ? -14.242 17.609 -0.157 1 95.88 175 ILE B N 1
ATOM 3374 C CA . ILE B 1 175 ? -14.297 16.156 -0.304 1 95.88 175 ILE B CA 1
ATOM 3375 C C . ILE B 1 175 ? -15.547 1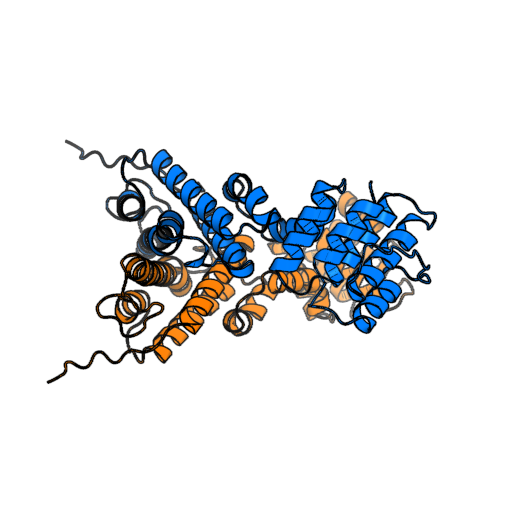5.617 0.386 1 95.88 175 ILE B C 1
ATOM 3377 O O . ILE B 1 175 ? -16.047 14.547 0.025 1 95.88 175 ILE B O 1
ATOM 3381 N N . THR B 1 176 ? -15.93 16.297 1.441 1 94.25 176 THR B N 1
ATOM 3382 C CA . THR B 1 176 ? -17.188 16.031 2.137 1 94.25 176 THR B CA 1
ATOM 3383 C C . THR B 1 176 ? -18.109 17.25 2.084 1 94.25 176 THR B C 1
ATOM 3385 O O . THR B 1 176 ? -17.688 18.328 1.639 1 94.25 176 THR B O 1
ATOM 3388 N N . LYS B 1 177 ? -19.469 17.141 2.537 1 92.94 177 LYS B N 1
ATOM 3389 C CA . LYS B 1 177 ? -20.391 18.266 2.584 1 92.94 177 LYS B CA 1
ATOM 3390 C C . LYS B 1 177 ? -20.078 19.188 3.766 1 92.94 177 LYS B C 1
ATOM 3392 O O . LYS B 1 177 ? -20.562 20.312 3.82 1 92.94 177 LYS B O 1
ATOM 3397 N N . CYS B 1 178 ? -19.25 18.734 4.648 1 94.5 178 CYS B N 1
ATOM 3398 C CA . CYS B 1 178 ? -18.875 19.484 5.84 1 94.5 178 CYS B CA 1
ATOM 3399 C C . CYS B 1 178 ? -20.109 19.938 6.621 1 94.5 178 CYS B C 1
ATOM 3401 O O . CYS B 1 178 ? -20.141 21.047 7.133 1 94.5 178 CYS B O 1
ATOM 3403 N N . SER B 1 179 ? -21.062 19.062 6.668 1 93.38 179 SER B N 1
ATOM 3404 C CA . SER B 1 179 ? -22.312 19.375 7.344 1 93.38 179 SER B CA 1
ATOM 3405 C C . SER B 1 179 ? -22.344 18.797 8.75 1 93.38 179 SER B C 1
ATOM 3407 O O . SER B 1 179 ? -23.078 19.281 9.609 1 93.38 179 SER B O 1
ATOM 3409 N N . THR B 1 180 ? -21.609 17.766 9 1 90.75 180 THR B N 1
ATOM 3410 C CA . THR B 1 180 ? -21.5 17.156 10.32 1 90.75 180 THR B CA 1
ATOM 3411 C C . THR B 1 180 ? -20.078 17.281 10.867 1 90.75 180 THR B C 1
ATOM 3413 O O . THR B 1 180 ? -19.156 17.594 10.125 1 90.75 180 THR B O 1
ATOM 3416 N N . GLU B 1 181 ? -19.969 17.078 12.125 1 89.69 181 GLU B N 1
ATOM 3417 C CA . GLU B 1 181 ? -18.656 17.125 12.75 1 89.69 181 GLU B CA 1
ATOM 3418 C C . GLU B 1 181 ? -17.719 16.094 12.141 1 89.69 181 GLU B C 1
ATOM 3420 O O . GLU B 1 181 ? -16.531 16.359 11.938 1 89.69 181 GLU B O 1
ATOM 3425 N N . SER B 1 182 ? -18.203 14.945 11.867 1 89.88 182 SER B N 1
ATOM 3426 C CA . SER B 1 182 ? -17.406 13.875 11.273 1 89.88 182 SER B CA 1
ATOM 3427 C C . SER B 1 182 ? -16.922 14.258 9.883 1 89.88 182 SER B C 1
ATOM 3429 O O . SER B 1 182 ? -15.781 13.961 9.508 1 89.88 182 SER B O 1
ATOM 3431 N N . GLU B 1 183 ? -17.797 14.891 9.18 1 92.88 183 GLU B N 1
ATOM 3432 C CA . GLU B 1 183 ? -17.438 15.32 7.836 1 92.88 183 GLU B CA 1
ATOM 3433 C C . GLU B 1 183 ? -16.375 16.422 7.871 1 92.88 183 GLU B C 1
ATOM 3435 O O . GLU B 1 183 ? -15.461 16.438 7.039 1 92.88 183 GLU B O 1
ATOM 3440 N N . VAL B 1 184 ? -16.562 17.312 8.797 1 94.5 184 VAL B N 1
ATOM 3441 C CA . VAL B 1 184 ? -15.594 18.391 8.969 1 94.5 184 VAL B CA 1
ATOM 3442 C C . VAL B 1 184 ? -14.242 17.797 9.367 1 94.5 184 VAL B C 1
ATOM 3444 O O . VAL B 1 184 ? -13.203 18.219 8.859 1 94.5 184 VAL B O 1
ATOM 3447 N N . ASN B 1 185 ? -14.258 16.828 10.234 1 92.69 185 ASN B N 1
ATOM 3448 C CA . ASN B 1 185 ? -13.039 16.141 10.648 1 92.69 185 ASN B CA 1
ATOM 3449 C C . ASN B 1 185 ? -12.359 15.453 9.469 1 92.69 185 ASN B C 1
ATOM 3451 O O . ASN B 1 185 ? -11.141 15.523 9.32 1 92.69 185 ASN B O 1
ATOM 3455 N N . THR B 1 186 ? -13.148 14.781 8.703 1 94.38 186 THR B N 1
ATOM 3456 C CA . THR B 1 186 ? -12.609 14.078 7.543 1 94.38 186 THR B CA 1
ATOM 3457 C C . THR B 1 186 ? -11.984 15.062 6.559 1 94.38 186 THR B C 1
ATOM 3459 O O . THR B 1 186 ? -10.875 14.844 6.066 1 94.38 186 THR B O 1
ATOM 3462 N N . GLN B 1 187 ? -12.703 16.172 6.352 1 97 187 GLN B N 1
ATOM 3463 C CA . GLN B 1 187 ? -12.234 17.219 5.449 1 97 187 GLN B CA 1
ATOM 3464 C C . GLN B 1 187 ? -10.906 17.812 5.934 1 97 187 GLN B C 1
ATOM 3466 O O . GLN B 1 187 ? -9.945 17.891 5.164 1 97 187 GLN B O 1
ATOM 3471 N N . ASN B 1 188 ? -10.859 18.156 7.152 1 96.62 188 ASN B N 1
ATOM 3472 C CA . ASN B 1 188 ? -9.633 18.734 7.707 1 96.62 188 ASN B CA 1
ATOM 3473 C C . ASN B 1 188 ? -8.523 17.688 7.812 1 96.62 188 ASN B C 1
ATOM 3475 O O . ASN B 1 188 ? -7.348 18.016 7.652 1 96.62 188 ASN B O 1
ATOM 3479 N N . GLY B 1 189 ? -8.859 16.5 8.094 1 97.5 189 GLY B N 1
ATOM 3480 C CA . GLY B 1 189 ? -7.883 15.422 8.094 1 97.5 189 GLY B CA 1
ATOM 3481 C C . GLY B 1 189 ? -7.18 15.25 6.758 1 97.5 189 GLY B C 1
ATOM 3482 O O . GLY B 1 189 ? -5.957 15.109 6.707 1 97.5 189 GLY B O 1
ATOM 3483 N N . ILE B 1 190 ? -7.969 15.273 5.727 1 98.25 190 ILE B N 1
ATOM 3484 C CA . ILE B 1 190 ? -7.398 15.156 4.387 1 98.25 190 ILE B CA 1
ATOM 3485 C C . ILE B 1 190 ? -6.508 16.359 4.098 1 98.25 190 ILE B C 1
ATOM 3487 O O . ILE B 1 190 ? -5.473 16.234 3.439 1 98.25 190 ILE B O 1
ATOM 3491 N N . LYS B 1 191 ? -6.926 17.484 4.578 1 98.06 191 LYS B N 1
ATOM 3492 C CA . LYS B 1 191 ? -6.102 18.688 4.488 1 98.06 191 LYS B CA 1
ATOM 3493 C C . LYS B 1 191 ? -4.734 18.469 5.121 1 98.06 191 LYS B C 1
ATOM 3495 O O . LYS B 1 191 ? -3.705 18.766 4.512 1 98.06 191 LYS B O 1
ATOM 3500 N N . PHE B 1 192 ? -4.711 17.938 6.301 1 97.19 192 PHE B N 1
ATOM 3501 C CA . PHE B 1 192 ? -3.465 17.703 7.023 1 97.19 192 PHE B CA 1
ATOM 3502 C C . PHE B 1 192 ? -2.652 16.594 6.352 1 97.19 192 PHE B C 1
ATOM 3504 O O . PHE B 1 192 ? -1.43 16.703 6.238 1 97.19 192 PHE B O 1
ATOM 3511 N N . LEU B 1 193 ? -3.318 15.539 5.973 1 98.75 193 LEU B N 1
ATOM 3512 C CA . LEU B 1 193 ? -2.639 14.469 5.25 1 98.75 193 LEU B CA 1
ATOM 3513 C C . LEU B 1 193 ? -1.949 15.008 4 1 98.75 193 LEU B C 1
ATOM 3515 O O . LEU B 1 193 ? -0.783 14.695 3.75 1 98.75 193 LEU B O 1
ATOM 3519 N N . SER B 1 194 ? -2.699 15.82 3.262 1 98.75 194 SER B N 1
ATOM 3520 C CA . SER B 1 194 ? -2.166 16.375 2.023 1 98.75 194 SER B CA 1
ATOM 3521 C C . SER B 1 194 ? -1.009 17.328 2.303 1 98.75 194 SER B C 1
ATOM 3523 O O . SER B 1 194 ? 0.004 17.312 1.6 1 98.75 194 SER B O 1
ATOM 3525 N N . SER B 1 195 ? -1.18 18.141 3.266 1 98.25 195 SER B N 1
ATOM 3526 C CA . SER B 1 195 ? -0.113 19.062 3.639 1 98.25 195 SER B CA 1
ATOM 3527 C C . SER B 1 195 ? 1.127 18.312 4.109 1 98.25 195 SER B C 1
ATOM 3529 O O . SER B 1 195 ? 2.252 18.688 3.76 1 98.25 195 SER B O 1
ATOM 3531 N N . GLY B 1 196 ? 0.925 17.328 4.934 1 98.12 196 GLY B N 1
ATOM 3532 C CA . GLY B 1 196 ? 2.033 16.5 5.383 1 98.12 196 GLY B CA 1
ATOM 3533 C C . GLY B 1 196 ? 2.791 15.844 4.242 1 98.12 196 GLY B C 1
ATOM 3534 O O . GLY B 1 196 ? 4.02 15.75 4.281 1 98.12 196 GLY B O 1
ATOM 3535 N N . LEU B 1 197 ? 2.053 15.406 3.258 1 98.44 197 LEU B N 1
ATOM 3536 C CA . LEU B 1 197 ? 2.664 14.812 2.074 1 98.44 197 LEU B CA 1
ATOM 3537 C C . LEU B 1 197 ? 3.617 15.797 1.403 1 98.44 197 LEU B C 1
ATOM 3539 O O . LEU B 1 197 ? 4.734 15.43 1.03 1 98.44 197 LEU B O 1
ATOM 3543 N N . MET B 1 198 ? 3.254 17.016 1.262 1 98.12 198 MET B N 1
ATOM 3544 C CA . MET B 1 198 ? 4.078 18.047 0.631 1 98.12 198 MET B CA 1
ATOM 3545 C C . MET B 1 198 ? 5.328 18.328 1.462 1 98.12 198 MET B C 1
ATOM 3547 O O . MET B 1 198 ? 6.43 18.406 0.924 1 98.12 198 MET B O 1
ATOM 3551 N N . GLN B 1 199 ? 5.121 18.359 2.693 1 96.06 199 GLN B N 1
ATOM 3552 C CA . GLN B 1 199 ? 6.203 18.781 3.576 1 96.06 199 GLN B CA 1
ATOM 3553 C C . GLN B 1 199 ? 7.195 17.656 3.816 1 96.06 199 GLN B C 1
ATOM 3555 O O . GLN B 1 199 ? 8.406 17.844 3.715 1 96.06 199 GLN B O 1
ATOM 3560 N N . ALA B 1 200 ? 6.703 16.5 4.129 1 95.25 200 ALA B N 1
ATOM 3561 C CA . ALA B 1 200 ? 7.559 15.406 4.566 1 95.25 200 ALA B CA 1
ATOM 3562 C C . ALA B 1 200 ? 8.188 14.688 3.375 1 95.25 200 ALA B C 1
ATOM 3564 O O . ALA B 1 200 ? 9.258 14.086 3.498 1 95.25 200 ALA B O 1
ATOM 3565 N N . ILE B 1 201 ? 7.523 14.758 2.24 1 94.69 201 ILE B N 1
ATOM 3566 C CA . ILE B 1 201 ? 7.949 13.906 1.138 1 94.69 201 ILE B CA 1
ATOM 3567 C C . ILE B 1 201 ? 8.352 14.766 -0.056 1 94.69 201 ILE B C 1
ATOM 3569 O O . ILE B 1 201 ? 9.492 14.688 -0.53 1 94.69 201 ILE B O 1
ATOM 3573 N N . ARG B 1 202 ? 7.488 15.609 -0.528 1 94.75 202 ARG B N 1
ATOM 3574 C CA . ARG B 1 202 ? 7.789 16.375 -1.731 1 94.75 202 ARG B CA 1
ATOM 3575 C C . ARG B 1 202 ? 8.992 17.281 -1.511 1 94.75 202 ARG B C 1
ATOM 3577 O O . ARG B 1 202 ? 9.898 17.344 -2.348 1 94.75 202 ARG B O 1
ATOM 3584 N N . ASN B 1 203 ? 9.039 18.031 -0.445 1 91.75 203 ASN B N 1
ATOM 3585 C CA . ASN B 1 203 ? 10.062 19.047 -0.208 1 91.75 203 ASN B CA 1
ATOM 3586 C C . ASN B 1 203 ? 11.453 18.438 -0.102 1 91.75 203 ASN B C 1
ATOM 3588 O O . ASN B 1 203 ? 12.383 18.844 -0.8 1 91.75 203 ASN B O 1
ATOM 3592 N N . PRO B 1 204 ? 11.578 17.469 0.714 1 86.94 204 PRO B N 1
ATOM 3593 C CA . PRO B 1 204 ? 12.906 16.844 0.763 1 86.94 204 PRO B CA 1
ATOM 3594 C C . PRO B 1 204 ? 13.312 16.234 -0.574 1 86.94 204 PRO B C 1
ATOM 3596 O O . PRO B 1 204 ? 14.492 16.281 -0.941 1 86.94 204 PRO B O 1
ATOM 3599 N N . THR B 1 205 ? 12.375 15.688 -1.291 1 85.88 205 THR B N 1
ATOM 3600 C CA . THR B 1 205 ? 12.703 15.086 -2.58 1 85.88 205 THR B CA 1
ATOM 3601 C C . THR B 1 205 ? 13.078 16.156 -3.596 1 85.88 205 THR B C 1
ATOM 3603 O O . THR B 1 205 ? 13.852 15.906 -4.52 1 85.88 205 THR B O 1
ATOM 3606 N N . ALA B 1 206 ? 12.562 17.328 -3.398 1 87.81 206 ALA B N 1
ATOM 3607 C CA . ALA B 1 206 ? 12.828 18.438 -4.316 1 87.81 206 ALA B CA 1
ATOM 3608 C C . ALA B 1 206 ? 14.133 19.141 -3.969 1 87.81 206 ALA B C 1
ATOM 3610 O O . ALA B 1 206 ? 14.844 19.625 -4.855 1 87.81 206 ALA B O 1
ATOM 3611 N N . HIS B 1 207 ? 14.469 19.125 -2.734 1 87.12 207 HIS B N 1
ATOM 3612 C CA . HIS B 1 207 ? 15.523 20.031 -2.301 1 87.12 207 HIS B CA 1
ATOM 3613 C C . HIS B 1 207 ? 16.766 19.266 -1.867 1 87.12 207 HIS B C 1
ATOM 3615 O O . HIS B 1 207 ? 17.859 19.844 -1.764 1 87.12 207 HIS B O 1
ATOM 3621 N N . GLU B 1 208 ? 16.594 17.969 -1.577 1 85.12 208 GLU B N 1
ATOM 3622 C CA . GLU B 1 208 ? 17.719 17.172 -1.092 1 85.12 208 GLU B CA 1
ATOM 3623 C C . GLU B 1 208 ? 18.188 16.172 -2.146 1 85.12 208 GLU B C 1
ATOM 3625 O O . GLU B 1 208 ? 17.375 15.617 -2.889 1 85.12 208 GLU B O 1
ATOM 3630 N N . PRO B 1 209 ? 19.516 16.047 -2.111 1 84.44 209 PRO B N 1
ATOM 3631 C CA . PRO B 1 209 ? 19.984 14.969 -2.982 1 84.44 209 PRO B CA 1
ATOM 3632 C C . PRO B 1 209 ? 19.484 13.586 -2.543 1 84.44 209 PRO B C 1
ATOM 3634 O O . PRO B 1 209 ? 19.281 13.359 -1.35 1 84.44 209 PRO B O 1
ATOM 3637 N N . LYS B 1 210 ? 19.344 12.703 -3.516 1 82.5 210 LYS B N 1
ATOM 3638 C CA . LYS B 1 210 ? 18.859 11.344 -3.277 1 82.5 210 LYS B CA 1
ATOM 3639 C C . LYS B 1 210 ? 19.688 10.656 -2.191 1 82.5 210 LYS B C 1
ATOM 3641 O O . LYS B 1 210 ? 19.156 9.906 -1.38 1 82.5 210 LYS B O 1
ATOM 3646 N N . ILE B 1 211 ? 20.891 10.93 -2.098 1 81.12 211 ILE B N 1
ATOM 3647 C CA . ILE B 1 211 ? 21.797 10.258 -1.18 1 81.12 211 ILE B CA 1
ATOM 3648 C C . ILE B 1 211 ? 21.469 10.648 0.258 1 81.12 211 ILE B C 1
ATOM 3650 O O . ILE B 1 211 ? 21.625 9.852 1.18 1 81.12 211 ILE B O 1
ATOM 3654 N N . THR B 1 212 ? 20.922 11.805 0.453 1 80.12 212 THR B N 1
ATOM 3655 C CA . THR B 1 212 ? 20.656 12.305 1.797 1 80.12 212 THR B CA 1
ATOM 3656 C C . THR B 1 212 ? 19.25 11.93 2.244 1 80.12 212 THR B C 1
ATOM 3658 O O . THR B 1 212 ? 18.938 11.984 3.434 1 80.12 212 THR B O 1
ATOM 3661 N N . TRP B 1 213 ? 18.422 11.555 1.287 1 82.5 213 TRP B N 1
ATOM 3662 C CA . TRP B 1 213 ? 17.062 11.148 1.582 1 82.5 213 TRP B CA 1
ATOM 3663 C C . TRP B 1 213 ? 16.703 9.859 0.851 1 82.5 213 TRP B C 1
ATOM 3665 O O . TRP B 1 213 ? 15.852 9.867 -0.051 1 82.5 213 TRP B O 1
ATOM 3675 N N . PRO B 1 214 ? 17.266 8.844 1.342 1 84.69 214 PRO B N 1
ATOM 3676 C CA . PRO B 1 214 ? 17.016 7.574 0.652 1 84.69 214 PRO B CA 1
ATOM 3677 C C . PRO B 1 214 ? 15.594 7.07 0.841 1 84.69 214 PRO B C 1
ATOM 3679 O O . PRO B 1 214 ? 15.023 7.207 1.928 1 84.69 214 PRO B O 1
ATOM 3682 N N . VAL B 1 215 ? 15.031 6.652 -0.274 1 91.06 215 VAL B N 1
ATOM 3683 C CA . VAL B 1 215 ? 13.727 5.988 -0.268 1 91.06 215 VAL B CA 1
ATOM 3684 C C . VAL B 1 215 ? 13.891 4.535 -0.711 1 91.06 215 VAL B C 1
ATOM 3686 O O . VAL B 1 215 ? 14.281 4.27 -1.849 1 91.06 215 VAL B O 1
ATOM 3689 N N . ASN B 1 216 ? 13.625 3.605 0.211 1 91.44 216 ASN B N 1
ATOM 3690 C CA . ASN B 1 216 ? 13.711 2.203 -0.185 1 91.44 216 ASN B CA 1
ATOM 3691 C C . ASN B 1 216 ? 12.438 1.732 -0.872 1 91.44 216 ASN B C 1
ATOM 3693 O O . ASN B 1 216 ? 11.461 2.48 -0.956 1 91.44 216 ASN B O 1
ATOM 3697 N N . LYS B 1 217 ? 12.438 0.537 -1.389 1 91.81 217 LYS B N 1
ATOM 3698 C CA . LYS B 1 217 ? 11.352 -0.019 -2.184 1 91.81 217 LYS B CA 1
ATOM 3699 C C . LYS B 1 217 ? 10.047 -0.043 -1.39 1 91.81 217 LYS B C 1
ATOM 3701 O O . LYS B 1 217 ? 9.008 0.4 -1.88 1 91.81 217 LYS B O 1
ATOM 3706 N N . GLN B 1 218 ? 10.086 -0.561 -0.182 1 94.5 218 GLN B N 1
ATOM 3707 C CA . GLN B 1 218 ? 8.898 -0.705 0.643 1 94.5 218 GLN B CA 1
ATOM 3708 C C . GLN B 1 218 ? 8.273 0.654 0.957 1 94.5 218 GLN B C 1
ATOM 3710 O O . GLN B 1 218 ? 7.062 0.832 0.837 1 94.5 218 GLN B O 1
ATOM 3715 N N . ASP B 1 219 ? 9.086 1.604 1.312 1 96.38 219 ASP B N 1
ATOM 3716 C CA . ASP B 1 219 ? 8.578 2.945 1.575 1 96.38 219 ASP B CA 1
ATOM 3717 C C . ASP B 1 219 ? 7.977 3.561 0.315 1 96.38 219 ASP B C 1
ATOM 3719 O O . ASP B 1 219 ? 6.938 4.223 0.377 1 96.38 219 ASP B O 1
ATOM 3723 N N . CYS B 1 220 ? 8.695 3.365 -0.759 1 97.25 220 CYS B N 1
ATOM 3724 C CA . CYS B 1 220 ? 8.172 3.861 -2.025 1 97.25 220 CYS B CA 1
ATOM 3725 C C . CYS B 1 220 ? 6.77 3.32 -2.285 1 97.25 220 CYS B C 1
ATOM 3727 O O . CYS B 1 220 ? 5.848 4.086 -2.568 1 97.25 220 CYS B O 1
ATOM 3729 N N . LEU B 1 221 ? 6.598 2.004 -2.117 1 97.81 221 LEU B N 1
ATOM 3730 C CA . LEU B 1 221 ? 5.316 1.351 -2.361 1 97.81 221 LEU B CA 1
ATOM 3731 C C . LEU B 1 221 ? 4.246 1.884 -1.414 1 97.81 221 LEU B C 1
ATOM 3733 O O . LEU B 1 221 ? 3.115 2.145 -1.832 1 97.81 221 LEU B O 1
ATOM 3737 N N . ASP B 1 222 ? 4.555 2.072 -0.224 1 98.38 222 ASP B N 1
ATOM 3738 C CA . ASP B 1 222 ? 3.602 2.561 0.768 1 98.38 222 ASP B CA 1
ATOM 3739 C C . ASP B 1 222 ? 3.205 4.008 0.482 1 98.38 222 ASP B C 1
ATOM 3741 O O . ASP B 1 222 ? 2.033 4.371 0.604 1 98.38 222 ASP B O 1
ATOM 3745 N N . ILE B 1 223 ? 4.145 4.836 0.139 1 98.38 223 ILE B N 1
ATOM 3746 C CA . ILE B 1 223 ? 3.877 6.238 -0.163 1 98.38 223 ILE B CA 1
ATOM 3747 C C . ILE B 1 223 ? 3.002 6.336 -1.411 1 98.38 223 ILE B C 1
ATOM 3749 O O . ILE B 1 223 ? 2.039 7.105 -1.442 1 98.38 223 ILE B O 1
ATOM 3753 N N . LEU B 1 224 ? 3.367 5.551 -2.42 1 98.69 224 LEU B N 1
ATOM 3754 C CA . LEU B 1 224 ? 2.559 5.562 -3.633 1 98.69 224 LEU B CA 1
ATOM 3755 C C . LEU B 1 224 ? 1.133 5.105 -3.34 1 98.69 224 LEU B C 1
ATOM 3757 O O . LEU B 1 224 ? 0.179 5.613 -3.934 1 98.69 224 LEU B O 1
ATOM 3761 N N . SER B 1 225 ? 0.955 4.113 -2.449 1 98.62 225 SER B N 1
ATOM 3762 C CA . SER B 1 225 ? -0.372 3.697 -2.006 1 98.62 225 SER B CA 1
ATOM 3763 C C . SER B 1 225 ? -1.111 4.844 -1.319 1 98.62 225 SER B C 1
ATOM 3765 O O . SER B 1 225 ? -2.305 5.047 -1.554 1 98.62 225 SER B O 1
ATOM 3767 N N . PHE B 1 226 ? -0.423 5.512 -0.5 1 98.56 226 PHE B N 1
ATOM 3768 C CA . PHE B 1 226 ? -0.99 6.645 0.221 1 98.56 226 PHE B CA 1
ATOM 3769 C C . PHE B 1 226 ? -1.43 7.738 -0.746 1 98.56 226 PHE B C 1
ATOM 3771 O O . PHE B 1 226 ? -2.533 8.273 -0.625 1 98.56 226 PHE B O 1
ATOM 3778 N N . VAL B 1 227 ? -0.544 8.086 -1.7 1 98.81 227 VAL B N 1
ATOM 3779 C CA . VAL B 1 227 ? -0.882 9.086 -2.705 1 98.81 227 VAL B CA 1
ATOM 3780 C C . VAL B 1 227 ? -2.09 8.625 -3.516 1 98.81 227 VAL B C 1
ATOM 3782 O O . VAL B 1 227 ? -2.945 9.43 -3.889 1 98.81 227 VAL B O 1
ATOM 3785 N N . SER B 1 228 ? -2.148 7.332 -3.836 1 98.81 228 SER B N 1
ATOM 3786 C CA . SER B 1 228 ? -3.303 6.773 -4.531 1 98.81 228 SER B CA 1
ATOM 3787 C C . SER B 1 228 ? -4.586 6.984 -3.73 1 98.81 228 SER B C 1
ATOM 3789 O O . SER B 1 228 ? -5.625 7.332 -4.297 1 98.81 228 SER B O 1
ATOM 3791 N N . TYR B 1 229 ? -4.512 6.758 -2.42 1 98.44 229 TYR B N 1
ATOM 3792 C CA . TYR B 1 229 ? -5.652 7.02 -1.548 1 98.44 229 TYR B CA 1
ATOM 3793 C C . TYR B 1 229 ? -6.082 8.477 -1.639 1 98.44 229 TYR B C 1
ATOM 3795 O O . TYR B 1 229 ? -7.273 8.773 -1.769 1 98.44 229 TYR B O 1
ATOM 3803 N N . LEU B 1 230 ? -5.125 9.375 -1.595 1 98.69 230 LEU B N 1
ATOM 3804 C CA . LEU B 1 230 ? -5.422 10.805 -1.652 1 98.69 230 LEU B CA 1
ATOM 3805 C C . LEU B 1 230 ? -6.051 11.172 -2.992 1 98.69 230 LEU B C 1
ATOM 3807 O O . LEU B 1 230 ? -6.977 11.992 -3.045 1 98.69 230 LEU B O 1
ATOM 3811 N N . PHE B 1 231 ? -5.547 10.586 -4.094 1 98.75 231 PHE B N 1
ATOM 3812 C CA . PHE B 1 231 ? -6.133 10.828 -5.406 1 98.75 231 PHE B CA 1
ATOM 3813 C C . PHE B 1 231 ? -7.594 10.383 -5.434 1 98.75 231 PHE B C 1
ATOM 3815 O O . PHE B 1 231 ? -8.438 11.055 -6.031 1 98.75 231 PHE B O 1
ATOM 3822 N N . ARG B 1 232 ? -7.887 9.258 -4.84 1 97.81 232 ARG B N 1
ATOM 3823 C CA . ARG B 1 232 ? -9.266 8.789 -4.832 1 97.81 232 ARG B CA 1
ATOM 3824 C C . ARG B 1 232 ? -10.156 9.734 -4.031 1 97.81 232 ARG B C 1
ATOM 3826 O O . ARG B 1 232 ? -11.328 9.922 -4.367 1 97.81 232 ARG B O 1
ATOM 3833 N N . GLN B 1 233 ? -9.609 10.297 -2.92 1 97.19 233 GLN B N 1
ATOM 3834 C CA . GLN B 1 233 ? -10.352 11.344 -2.219 1 97.19 233 GLN B CA 1
ATOM 3835 C C . GLN B 1 233 ? -10.578 12.555 -3.115 1 97.19 233 GLN B C 1
ATOM 3837 O O . GLN B 1 233 ? -11.672 13.133 -3.117 1 97.19 233 GLN B O 1
ATOM 3842 N N . LEU B 1 234 ? -9.562 12.945 -3.859 1 97.81 234 LEU B N 1
ATOM 3843 C CA . LEU B 1 234 ? -9.656 14.094 -4.758 1 97.81 234 LEU B CA 1
ATOM 3844 C C . LEU B 1 234 ? -10.695 13.852 -5.84 1 97.81 234 LEU B C 1
ATOM 3846 O O . LEU B 1 234 ? -11.383 14.781 -6.27 1 97.81 234 LEU B O 1
ATOM 3850 N N . ASP B 1 235 ? -10.789 12.594 -6.289 1 97.25 235 ASP B N 1
ATOM 3851 C CA . ASP B 1 235 ? -11.773 12.242 -7.312 1 97.25 235 ASP B CA 1
ATOM 3852 C C . ASP B 1 235 ? -13.188 12.609 -6.867 1 97.25 235 ASP B C 1
ATOM 3854 O O . ASP B 1 235 ? -14.039 12.938 -7.691 1 97.25 235 ASP B O 1
ATOM 3858 N N . LYS B 1 236 ? -13.391 12.578 -5.543 1 94.19 236 LYS B N 1
ATOM 3859 C CA . LYS B 1 236 ? -14.711 12.852 -4.98 1 94.19 236 LYS B CA 1
ATOM 3860 C C . LYS B 1 236 ? -14.906 14.336 -4.715 1 94.19 236 LYS B C 1
ATOM 3862 O O . LYS B 1 236 ? -16.031 14.797 -4.492 1 94.19 236 LYS B O 1
ATOM 3867 N N . ALA B 1 237 ? -13.859 15.062 -4.809 1 96.62 237 ALA B N 1
ATOM 3868 C CA . ALA B 1 237 ? -13.891 16.469 -4.391 1 96.62 237 ALA B CA 1
ATOM 3869 C C . ALA B 1 237 ? -14.672 17.312 -5.391 1 96.62 237 ALA B C 1
ATOM 3871 O O . ALA B 1 237 ? -14.609 17.078 -6.598 1 96.62 237 ALA B O 1
ATOM 3872 N N . VAL B 1 238 ? -15.398 18.281 -4.871 1 96.44 238 VAL B N 1
ATOM 3873 C CA . VAL B 1 238 ? -16.172 19.234 -5.668 1 96.44 238 VAL B CA 1
ATOM 3874 C C . VAL B 1 238 ? -15.664 20.656 -5.438 1 96.44 238 VAL B C 1
ATOM 3876 O O . VAL B 1 238 ? -15.352 21.031 -4.305 1 96.44 238 VAL B O 1
ATOM 3879 N N . TYR B 1 239 ? -15.57 21.359 -6.473 1 96.75 239 TYR B N 1
ATOM 3880 C CA . TYR B 1 239 ? -15.195 22.766 -6.383 1 96.75 239 TYR B CA 1
ATOM 3881 C C . TYR B 1 239 ? -16.375 23.609 -5.926 1 96.75 239 TYR B C 1
ATOM 3883 O O . TYR B 1 239 ? -17.469 23.516 -6.488 1 96.75 239 TYR B O 1
ATOM 3891 N N . VAL B 1 240 ? -16.141 24.359 -4.883 1 93.5 240 VAL B N 1
ATOM 3892 C CA . VAL B 1 240 ? -17.172 25.25 -4.363 1 93.5 240 VAL B CA 1
ATOM 3893 C C . VAL B 1 240 ? -16.688 26.703 -4.441 1 93.5 240 VAL B C 1
ATOM 3895 O O . VAL B 1 240 ? -15.633 27.031 -3.908 1 93.5 240 VAL B O 1
ATOM 3898 N N . ASN B 1 241 ? -17.391 27.531 -5.207 1 84.25 241 ASN B N 1
ATOM 3899 C CA . ASN B 1 241 ? -17.062 28.938 -5.344 1 84.25 241 ASN B CA 1
ATOM 3900 C C . ASN B 1 241 ? -17.438 29.734 -4.09 1 84.25 241 ASN B C 1
ATOM 3902 O O . ASN B 1 241 ? -18.609 29.75 -3.699 1 84.25 241 ASN B O 1
ATOM 3906 N N . MET B 1 242 ? -16.516 30.156 -3.277 1 69.44 242 MET B N 1
ATOM 3907 C CA . MET B 1 242 ? -16.797 30.891 -2.045 1 69.44 242 MET B CA 1
ATOM 3908 C C . MET B 1 242 ? -17.031 32.375 -2.336 1 69.44 242 MET B C 1
ATOM 3910 O O . MET B 1 242 ? -16.234 33.219 -1.931 1 69.44 242 MET B O 1
ATOM 3914 N N . THR B 1 243 ? -17.422 32.938 -3.41 1 60.59 243 THR B N 1
ATOM 3915 C CA . THR B 1 243 ? -17.734 34.344 -3.623 1 60.59 243 THR B CA 1
ATOM 3916 C C . THR B 1 243 ? -18.688 34.844 -2.557 1 60.59 243 THR B C 1
ATOM 3918 O O . THR B 1 243 ? -19.75 34.25 -2.326 1 60.59 243 THR B O 1
ATOM 3921 N N . PRO B 1 244 ? -18.266 35.844 -1.669 1 52.78 244 PRO B N 1
ATOM 3922 C CA . PRO B 1 244 ? -19.172 36.594 -0.781 1 52.78 244 PRO B CA 1
ATOM 3923 C C . PRO B 1 244 ? -20.406 37.125 -1.508 1 52.78 244 PRO B C 1
ATOM 3925 O O . PRO B 1 244 ? -20.312 37.531 -2.672 1 52.78 244 PRO B O 1
ATOM 3928 N N . GLU B 1 245 ? -21.547 36.5 -1.339 1 42.69 245 GLU B N 1
ATOM 3929 C CA . GLU B 1 245 ? -22.703 37.25 -1.806 1 42.69 245 GLU B CA 1
ATOM 3930 C C . GLU B 1 245 ? -22.578 38.719 -1.407 1 42.69 245 GLU B C 1
ATOM 3932 O O . GLU B 1 245 ? -22.438 39.062 -0.225 1 42.69 245 GLU B O 1
ATOM 3937 N N . ILE B 1 246 ? -22.062 39.562 -2.271 1 37.44 246 ILE B N 1
ATOM 3938 C CA . ILE B 1 246 ? -22.344 41 -2.098 1 37.44 246 ILE B CA 1
ATOM 3939 C C . ILE B 1 246 ? -23.844 41.25 -2.234 1 37.44 246 ILE B C 1
ATOM 3941 O O . ILE B 1 246 ? -24.484 40.75 -3.168 1 37.44 246 ILE B O 1
#

Radius of gyration: 27.82 Å; Cα contacts (8 Å, |Δi|>4): 701; chains: 2; bounding box: 80×81×63 Å

Solvent-accessible surface area (backbone atoms only — not comparable to full-atom values): 26106 Å² total; per-residue (Å²): 118,59,51,67,59,49,18,54,54,55,13,66,73,40,64,82,79,58,53,60,66,54,51,49,52,47,46,40,69,64,69,70,58,82,76,49,90,62,92,54,85,87,54,79,47,69,40,22,43,51,44,27,17,43,43,49,34,58,69,66,54,92,68,59,67,68,62,50,48,51,46,52,48,50,46,54,49,69,68,30,84,42,74,67,48,36,50,50,49,47,49,54,42,41,73,51,70,42,54,60,62,70,68,33,41,67,49,48,49,58,56,58,70,65,65,53,35,67,71,43,47,74,59,16,45,69,36,46,58,69,66,36,26,53,59,17,48,35,38,38,46,50,51,50,51,50,52,52,28,59,67,55,71,49,88,60,57,63,36,64,30,29,54,45,37,25,26,61,86,79,24,30,32,35,62,46,87,50,80,45,71,57,32,31,34,30,26,39,8,49,18,28,32,49,20,9,46,28,32,38,46,34,44,39,57,71,74,41,58,63,86,81,55,72,48,52,68,68,55,30,54,20,48,50,28,35,51,23,47,51,50,57,48,54,71,59,38,41,72,46,85,80,72,76,83,125,116,60,51,68,59,49,17,53,56,54,14,64,73,40,65,80,78,58,54,60,67,56,52,50,52,47,47,39,68,62,69,68,56,82,73,48,89,62,91,55,84,88,54,79,47,68,41,21,43,51,44,27,16,44,42,48,34,58,68,66,53,91,67,58,66,69,64,51,49,52,46,52,47,50,45,54,50,69,67,30,83,42,74,66,48,36,51,51,49,47,49,54,42,41,74,50,70,41,54,58,62,71,69,33,39,68,50,48,49,57,56,60,71,65,64,53,34,67,69,44,47,74,58,15,46,68,35,44,58,70,66,36,25,52,57,17,49,37,38,39,46,49,51,51,51,50,50,52,29,60,68,54,71,49,88,59,57,63,36,63,30,28,54,45,36,26,27,61,88,79,24,30,34,36,63,45,88,50,79,46,71,57,33,31,33,29,25,40,8,49,19,28,32,50,19,10,45,30,32,38,47,34,44,39,56,72,73,41,57,62,86,81,54,75,49,51,68,68,55,31,54,20,49,50,28,36,52,21,49,51,48,57,47,52,71,58,37,42,72,46,85,79,71,76,85,124

Secondary structure (DSSP, 8-state):
--HHHHHHHHHHHTTTTS-HHHHHHHHHHHH-SPPPP---TT---HHHHHHHHHHHHHHHS---HHHHHHHHHHHHHHH--SHHHHHHHHHHHHHTT--HHHHTHHHHHHHHTT---HHHHHHHHHHHHTT-HHHHHHHHHHHHHHHHHHHHT----HHHHHHHHT-TTT-SEESS---SHHHHHHHHHHHHHHHHHIIIIIHHHHHS-TTTS---HHHHHHHHHHHHHHHHHHHH-EE-------/--HHHHHHHHHHHTTTTS-HHHHHHHHHHHH-SPPPP---TT---HHHHHHHHHHHHHHHS---HHHHHHHHHHHHHHH--SHHHHHHHHHHHHHTT--HHHHTHHHHHHHHTT---HHHHHHHHHHHHTT-HHHHHHHHHHHHHHHHHHHHT----HHHHHHHHT-TTT-SEESS---SHHHHHHHHHHHHHHHHHIIIIIHHHHHS-GGGS---HHHHHHHHHHHHHHHHHHHH-EE-------

pLDDT: mean 90.37, std 8.85, range [37.44, 98.81]

Nearest PDB structures (foldseek):
  3asg-assembly1_A  TM=2.113E-01  e=5.964E+00  Paramagnetospirillum magneticum AMB-1

Sequence (492 aa):
MNYKLIAIKIGSVFTSSSTGKEIDRIGNGVFGFERDSFPMESITSSRAKLIYEWIMTLAKVSMDNESRDKLLIKFCKELATTDETEKEVVKILSENGLSYNLVNKDEIQTFYNRDFHPEVVKHCREFFIQGNYFHAVFEATKAYNYAIKDKSKSQRDGSSLMMDVLDAKNGVLKITKCSTESEVNTQNGIKFLSSGLMQAIRNPTAHEPKITWPVNKQDCLDILSFVSYLFRQLDKAVYVNMTPEIMNYKLIAIKIGSVFTSSSTGKEIDRIGNGVFGFERDSFPMESITSSRAKLIYEWIMTLAKVSMDNESRDKLLIKFCKELATTDETEKEVVKILSENGLSYNLVNKDEIQTFYNRDFHPEVVKHCREFFIQGNYFHAVFEATKAYNYAIKDKSKSQRDGSSLMMDVLDAKNGVLKITKCSTESEVNTQNGIKFLSSGLMQAIRNPTAHEPKITWPVNKQDCLDILSFVSYLFRQLDKAVYVNMTPEI

Organism: NCBI:txid248903

InterPro domains:
  IPR012654 Conserved hypothetical protein CHP02391 [PF09509] (115-234)
  IPR012654 Conserved hypothetical protein CHP02391 [TIGR02391] (117-237)

Foldseek 3Di:
DPLQQLLQQLLVLQLDPDDLVRLLVLLCVLVVDDFDQDDDPVDDRPSSRSSNRSSVRLVPDDDDPVSSLLSNLSSSCSSDPDPVSLLSNLVSSVVVDDPNCSNLVVQLCVLVVLVFAPLLCVFQVVCSSSVNLLVSLLRLLVSLQVLLCVQQVDPDGALVSLLAQLQLPHHQKQLFPSPDPVSNVVSVVLSVLNNCSRVVRNVCSVPPDCVVPPDHNVNSSVSSSSSRVSVVSSVSIHGHDPPPPD/DPLQQLLQQLLVLQLDPDDLVRLLVLLCVLVVDDFDQDDDPVDDRPSSRSSNRSSVRLVVDDDDPVSSLLSQLSSSCVSDPDPVSLLSSLVSSVVVDDPLCSNLVVQLCVLVVLVFAVLLCVFQVVCSSSVNLLRSLQRLLVSLQVLLCVQQVDPDGALVSLLAQLQLPHHQKQLFPSPDPVSNVVSVVLSVLNNCSRPVRNVCSVPPDCVVPPDHNVNSSVSSSSSRVSVVSSVSIHGHDPPPPD